Protein AF-0000000077432099 (afdb_homodimer)

pLDDT: mean 75.76, std 23.82, range [19.23, 98.62]

Radius of gyration: 27.76 Å; Cα contacts (8 Å, |Δi|>4): 1139; chains: 2; bounding box: 68×94×76 Å

Solvent-accessible surface area (backbone atoms only — not comparable to full-atom values): 40029 Å² total; per-residue (Å²): 136,89,71,82,66,72,66,82,65,56,95,60,69,79,73,72,82,74,75,75,62,63,83,74,45,50,40,43,74,43,79,43,66,53,66,41,63,24,28,54,34,36,71,57,73,68,77,66,73,73,78,86,78,89,85,68,80,69,76,66,68,64,66,59,25,60,59,46,69,34,63,48,35,34,54,67,68,62,42,54,75,82,46,50,89,44,43,73,34,25,38,35,30,35,10,51,63,52,40,46,40,46,30,48,43,44,12,62,54,54,25,52,95,49,69,38,38,57,45,69,71,72,76,58,76,88,68,72,61,66,75,63,81,47,71,90,52,39,39,39,36,16,37,33,62,86,41,48,25,37,34,30,28,45,62,49,66,20,66,74,41,46,54,76,44,75,92,49,44,89,76,45,66,81,49,38,12,53,71,55,28,38,61,58,62,47,50,52,42,47,69,71,61,75,39,81,73,49,51,34,36,38,35,44,84,45,68,44,38,33,43,48,54,28,48,25,60,74,66,67,46,69,80,65,72,63,72,84,68,68,55,87,67,56,68,41,60,60,56,90,74,32,82,52,82,57,81,53,60,58,88,7,72,50,52,56,73,28,63,64,57,50,51,50,44,46,52,35,48,52,47,48,54,50,48,50,54,50,54,52,49,53,44,50,58,61,68,48,66,75,78,69,65,78,80,77,72,60,42,58,35,36,41,40,62,58,68,54,76,16,36,65,29,35,49,47,12,54,67,37,50,49,42,51,46,32,50,49,47,52,54,38,52,74,69,68,38,50,69,38,71,61,34,27,68,57,45,60,94,46,81,78,69,120,136,90,74,81,67,74,67,84,70,58,84,48,71,30,71,78,58,44,55,75,61,64,84,75,46,50,40,43,75,44,77,42,64,53,66,42,64,25,28,53,34,34,71,55,74,67,77,66,71,74,77,81,79,86,86,70,78,68,74,67,62,63,65,57,24,60,61,47,68,34,63,48,35,35,54,68,67,64,40,53,77,83,44,49,90,46,43,72,35,27,39,36,29,35,11,53,65,53,40,46,39,46,30,47,42,45,12,62,55,54,24,52,94,50,70,37,37,54,46,69,70,72,76,56,78,88,67,73,62,66,75,65,82,49,71,90,53,38,39,40,37,16,39,33,63,86,40,47,24,37,34,31,31,44,64,49,67,20,65,77,40,45,54,76,44,76,92,50,44,89,76,46,66,80,48,37,12,53,71,58,28,38,61,57,62,48,49,52,42,48,69,72,61,75,38,81,74,50,52,33,37,38,35,42,83,46,70,45,36,34,44,48,55,28,47,24,59,74,67,67,45,70,80,66,74,62,74,84,65,63,73,80,57,65,64,41,61,60,56,90,74,33,77,51,80,57,80,55,61,48,90,6,71,49,52,58,74,28,63,64,57,51,51,50,43,48,52,36,48,53,46,49,55,50,48,51,54,51,54,53,51,53,44,49,59,62,69,51,65,75,77,71,65,78,80,78,73,60,42,59,35,36,40,39,63,57,66,53,74,17,36,67,31,36,49,48,11,52,67,39,50,49,42,49,47,31,50,48,48,53,53,39,51,73,70,67,38,50,69,40,70,61,34,29,70,58,45,63,93,45,81,78,69,126

Foldseek 3Di:
DDPPVPPPPPVCPDPPPSDPPQLPADWAFDCDPPNQQTDTFHDDDPPPPPPPDDDDPDPPPPPCSCVTDRPLVCVVVVVCVVVLVQALAEEEEEEALLLVLVQVCCAPPSCVPAQKHKDFDDDDPVLVADAWPDPRQTKIWIAHPSRRGIYIYHYALALLDQQDDPVCPVPGDGGRHPLVCCVRHNLSCLLVVVDDQHQAYEYEHADSHLLCQQVCVVVVPPSPVPPPVPPCLVAFPDPPPPCPVPPLPRSGVLTADRPVSLVVRLVSLLVVVVSVQVSSQVSVCVVVVPNPDDSSRRAYAYQQAAQAPADSNDSRHPNRSVSNRVSNVVNCVVVVHHYSPNSNVRRRVDNDDD/DDPPPPPPDPVCPDVPVSDPPQLPADWAFDCDPPNQQTDTFHDDDPPPPPPPDDDDPDPVVPPCSCVTDRPLVCVVVVVCVVVLVQALAEEEEEEALLLVLVQQCCAPPSCPPAQKHKDFDDDDPVLVADAWPDPRQTKMWIAHPSRRGIYIYHYALALLDQLDDPVCPVPGDGGRHPLVCCVRHPLSCLLVVVDDQHQAYEYEHFDSHLVCQQVCVVVVPPSPVPPPVPPPQVAWPDPPPPCPCPPLPRSRPLTADGPVSLVVRLVSLLVVVVSVQVSSQVSVCVVVPPNPDDSSRRAYAYQQAAQAPADSNDSRHPNRSVSNRVSNVVNCVVVVHHYSDNSNVRRRPDNDDD

Sequence (708 aa):
MSKYGYPFNRLRDDRNSQGCDPYQEHGHLFTSDDLFESRYIIYNDPSTNQDQTGIGSSPSSQNEDWTVPSLSASLHSKKFESLDFMRNRTILLIGDSIDRNLVIHFGRRVLQGLNGSHSFFVPPDWAKLPILKQEAHQIGVAHSNELNFTMYNWFLMGLDVQEEVPFFHPREDLPQDFESRLETFFLPALRKGLLPRPDLLVFNTGFWDLEFLARSRASNYSLMQDSRHRDDHLLGRRRPEAPTNLKTHDRGDGNPISLDDLAYHRNRLRRFIMFLKKSLEEIDLRLDGDGREKRRRVEMMYRSIQLGNTVPKNAFAAERICQLEESNRMVVEQFGIPIVEWGRMTIGLNYQLDMSKYGYPFNRLRDDRNSQGCDPYQEHGHLFTSDDLFESRYIIYNDPSTNQDQTGIGSSPSSQNEDWTVPSLSASLHSKKFESLDFMRNRTILLIGDSIDRNLVIHFGRRVLQGLNGSHSFFVPPDWAKLPILKQEAHQIGVAHSNELNFTMYNWFLMGLDVQEEVPFFHPREDLPQDFESRLETFFLPALRKGLLPRPDLLVFNTGFWDLEFLARSRASNYSLMQDSRHRDDHLLGRRRPEAPTNLKTHDRGDGNPISLDDLAYHRNRLRRFIMFLKKSLEEIDLRLDGDGREKRRRVEMMYRSIQLGNTVPKNAFAAERICQLEESNRMVVEQFGIPIVEWGRMTIGLNYQLD

Secondary structure (DSSP, 8-state):
----------TT--SSS----GGGSSEEEE--SSGGG-EEEE---------SS-S---TT--TTGGGS--HHHHHHTT-GGGGGGGTT-EEEEEESHHHHHHHHHIIIIITTTSSEEEEE----GGG-----SSGGGS-EEEEETTTTEEEEEEE---SS--S--TTTTTTSPSP-SHHHHIIIIIHHHHHTTSSPPPSEEEE---HHHHHHHHHHHHTT--S--SGGG-S---TT---TTS---S---TTS--PPPPHHHHHHHHHHHHHHHHHHHHHHHHHHHHHS-SS-S---PPEEEEEPPP-----TTSTT-HHHHHHHHHHHHHHHHHTT--EEGGGGG--TT-----/----------TT-BTTB----GGGSSEEEE--SSGGG-EEEE------------S---TTTTTTGGGS--HHHHHHTT-GGGGGGGTT-EEEEEESHHHHHHHHHIIIIITTTSSEEEEE----GGG-----SSGGGS-EEEEETTTTEEEEEEE---SS--S--TTTTTTSPSP-SHHHHIIIIIHHHHHTTSSPPPSEEEE--SHHHHHHHHHHHHTT--S--SGGGSTTTTTT---TTS---S---TTS--PPPPHHHHHHHHHHHHHHHHHHHHHHHHHHHHHS-SS-S---PPEEEEEPPP-----TTSTT-HHHHHHHHHHHHHHHHHTT--EEGGGGG--TT-----

Nearest PDB structures (foldseek):
  4qdz-assembly1_A  TM=3.783E-01  e=9.638E+00  Mycobacterium tuberculosis H37Rv
  7ls1-assembly1_m  TM=2.609E-01  e=2.561E-01  Mus musculus
  7tff-assembly1_A  TM=2.324E-01  e=8.296E+00  Homo sapiens

Structure (mmCIF, N/CA/C/O backbone):
data_AF-0000000077432099-model_v1
#
loop_
_entity.id
_entity.type
_entity.pdbx_description
1 polymer 'Expressed protein'
#
loop_
_atom_site.group_PDB
_atom_site.id
_atom_site.type_symbol
_atom_site.label_atom_id
_atom_site.label_alt_id
_atom_site.label_comp_id
_atom_site.label_asym_id
_atom_site.label_entity_id
_atom_site.label_seq_id
_atom_site.pdbx_PDB_ins_code
_atom_site.Cartn_x
_atom_site.Cartn_y
_atom_site.Cartn_z
_atom_site.occupancy
_atom_site.B_iso_or_equiv
_atom_site.auth_seq_id
_atom_site.auth_comp_id
_atom_site.auth_asym_id
_atom_site.auth_atom_id
_atom_site.pdbx_PDB_model_num
ATOM 1 N N . MET A 1 1 ? -4.234 51.938 -14 1 19.23 1 MET A N 1
ATOM 2 C CA . MET A 1 1 ? -3.955 51 -15.078 1 19.23 1 MET A CA 1
ATOM 3 C C . MET A 1 1 ? -3.104 49.844 -14.578 1 19.23 1 MET A C 1
ATOM 5 O O . MET A 1 1 ? -1.877 49.875 -14.695 1 19.23 1 MET A O 1
ATOM 9 N N . SER A 1 2 ? -3.26 49.344 -13.438 1 19.73 2 SER A N 1
ATOM 10 C CA . SER A 1 2 ? -2.547 48.844 -12.273 1 19.73 2 SER A CA 1
ATOM 11 C C . SER A 1 2 ? -2.1 47.406 -12.492 1 19.73 2 SER A C 1
ATOM 13 O O . SER A 1 2 ? -2.928 46.5 -12.727 1 19.73 2 SER A O 1
ATOM 15 N N . LYS A 1 3 ? -0.895 47.062 -12.938 1 19.61 3 LYS A N 1
ATOM 16 C CA . LYS A 1 3 ? 0.034 46.281 -13.742 1 19.61 3 LYS A CA 1
ATOM 17 C C . LYS A 1 3 ? 0.318 44.938 -13.078 1 19.61 3 LYS A C 1
ATOM 19 O O . LYS A 1 3 ? 0.863 44.031 -13.719 1 19.61 3 LYS A O 1
ATOM 24 N N . TYR A 1 4 ? 0.467 44.938 -11.812 1 20.47 4 TYR A N 1
ATOM 25 C CA . TYR A 1 4 ? 1.35 43.938 -11.219 1 20.47 4 TYR A CA 1
ATOM 26 C C . TYR A 1 4 ? 0.695 42.562 -11.227 1 20.47 4 TYR A C 1
ATOM 28 O O . TYR A 1 4 ? -0.137 42.25 -10.367 1 20.47 4 TYR A O 1
ATOM 36 N N . GLY A 1 5 ? 0.192 42.156 -12.281 1 21.7 5 GLY A N 1
ATOM 37 C CA . GLY A 1 5 ? -0.485 40.875 -12.531 1 21.7 5 GLY A CA 1
ATOM 38 C C . GLY A 1 5 ? 0.336 39.688 -12.125 1 21.7 5 GLY A C 1
ATOM 39 O O . GLY A 1 5 ? 1.304 39.312 -12.797 1 21.7 5 GLY A O 1
ATOM 40 N N . TYR A 1 6 ? 0.799 39.75 -10.938 1 21.06 6 TYR A N 1
ATOM 41 C CA . TYR A 1 6 ? 1.874 38.812 -10.609 1 21.06 6 TYR A CA 1
ATOM 42 C C . TYR A 1 6 ? 1.517 37.406 -11.031 1 21.06 6 TYR A C 1
ATOM 44 O O . TYR A 1 6 ? 0.43 36.906 -10.719 1 21.06 6 TYR A O 1
ATOM 52 N N . PRO A 1 7 ? 1.965 37.031 -12.242 1 23.09 7 PRO A N 1
ATOM 53 C CA . PRO A 1 7 ? 1.777 35.688 -12.812 1 23.09 7 PRO A CA 1
ATOM 54 C C . PRO A 1 7 ? 2.109 34.594 -11.82 1 23.09 7 PRO A C 1
ATOM 56 O O . PRO A 1 7 ? 3.145 34.656 -11.156 1 23.09 7 PRO A O 1
ATOM 59 N N . PHE A 1 8 ? 1.333 34.406 -10.891 1 24.3 8 PHE A N 1
ATOM 60 C CA . PHE A 1 8 ? 1.507 33.094 -10.273 1 24.3 8 PHE A CA 1
ATOM 61 C C . PHE A 1 8 ? 2.059 32.094 -11.289 1 24.3 8 PHE A C 1
ATOM 63 O O . PHE A 1 8 ? 1.354 31.688 -12.211 1 24.3 8 PHE A O 1
ATOM 70 N N . ASN A 1 9 ? 3.197 32.5 -11.914 1 23.25 9 ASN A N 1
ATOM 71 C CA . ASN A 1 9 ? 4.156 31.781 -12.742 1 23.25 9 ASN A CA 1
ATOM 72 C C . ASN A 1 9 ? 4.156 30.281 -12.43 1 23.25 9 ASN A C 1
ATOM 74 O O . ASN A 1 9 ? 4.387 29.891 -11.281 1 23.25 9 ASN A O 1
ATOM 78 N N . ARG A 1 10 ? 3.434 29.578 -13.18 1 25.45 10 ARG A N 1
ATOM 79 C CA . ARG A 1 10 ? 3.473 28.141 -13.469 1 25.45 10 ARG A CA 1
ATOM 80 C C . ARG A 1 10 ? 4.895 27.609 -13.375 1 25.45 10 ARG A C 1
ATOM 82 O O . ARG A 1 10 ? 5.785 28.062 -14.102 1 25.45 10 ARG A O 1
ATOM 89 N N . LEU A 1 11 ? 5.582 27.703 -12.32 1 28 11 LEU A N 1
ATOM 90 C CA . LEU A 1 11 ? 6.734 26.812 -12.422 1 28 11 LEU A CA 1
ATOM 91 C C . LEU A 1 11 ? 6.543 25.797 -13.555 1 28 11 LEU A C 1
ATOM 93 O O . LEU A 1 11 ? 6.309 24.609 -13.305 1 28 11 LEU A O 1
ATOM 97 N N . ARG A 1 12 ? 5.629 25.953 -14.539 1 27.22 12 ARG A N 1
ATOM 98 C CA . ARG A 1 12 ? 5.406 25.594 -15.938 1 27.22 12 ARG A CA 1
ATOM 99 C C . ARG A 1 12 ? 6.59 26.016 -16.812 1 27.22 12 ARG A C 1
ATOM 101 O O . ARG A 1 12 ? 6.48 26.047 -18.031 1 27.22 12 ARG A O 1
ATOM 108 N N . ASP A 1 13 ? 7.379 26.984 -16.672 1 28.92 13 ASP A N 1
ATOM 109 C CA . ASP A 1 13 ? 7.965 27.719 -17.797 1 28.92 13 ASP A CA 1
ATOM 110 C C . ASP A 1 13 ? 8.219 26.797 -18.984 1 28.92 13 ASP A C 1
ATOM 112 O O . ASP A 1 13 ? 7.785 27.078 -20.094 1 28.92 13 ASP A O 1
ATOM 116 N N . ASP A 1 14 ? 9.547 26.703 -19.469 1 28.03 14 ASP A N 1
ATOM 117 C CA . ASP A 1 14 ? 9.977 26.203 -20.766 1 28.03 14 ASP A CA 1
ATOM 118 C C . ASP A 1 14 ? 9.297 24.875 -21.078 1 28.03 14 ASP A C 1
ATOM 120 O O . ASP A 1 14 ? 9.289 23.953 -20.266 1 28.03 14 ASP A O 1
ATOM 124 N N . ARG A 1 15 ? 8.234 24.797 -22 1 29.11 15 ARG A N 1
ATOM 125 C CA . ARG A 1 15 ? 7.727 23.641 -22.734 1 29.11 15 ARG A CA 1
ATOM 126 C C . ARG A 1 15 ? 8.773 22.531 -22.812 1 29.11 15 ARG A C 1
ATOM 128 O O . ARG A 1 15 ? 8.516 21.453 -23.344 1 29.11 15 ARG A O 1
ATOM 135 N N . ASN A 1 16 ? 9.883 22.719 -23.234 1 31.48 16 ASN A N 1
ATOM 136 C CA . ASN A 1 16 ? 10.914 21.891 -23.859 1 31.48 16 ASN A CA 1
ATOM 137 C C . ASN A 1 16 ? 11.203 20.641 -23.047 1 31.48 16 ASN A C 1
ATOM 139 O O . ASN A 1 16 ? 11.258 19.531 -23.594 1 31.48 16 ASN A O 1
ATOM 143 N N . SER A 1 17 ? 12.188 20.328 -22.094 1 32.91 17 SER A N 1
ATOM 144 C CA . SER A 1 17 ? 12.141 18.984 -21.531 1 32.91 17 SER A CA 1
ATOM 145 C C . SER A 1 17 ? 10.914 18.812 -20.641 1 32.91 17 SER A C 1
ATOM 147 O O . SER A 1 17 ? 10.75 19.516 -19.641 1 32.91 17 SER A O 1
ATOM 149 N N . GLN A 1 18 ? 9.492 18.906 -20.766 1 38.66 18 GLN A N 1
ATOM 150 C CA . GLN A 1 18 ? 8.188 18.672 -20.141 1 38.66 18 GLN A CA 1
ATOM 151 C C . GLN A 1 18 ? 8.336 17.938 -18.812 1 38.66 18 GLN A C 1
ATOM 153 O O . GLN A 1 18 ? 8.477 16.719 -18.781 1 38.66 18 GLN A O 1
ATOM 158 N N . GLY A 1 19 ? 8.914 18.281 -17.719 1 45.34 19 GLY A N 1
ATOM 159 C CA . GLY A 1 19 ? 9.734 17.734 -16.641 1 45.34 19 GLY A CA 1
ATOM 160 C C . GLY A 1 19 ? 8.938 16.922 -15.633 1 45.34 19 GLY A C 1
ATOM 161 O O . GLY A 1 19 ? 7.973 17.422 -15.062 1 45.34 19 GLY A O 1
ATOM 162 N N . CYS A 1 20 ? 8.773 15.672 -15.594 1 62.38 20 CYS A N 1
ATOM 163 C CA . CYS A 1 20 ? 8.242 14.594 -14.766 1 62.38 20 CYS A CA 1
ATOM 164 C C . CYS A 1 20 ? 8.477 14.867 -13.289 1 62.38 20 CYS A C 1
ATOM 166 O O . CYS A 1 20 ? 9.57 15.289 -12.891 1 62.38 20 CYS A O 1
ATOM 168 N N . ASP A 1 21 ? 7.277 15.438 -12.438 1 77 21 ASP A N 1
ATOM 169 C CA . ASP A 1 21 ? 7.387 15.477 -10.984 1 77 21 ASP A CA 1
ATOM 170 C C . ASP A 1 21 ? 8.102 14.234 -10.453 1 77 21 ASP A C 1
ATOM 172 O O . ASP A 1 21 ? 7.543 13.133 -10.477 1 77 21 ASP A O 1
ATOM 176 N N . PRO A 1 22 ? 9.344 14.57 -10.102 1 81.69 22 PRO A N 1
ATOM 177 C CA . PRO A 1 22 ? 10.094 13.398 -9.648 1 81.69 22 PRO A CA 1
ATOM 178 C C . PRO A 1 22 ? 9.406 12.672 -8.5 1 81.69 22 PRO A C 1
ATOM 180 O O . PRO A 1 22 ? 9.625 11.469 -8.305 1 81.69 22 PRO A O 1
ATOM 183 N N . TYR A 1 23 ? 8.586 13.406 -7.793 1 84.94 23 TYR A N 1
ATOM 184 C CA . TYR A 1 23 ? 7.965 12.828 -6.602 1 84.94 23 TYR A CA 1
ATOM 185 C C . TYR A 1 23 ? 6.781 11.945 -6.977 1 84.94 23 TYR A C 1
ATOM 187 O O . TYR A 1 23 ? 6.195 11.281 -6.117 1 84.94 23 TYR A O 1
ATOM 195 N N . GLN A 1 24 ? 6.52 11.906 -8.312 1 83.75 24 GLN A N 1
ATOM 196 C CA . GLN A 1 24 ? 5.465 11.031 -8.812 1 83.75 24 GLN A CA 1
ATOM 197 C C . GLN A 1 24 ? 6.047 9.781 -9.469 1 83.75 24 GLN A C 1
ATOM 199 O O . GLN A 1 24 ? 5.312 8.867 -9.828 1 83.75 24 GLN A O 1
ATOM 204 N N . GLU A 1 25 ? 7.328 9.773 -9.547 1 84.88 25 GLU A N 1
ATOM 205 C CA . GLU A 1 25 ? 8 8.609 -10.109 1 84.88 25 GLU A CA 1
ATOM 206 C C . GLU A 1 25 ? 8.172 7.512 -9.055 1 84.88 25 GLU A C 1
ATOM 208 O O . GLU A 1 25 ? 8.148 7.785 -7.855 1 84.88 25 GLU A O 1
ATOM 213 N N . HIS A 1 26 ? 8.344 6.312 -9.594 1 89.25 26 HIS A N 1
ATOM 214 C CA . HIS A 1 26 ? 8.602 5.223 -8.656 1 89.25 26 HIS A CA 1
ATOM 215 C C . HIS A 1 26 ? 9.883 5.465 -7.871 1 89.25 26 HIS A C 1
ATOM 217 O O . HIS A 1 26 ? 10.891 5.898 -8.43 1 89.25 26 HIS A O 1
ATOM 223 N N . GLY A 1 27 ? 9.789 5.316 -6.641 1 88.06 27 GLY A N 1
ATOM 224 C CA . GLY A 1 27 ? 10.891 5.559 -5.727 1 88.06 27 GLY A CA 1
ATOM 225 C C . GLY A 1 27 ? 10.523 5.332 -4.273 1 88.06 27 GLY A C 1
ATOM 226 O O . GLY A 1 27 ? 9.609 4.566 -3.967 1 88.06 27 GLY A O 1
ATOM 227 N N . HIS A 1 28 ? 11.414 5.777 -3.387 1 84.06 28 HIS A N 1
ATOM 228 C CA . HIS A 1 28 ? 11.117 5.691 -1.96 1 84.06 28 HIS A CA 1
ATOM 229 C C . HIS A 1 28 ? 11.719 6.875 -1.203 1 84.06 28 HIS A C 1
ATOM 231 O O . HIS A 1 28 ? 12.602 7.562 -1.719 1 84.06 28 HIS A O 1
ATOM 237 N N . LEU A 1 29 ? 11.062 7.098 -0.071 1 81.69 29 LEU A N 1
ATOM 238 C CA . LEU A 1 29 ? 11.633 8.078 0.845 1 81.69 29 LEU A CA 1
ATOM 239 C C . LEU A 1 29 ? 12.805 7.48 1.617 1 81.69 29 LEU A C 1
ATOM 241 O O . LEU A 1 29 ? 12.625 6.547 2.404 1 81.69 29 LEU A O 1
ATOM 245 N N . PHE A 1 30 ? 13.945 8.016 1.316 1 76.62 30 PHE A N 1
ATOM 246 C CA . PHE A 1 30 ? 15.156 7.605 2.025 1 76.62 30 PHE A CA 1
ATOM 247 C C . PHE A 1 30 ? 15.344 8.438 3.291 1 76.62 30 PHE A C 1
ATOM 249 O O . PHE A 1 30 ? 15.406 9.664 3.232 1 76.62 30 PHE A O 1
ATOM 256 N N . THR A 1 31 ? 15.328 7.75 4.359 1 71.69 31 THR A N 1
ATOM 257 C CA . THR A 1 31 ? 15.602 8.414 5.625 1 71.69 31 THR A CA 1
ATOM 258 C C . THR A 1 31 ? 17.016 8.086 6.113 1 71.69 31 THR A C 1
ATOM 260 O O . THR A 1 31 ? 17.281 6.953 6.52 1 71.69 31 THR A O 1
ATOM 263 N N . SER A 1 32 ? 17.844 9.086 6.047 1 67.88 32 SER A N 1
ATOM 264 C CA . SER A 1 32 ? 19.25 8.914 6.426 1 67.88 32 SER A CA 1
ATOM 265 C C . SER A 1 32 ? 19.438 9.102 7.926 1 67.88 32 SER A C 1
ATOM 267 O O . SER A 1 32 ? 18.578 9.688 8.602 1 67.88 32 SER A O 1
ATOM 269 N N . ASP A 1 33 ? 20.562 8.508 8.367 1 65.94 33 ASP A N 1
ATOM 270 C CA . ASP A 1 33 ? 20.969 8.812 9.727 1 65.94 33 ASP A CA 1
ATOM 271 C C . ASP A 1 33 ? 21.281 10.305 9.891 1 65.94 33 ASP A C 1
ATOM 273 O O . ASP A 1 33 ? 21.016 10.883 10.945 1 65.94 33 ASP A O 1
ATOM 277 N N . ASP A 1 34 ? 21.891 10.773 8.852 1 69.94 34 ASP A N 1
ATOM 278 C CA . ASP A 1 34 ? 22 12.227 8.75 1 69.94 34 ASP A CA 1
ATOM 279 C C . ASP A 1 34 ? 20.719 12.828 8.156 1 69.94 34 ASP A C 1
ATOM 281 O O . ASP A 1 34 ? 20.469 12.719 6.957 1 69.94 34 ASP A O 1
ATOM 285 N N . LEU A 1 35 ? 20.031 13.406 9.047 1 72.12 35 LEU A N 1
ATOM 286 C CA . LEU A 1 35 ? 18.703 13.914 8.688 1 72.12 35 LEU A CA 1
ATOM 287 C C . LEU A 1 35 ? 18.766 14.742 7.406 1 72.12 35 LEU A C 1
ATOM 289 O O . LEU A 1 35 ? 17.828 14.727 6.609 1 72.12 35 LEU A O 1
ATOM 293 N N . PHE A 1 36 ? 19.812 15.375 7.18 1 80.19 36 PHE A N 1
ATOM 294 C CA . PHE A 1 36 ? 19.922 16.312 6.074 1 80.19 36 PHE A CA 1
ATOM 295 C C . PHE A 1 36 ? 20.156 15.594 4.758 1 80.19 36 PHE A C 1
ATOM 297 O O . PHE A 1 36 ? 20.016 16.188 3.684 1 80.19 36 PHE A O 1
ATOM 304 N N . GLU A 1 37 ? 20.375 14.328 4.875 1 75.12 37 GLU A N 1
ATOM 305 C CA . GLU A 1 37 ? 20.578 13.547 3.664 1 75.12 37 GLU A CA 1
ATOM 306 C C . GLU A 1 37 ? 19.312 12.797 3.266 1 75.12 37 GLU A C 1
ATOM 308 O O . GLU A 1 37 ? 19.266 12.156 2.215 1 75.12 37 GLU A O 1
ATOM 313 N N . SER A 1 38 ? 18.297 12.984 4.082 1 78.06 38 SER A N 1
ATOM 314 C CA . SER A 1 38 ? 17.016 12.336 3.75 1 78.06 38 SER A CA 1
ATOM 315 C C . SER A 1 38 ? 16.391 12.961 2.508 1 78.06 38 SER A C 1
ATOM 317 O O . SER A 1 38 ? 16.438 14.18 2.324 1 78.06 38 SER A O 1
ATOM 319 N N . ARG A 1 39 ? 15.906 12.148 1.61 1 81.25 39 ARG A N 1
ATOM 320 C CA . ARG A 1 39 ? 15.328 12.617 0.355 1 81.25 39 ARG A CA 1
ATOM 321 C C . ARG A 1 39 ? 14.531 11.508 -0.324 1 81.25 39 ARG A C 1
ATOM 323 O O . ARG A 1 39 ? 14.633 10.344 0.059 1 81.25 39 ARG A O 1
ATOM 330 N N . TYR A 1 40 ? 13.773 11.969 -1.244 1 84.06 40 TYR A N 1
ATOM 331 C CA . TYR A 1 40 ? 13.133 10.992 -2.125 1 84.06 40 TYR A CA 1
ATOM 332 C C . TYR A 1 40 ? 14.102 10.5 -3.186 1 84.06 40 TYR A C 1
ATOM 334 O O . TYR A 1 40 ? 14.852 11.281 -3.771 1 84.06 40 TYR A O 1
ATOM 342 N N . ILE A 1 41 ? 14.117 9.219 -3.297 1 83.94 41 ILE A N 1
ATOM 343 C CA . ILE A 1 41 ? 14.977 8.594 -4.297 1 83.94 41 ILE A CA 1
ATOM 344 C C . ILE A 1 41 ? 14.117 7.965 -5.391 1 83.94 41 ILE A C 1
ATOM 346 O O . ILE A 1 41 ? 13.25 7.133 -5.109 1 83.94 41 ILE A O 1
ATOM 350 N N . ILE A 1 42 ? 14.383 8.453 -6.602 1 84.56 42 ILE A N 1
ATOM 351 C CA . ILE A 1 42 ? 13.68 7.875 -7.742 1 84.56 42 ILE A CA 1
ATOM 352 C C . ILE A 1 42 ? 14.469 6.68 -8.273 1 84.56 42 ILE A C 1
ATOM 354 O O . ILE A 1 42 ? 15.695 6.707 -8.32 1 84.56 42 ILE A O 1
ATOM 358 N N . TYR A 1 43 ? 13.641 5.688 -8.68 1 83.56 43 TYR A N 1
ATOM 359 C CA . TYR A 1 43 ? 14.273 4.527 -9.289 1 83.56 43 TYR A CA 1
ATOM 360 C C . TYR A 1 43 ? 14.5 4.754 -10.781 1 83.56 43 TYR A C 1
ATOM 362 O O . TYR A 1 43 ? 13.578 5.141 -11.508 1 83.56 43 TYR A O 1
ATOM 370 N N . ASN A 1 44 ? 15.695 4.895 -11.227 1 71.94 44 ASN A N 1
ATOM 371 C CA . ASN A 1 44 ? 16.047 5.078 -12.633 1 71.94 44 ASN A CA 1
ATOM 372 C C . ASN A 1 44 ? 17.141 4.102 -13.07 1 71.94 44 ASN A C 1
ATOM 374 O O . ASN A 1 44 ? 18.219 4.078 -12.5 1 71.94 44 ASN A O 1
ATOM 378 N N . ASP A 1 45 ? 16.625 3.119 -13.742 1 66.88 45 ASP A N 1
ATOM 379 C CA . ASP A 1 45 ? 17.641 2.199 -14.266 1 66.88 45 ASP A CA 1
ATOM 380 C C . ASP A 1 45 ? 18.203 2.703 -15.586 1 66.88 45 ASP A C 1
ATOM 382 O O . ASP A 1 45 ? 17.484 3.219 -16.438 1 66.88 45 ASP A O 1
ATOM 386 N N . PRO A 1 46 ? 19.406 3.184 -15.625 1 51.69 46 PRO A N 1
ATOM 387 C CA . PRO A 1 46 ? 19.938 3.605 -16.922 1 51.69 46 PRO A CA 1
ATOM 388 C C . PRO A 1 46 ? 19.422 2.746 -18.078 1 51.69 46 PRO A C 1
ATOM 390 O O . PRO A 1 46 ? 19.109 1.566 -17.875 1 51.69 46 PRO A O 1
ATOM 393 N N . SER A 1 47 ? 18.641 3.373 -19.016 1 44 47 SER A N 1
ATOM 394 C CA . SER A 1 47 ? 18.297 2.666 -20.234 1 44 47 SER A CA 1
ATOM 395 C C . SER A 1 47 ? 19.328 1.6 -20.578 1 44 47 SER A C 1
ATOM 397 O O . SER A 1 47 ? 20.5 1.915 -20.812 1 44 47 SER A O 1
ATOM 399 N N . THR A 1 48 ? 19.328 0.513 -20 1 39.22 48 THR A N 1
ATOM 400 C CA . THR A 1 48 ? 20.062 -0.47 -20.797 1 39.22 48 THR A CA 1
ATOM 401 C C . THR A 1 48 ? 19.719 -0.349 -22.266 1 39.22 48 THR A C 1
ATOM 403 O O . THR A 1 48 ? 18.547 -0.446 -22.641 1 39.22 48 THR A O 1
ATOM 406 N N . ASN A 1 49 ? 20.172 0.484 -23.172 1 33.66 49 ASN A N 1
ATOM 407 C CA . ASN A 1 49 ? 20.188 -0.022 -24.547 1 33.66 49 ASN A CA 1
ATOM 408 C C . ASN A 1 49 ? 20.031 -1.539 -24.578 1 33.66 49 ASN A C 1
ATOM 410 O O . ASN A 1 49 ? 20.812 -2.268 -23.969 1 33.66 49 ASN A O 1
ATOM 414 N N . GLN A 1 50 ? 18.812 -2.029 -24.812 1 34.56 50 GLN A N 1
ATOM 415 C CA . GLN A 1 50 ? 18.406 -3.367 -25.25 1 34.56 50 GLN A CA 1
ATOM 416 C C . GLN A 1 50 ? 19.531 -4.051 -26.031 1 34.56 50 GLN A C 1
ATOM 418 O O . GLN A 1 50 ? 19.266 -4.926 -26.859 1 34.56 50 GLN A O 1
ATOM 423 N N . ASP A 1 51 ? 20.672 -3.568 -26.516 1 31.69 51 ASP A N 1
ATOM 424 C CA . ASP A 1 51 ? 21.359 -4.66 -27.188 1 31.69 51 ASP A CA 1
ATOM 425 C C . ASP A 1 51 ? 21.359 -5.926 -26.328 1 31.69 51 ASP A C 1
ATOM 427 O O . ASP A 1 51 ? 21.484 -5.852 -25.109 1 31.69 51 ASP A O 1
ATOM 431 N N . GLN A 1 52 ? 20.906 -7.18 -26.875 1 32.06 52 GLN A N 1
ATOM 432 C CA . GLN A 1 52 ? 20.766 -8.602 -26.578 1 32.06 52 GLN A CA 1
ATOM 433 C C . GLN A 1 52 ? 21.734 -9.023 -25.469 1 32.06 52 GLN A C 1
ATOM 435 O O . GLN A 1 52 ? 21.562 -10.078 -24.859 1 32.06 52 GLN A O 1
ATOM 440 N N . THR A 1 53 ? 23.203 -9.109 -25.797 1 30.17 53 THR A N 1
ATOM 441 C CA . THR A 1 53 ? 24.156 -10.055 -25.219 1 30.17 53 THR A CA 1
ATOM 442 C C . THR A 1 53 ? 24.297 -9.836 -23.719 1 30.17 53 THR A C 1
ATOM 444 O O . THR A 1 53 ? 24.109 -10.773 -22.938 1 30.17 53 THR A O 1
ATOM 447 N N . GLY A 1 54 ? 25.734 -9.805 -23.344 1 28.5 54 GLY A N 1
ATOM 448 C CA . GLY A 1 54 ? 26.422 -10.016 -22.078 1 28.5 54 GLY A CA 1
ATOM 449 C C . GLY A 1 54 ? 25.906 -9.141 -20.953 1 28.5 54 GLY A C 1
ATOM 450 O O . GLY A 1 54 ? 25.125 -8.219 -21.188 1 28.5 54 GLY A O 1
ATOM 451 N N . ILE A 1 55 ? 26.688 -9.281 -19.688 1 29.23 55 ILE A N 1
ATOM 452 C CA . ILE A 1 55 ? 26.75 -9.109 -18.234 1 29.23 55 ILE A CA 1
ATOM 453 C C . ILE A 1 55 ? 26.578 -7.637 -17.891 1 29.23 55 ILE A C 1
ATOM 455 O O . ILE A 1 55 ? 25.781 -7.285 -17.016 1 29.23 55 ILE A O 1
ATOM 459 N N . GLY A 1 56 ? 27.656 -6.859 -17.969 1 30.2 56 GLY A N 1
ATOM 460 C CA . GLY A 1 56 ? 28.328 -5.945 -17.078 1 30.2 56 GLY A CA 1
ATOM 461 C C . GLY A 1 56 ? 27.781 -4.531 -17.125 1 30.2 56 GLY A C 1
ATOM 462 O O . GLY A 1 56 ? 28.531 -3.572 -17.312 1 30.2 56 GLY A O 1
ATOM 463 N N . SER A 1 57 ? 26.719 -4.281 -17.781 1 31.36 57 SER A N 1
ATOM 464 C CA . SER A 1 57 ? 26.781 -2.826 -17.672 1 31.36 57 SER A CA 1
ATOM 465 C C . SER A 1 57 ? 26.891 -2.387 -16.219 1 31.36 57 SER A C 1
ATOM 467 O O . SER A 1 57 ? 26.219 -2.945 -15.344 1 31.36 57 SER A O 1
ATOM 469 N N . SER A 1 58 ? 28.047 -1.876 -15.852 1 31.53 58 SER A N 1
ATOM 470 C CA . SER A 1 58 ? 28.438 -1.223 -14.609 1 31.53 58 SER A CA 1
ATOM 471 C C . SER A 1 58 ? 27.328 -0.314 -14.094 1 31.53 58 SER A C 1
ATOM 473 O O . SER A 1 58 ? 26.672 0.382 -14.875 1 31.53 58 SER A O 1
ATOM 475 N N . PRO A 1 59 ? 26.812 -0.611 -12.961 1 36.25 59 PRO A N 1
ATOM 476 C CA . PRO A 1 59 ? 26.031 0.351 -12.172 1 36.25 59 PRO A CA 1
ATOM 477 C C . PRO A 1 59 ? 26.516 1.788 -12.359 1 36.25 59 PRO A C 1
ATOM 479 O O . PRO A 1 59 ? 26.344 2.621 -11.461 1 36.25 59 PRO A O 1
ATOM 482 N N . SER A 1 60 ? 27.219 2.043 -13.398 1 33.53 60 SER A N 1
ATOM 483 C CA . SER A 1 60 ? 27.781 3.387 -13.367 1 33.53 60 SER A CA 1
ATOM 484 C C . SER A 1 60 ? 26.719 4.434 -13.062 1 33.53 60 SER A C 1
ATOM 486 O O . SER A 1 60 ? 27.031 5.512 -12.547 1 33.53 60 SER A O 1
ATOM 488 N N . SER A 1 61 ? 25.578 4.465 -13.82 1 33.69 61 SER A N 1
ATOM 489 C CA . SER A 1 61 ? 24.891 5.742 -13.68 1 33.69 61 SER A CA 1
ATOM 490 C C . SER A 1 61 ? 24.172 5.84 -12.336 1 33.69 61 SER A C 1
ATOM 492 O O . SER A 1 61 ? 22.984 5.535 -12.234 1 33.69 61 SER A O 1
ATOM 494 N N . GLN A 1 62 ? 24.5 5.367 -11.25 1 39.25 62 GLN A N 1
ATOM 495 C CA . GLN A 1 62 ? 24.312 5.773 -9.859 1 39.25 62 GLN A CA 1
ATOM 496 C C . GLN A 1 62 ? 23.844 7.223 -9.766 1 39.25 62 GLN A C 1
ATOM 498 O O . GLN A 1 62 ? 23.359 7.66 -8.719 1 39.25 62 GLN A O 1
ATOM 503 N N . ASN A 1 63 ? 24.25 8.055 -10.633 1 39.38 63 ASN A N 1
ATOM 504 C CA . ASN A 1 63 ? 24.172 9.508 -10.547 1 39.38 63 ASN A CA 1
ATOM 505 C C . ASN A 1 63 ? 22.734 9.992 -10.547 1 39.38 63 ASN A C 1
ATOM 507 O O . ASN A 1 63 ? 22.406 11.023 -9.945 1 39.38 63 ASN A O 1
ATOM 511 N N . GLU A 1 64 ? 21.859 9.328 -11.344 1 44.34 64 GLU A N 1
ATOM 512 C CA . GLU A 1 64 ? 20.609 10.047 -11.594 1 44.34 64 GLU A CA 1
ATOM 513 C C . GLU A 1 64 ? 19.578 9.75 -10.516 1 44.34 64 GLU A C 1
ATOM 515 O O . GLU A 1 64 ? 18.562 10.438 -10.414 1 44.34 64 GLU A O 1
ATOM 520 N N . ASP A 1 65 ? 19.609 8.539 -9.953 1 46.94 65 ASP A N 1
ATOM 521 C CA . ASP A 1 65 ? 18.625 8.203 -8.938 1 46.94 65 ASP A CA 1
ATOM 522 C C . ASP A 1 65 ? 18.531 9.297 -7.871 1 46.94 65 ASP A C 1
ATOM 524 O O . ASP A 1 65 ? 17.469 9.531 -7.305 1 46.94 65 ASP A O 1
ATOM 528 N N . TRP A 1 66 ? 19.766 9.875 -7.66 1 53.97 66 TRP A N 1
ATOM 529 C CA . TRP A 1 66 ? 19.906 10.906 -6.645 1 53.97 66 TRP A CA 1
ATOM 530 C C . TRP A 1 66 ? 19.484 12.266 -7.195 1 53.97 66 TRP A C 1
ATOM 532 O O . TRP A 1 66 ? 19.875 13.305 -6.66 1 53.97 66 TRP A O 1
ATOM 542 N N . THR A 1 67 ? 18.609 12.031 -8.188 1 58.59 67 THR A N 1
ATOM 543 C CA . THR A 1 67 ? 18.391 13.273 -8.922 1 58.59 67 THR A CA 1
ATOM 544 C C . THR A 1 67 ? 17.516 14.227 -8.109 1 58.59 67 THR A C 1
ATOM 546 O O . THR A 1 67 ? 17.641 15.445 -8.234 1 58.59 67 THR A O 1
ATOM 549 N N . VAL A 1 68 ? 16.844 13.594 -7.047 1 72.81 68 VAL A N 1
ATOM 550 C CA . VAL A 1 68 ? 16.047 14.555 -6.285 1 72.81 68 VAL A CA 1
ATOM 551 C C . VAL A 1 68 ? 16.906 15.172 -5.188 1 72.81 68 VAL A C 1
ATOM 553 O O . VAL A 1 68 ? 17.484 14.461 -4.363 1 72.81 68 VAL A O 1
ATOM 556 N N . PRO A 1 69 ? 17.141 16.391 -5.297 1 76.94 69 PRO A N 1
ATOM 557 C CA . PRO A 1 69 ? 17.984 17.031 -4.281 1 76.94 69 PRO A CA 1
ATOM 558 C C . PRO A 1 69 ? 17.406 16.906 -2.873 1 76.94 69 PRO A C 1
ATOM 560 O O . PRO A 1 69 ? 16.188 16.766 -2.707 1 76.94 69 PRO A O 1
ATOM 563 N N . SER A 1 70 ? 18.391 16.828 -1.889 1 82.56 70 SER A N 1
ATOM 564 C CA . SER A 1 70 ? 17.953 16.969 -0.502 1 82.56 70 SER A CA 1
ATOM 565 C C . SER A 1 70 ? 17.641 18.438 -0.176 1 82.56 70 SER A C 1
ATOM 567 O O . SER A 1 70 ? 18.547 19.25 -0.049 1 82.56 70 SER A O 1
ATOM 569 N N . LEU A 1 71 ? 16.453 18.641 0.019 1 86.31 71 LEU A N 1
ATOM 570 C CA . LEU A 1 71 ? 16.031 20.016 0.281 1 86.31 71 LEU A CA 1
ATOM 571 C C . LEU A 1 71 ? 16.469 20.469 1.673 1 86.31 71 LEU A C 1
ATOM 573 O O . LEU A 1 71 ? 16.812 21.625 1.88 1 86.31 71 LEU A O 1
ATOM 577 N N . SER A 1 72 ? 16.547 19.5 2.588 1 86.44 72 SER A N 1
ATOM 578 C CA . SER A 1 72 ? 17.031 19.812 3.93 1 86.44 72 SER A CA 1
ATOM 579 C C . SER A 1 72 ? 18.516 20.156 3.928 1 86.44 72 SER A C 1
ATOM 581 O O . SER A 1 72 ? 18.953 21.031 4.66 1 86.44 72 SER A O 1
ATOM 583 N N . ALA A 1 73 ? 19.203 19.438 3.082 1 85.81 73 ALA A N 1
ATOM 584 C CA . ALA A 1 73 ? 20.625 19.75 2.957 1 85.81 73 ALA A CA 1
ATOM 585 C C . ALA A 1 73 ? 20.844 21.141 2.373 1 85.81 73 ALA A C 1
ATOM 587 O O . ALA A 1 73 ? 21.734 21.875 2.811 1 85.81 73 ALA A O 1
ATOM 588 N N . SER A 1 74 ? 20.062 21.453 1.41 1 89.19 74 SER A N 1
ATOM 589 C CA . SER A 1 74 ? 20.125 22.781 0.806 1 89.19 74 SER A CA 1
ATOM 590 C C . SER A 1 74 ? 19.844 23.875 1.831 1 89.19 74 SER A C 1
ATOM 592 O O . SER A 1 74 ? 20.5 24.922 1.837 1 89.19 74 SER A O 1
ATOM 594 N N . LEU A 1 75 ? 18.938 23.609 2.672 1 90.94 75 LEU A N 1
ATOM 595 C CA . LEU A 1 75 ? 18.609 24.562 3.73 1 90.94 75 LEU A CA 1
ATOM 596 C C . LEU A 1 75 ? 19.781 24.719 4.703 1 90.94 75 LEU A C 1
ATOM 598 O O . LEU A 1 75 ? 20.172 25.844 5.031 1 90.94 75 LEU A O 1
ATOM 602 N N . HIS A 1 76 ? 20.312 23.656 5.066 1 88.5 76 HIS A N 1
ATOM 603 C CA . HIS A 1 76 ? 21.375 23.672 6.066 1 88.5 76 HIS A CA 1
ATOM 604 C C . HIS A 1 76 ? 22.641 24.312 5.516 1 88.5 76 HIS A C 1
ATOM 606 O O . HIS A 1 76 ? 23.406 24.922 6.262 1 88.5 76 HIS A O 1
ATOM 612 N N . SER A 1 77 ? 22.781 24.172 4.246 1 90.62 77 SER A N 1
ATOM 613 C CA . SER A 1 77 ? 23.938 24.781 3.594 1 90.62 77 SER A CA 1
ATOM 614 C C . SER A 1 77 ? 23.641 26.219 3.182 1 90.62 77 SER A C 1
ATOM 616 O O . SER A 1 77 ? 24.438 26.844 2.484 1 90.62 77 SER A O 1
ATOM 618 N N . LYS A 1 78 ? 22.531 26.688 3.488 1 92.62 78 LYS A N 1
ATOM 619 C CA . LYS A 1 78 ? 22.094 28.047 3.26 1 92.62 78 LYS A CA 1
ATOM 620 C C . LYS A 1 78 ? 22.031 28.375 1.769 1 92.62 78 LYS A C 1
ATOM 622 O O . LYS A 1 78 ? 22.344 29.484 1.355 1 92.62 78 LYS A O 1
ATOM 627 N N . LYS A 1 79 ? 21.812 27.344 1.029 1 92.38 79 LYS A N 1
ATOM 628 C CA . LYS A 1 79 ? 21.578 27.531 -0.399 1 92.38 79 LYS A CA 1
ATOM 629 C C . LYS A 1 79 ? 20.141 27.938 -0.672 1 92.38 79 LYS A C 1
ATOM 631 O O . LYS A 1 79 ? 19.438 27.25 -1.425 1 92.38 79 LYS A O 1
ATOM 636 N N . PHE A 1 80 ? 19.781 29.047 -0.231 1 92.94 80 PHE A N 1
ATOM 637 C CA . PHE A 1 80 ? 18.391 29.469 -0.212 1 92.94 80 PHE A CA 1
ATOM 638 C C . PHE A 1 80 ? 17.891 29.75 -1.625 1 92.94 80 PHE A C 1
ATOM 640 O O . PHE A 1 80 ? 16.688 29.641 -1.894 1 92.94 80 PHE A O 1
ATOM 647 N N . GLU A 1 81 ? 18.734 30.016 -2.547 1 91.5 81 GLU A N 1
ATOM 648 C CA . GLU A 1 81 ? 18.328 30.266 -3.93 1 91.5 81 GLU A CA 1
ATOM 649 C C . GLU A 1 81 ? 17.672 29.031 -4.539 1 91.5 81 GLU A C 1
ATOM 651 O O . GLU A 1 81 ? 16.719 29.141 -5.312 1 91.5 81 GLU A O 1
ATOM 656 N N . SER A 1 82 ? 18.188 27.938 -4.137 1 89.06 82 SER A N 1
ATOM 657 C CA . SER A 1 82 ? 17.641 26.688 -4.664 1 89.06 82 SER A CA 1
ATOM 658 C C . SER A 1 82 ? 16.281 26.359 -4.047 1 89.06 82 SER A C 1
ATOM 660 O O . SER A 1 82 ? 15.57 25.484 -4.531 1 89.06 82 SER A O 1
ATOM 662 N N . LEU A 1 83 ? 15.969 27.125 -3.012 1 93 83 LEU A N 1
ATOM 663 C CA . LEU A 1 83 ? 14.734 26.859 -2.279 1 93 83 LEU A CA 1
ATOM 664 C C . LEU A 1 83 ? 13.75 28.016 -2.467 1 93 83 LEU A C 1
ATOM 666 O O . LEU A 1 83 ? 12.805 28.156 -1.683 1 93 83 LEU A O 1
ATOM 670 N N . ASP A 1 84 ? 13.883 28.734 -3.5 1 93.19 84 ASP A N 1
ATOM 671 C CA . ASP A 1 84 ? 13.078 29.922 -3.734 1 93.19 84 ASP A CA 1
ATOM 672 C C . ASP A 1 84 ? 11.602 29.562 -3.898 1 93.19 84 ASP A C 1
ATOM 674 O O . ASP A 1 84 ? 10.719 30.375 -3.621 1 93.19 84 ASP A O 1
ATOM 678 N N . PHE A 1 85 ? 11.406 28.359 -4.328 1 89.5 85 PHE A N 1
ATOM 679 C CA . PHE A 1 85 ? 10.023 27.922 -4.484 1 89.5 85 PHE A CA 1
ATOM 680 C C . PHE A 1 85 ? 9.297 27.922 -3.148 1 89.5 85 PHE A C 1
ATOM 682 O O . PHE A 1 85 ? 8.062 27.969 -3.105 1 89.5 85 PHE A O 1
ATOM 689 N N . MET A 1 86 ? 10.016 27.953 -2.049 1 94.38 86 MET A N 1
ATOM 690 C CA . MET A 1 86 ? 9.438 27.953 -0.706 1 94.38 86 MET A CA 1
ATOM 691 C C . MET A 1 86 ? 9.273 29.375 -0.178 1 94.38 86 MET A C 1
ATOM 693 O O . MET A 1 86 ? 8.609 29.578 0.839 1 94.38 86 MET A O 1
ATOM 697 N N . ARG A 1 87 ? 9.867 30.312 -0.774 1 96.25 87 ARG A N 1
ATOM 698 C CA . ARG A 1 87 ? 9.898 31.688 -0.26 1 96.25 87 ARG A CA 1
ATOM 699 C C . ARG A 1 87 ? 8.492 32.25 -0.144 1 96.25 87 ARG A C 1
ATOM 701 O O . ARG A 1 87 ? 7.699 32.156 -1.084 1 96.25 87 ARG A O 1
ATOM 708 N N . ASN A 1 88 ? 8.156 32.812 0.942 1 96.69 88 ASN A N 1
ATOM 709 C CA . ASN A 1 88 ? 6.891 33.469 1.253 1 96.69 88 ASN A CA 1
ATOM 710 C C . ASN A 1 88 ? 5.715 32.5 1.121 1 96.69 88 ASN A C 1
ATOM 712 O O . ASN A 1 88 ? 4.633 32.875 0.673 1 96.69 88 ASN A O 1
ATOM 716 N N . ARG A 1 89 ? 5.992 31.234 1.399 1 96.62 89 ARG A N 1
ATOM 717 C CA . ARG A 1 89 ? 4.926 30.234 1.29 1 96.62 89 ARG A CA 1
ATOM 718 C C . ARG A 1 89 ? 4.559 29.672 2.66 1 96.62 89 ARG A C 1
ATOM 720 O O . ARG A 1 89 ? 5.344 29.766 3.605 1 96.62 89 ARG A O 1
ATOM 727 N N . THR A 1 90 ? 3.32 29.219 2.748 1 97 90 THR A N 1
ATOM 728 C CA . THR A 1 90 ? 2.809 28.594 3.969 1 97 90 THR A CA 1
ATOM 729 C C . THR A 1 90 ? 2.15 27.266 3.666 1 97 90 THR A C 1
ATOM 731 O O . THR A 1 90 ? 1.369 27.141 2.719 1 97 90 THR A O 1
ATOM 734 N N . ILE A 1 91 ? 2.539 26.266 4.438 1 97.88 91 ILE A N 1
ATOM 735 C CA . ILE A 1 91 ? 1.917 24.953 4.293 1 97.88 91 ILE A CA 1
ATOM 736 C C . ILE A 1 91 ? 1.182 24.578 5.578 1 97.88 91 ILE A C 1
ATOM 738 O O . ILE A 1 91 ? 1.708 24.766 6.676 1 97.88 91 ILE A O 1
ATOM 742 N N . LEU A 1 92 ? -0.055 24.078 5.398 1 98.56 92 LEU A N 1
ATOM 743 C CA . LEU A 1 92 ? -0.85 23.531 6.496 1 98.56 92 LEU A CA 1
ATOM 744 C C . LEU A 1 92 ? -0.972 22.016 6.379 1 98.56 92 LEU A C 1
ATOM 746 O O . LEU A 1 92 ? -1.389 21.5 5.336 1 98.56 92 LEU A O 1
ATOM 750 N N . LEU A 1 93 ? -0.522 21.297 7.438 1 97.88 93 LEU A N 1
ATOM 751 C CA . LEU A 1 93 ? -0.717 19.859 7.531 1 97.88 93 LEU A CA 1
ATOM 752 C C . LEU A 1 93 ? -1.875 19.531 8.469 1 97.88 93 LEU A C 1
ATOM 754 O O . LEU A 1 93 ? -1.874 19.938 9.633 1 97.88 93 LEU A O 1
ATOM 758 N N . ILE A 1 94 ? -2.877 18.812 7.957 1 98.38 94 ILE A N 1
ATOM 759 C CA . ILE A 1 94 ? -4.008 18.406 8.781 1 98.38 94 ILE A CA 1
ATOM 760 C C . ILE A 1 94 ? -4.008 16.875 8.914 1 98.38 94 ILE A C 1
ATOM 762 O O . ILE A 1 94 ? -4.082 16.156 7.918 1 98.38 94 ILE A O 1
ATOM 766 N N . GLY A 1 95 ? -3.91 16.391 10.078 1 95.88 95 GLY A N 1
ATOM 767 C CA . GLY A 1 95 ? -3.92 14.945 10.266 1 95.88 95 GLY A CA 1
ATOM 768 C C . GLY A 1 95 ? -3.59 14.531 11.688 1 95.88 95 GLY A C 1
ATOM 769 O O . GLY A 1 95 ? -4.168 15.055 12.648 1 95.88 95 GLY A O 1
ATOM 770 N N . ASP A 1 96 ? -2.688 13.578 11.812 1 92.19 96 ASP A N 1
ATOM 771 C CA . ASP A 1 96 ? -2.428 12.961 13.109 1 92.19 96 ASP A CA 1
ATOM 772 C C . ASP A 1 96 ? -1 13.242 13.578 1 92.19 96 ASP A C 1
ATOM 774 O O . ASP A 1 96 ? -0.431 14.289 13.258 1 92.19 96 ASP A O 1
ATOM 778 N N . SER A 1 97 ? -0.446 12.344 14.438 1 90.06 97 SER A N 1
ATOM 779 C CA . SER A 1 97 ? 0.863 12.555 15.047 1 90.06 97 SER A CA 1
ATOM 780 C C . SER A 1 97 ? 1.957 12.648 13.992 1 90.06 97 SER A C 1
ATOM 782 O O . SER A 1 97 ? 2.967 13.328 14.195 1 90.06 97 SER A O 1
ATOM 784 N N . ILE A 1 98 ? 1.731 12.078 12.898 1 89 98 ILE A N 1
ATOM 785 C CA . ILE A 1 98 ? 2.725 12.133 11.836 1 89 98 ILE A CA 1
ATOM 786 C C . ILE A 1 98 ? 2.846 13.57 11.32 1 89 98 ILE A C 1
ATOM 788 O O . ILE A 1 98 ? 3.951 14.094 11.188 1 89 98 ILE A O 1
ATOM 792 N N . ASP A 1 99 ? 1.787 14.219 11.117 1 92.94 99 ASP A N 1
ATOM 793 C CA . ASP A 1 99 ? 1.778 15.586 10.609 1 92.94 99 ASP A CA 1
ATOM 794 C C . ASP A 1 99 ? 2.342 16.562 11.641 1 92.94 99 ASP A C 1
ATOM 796 O O . ASP A 1 99 ? 3.115 17.453 11.297 1 92.94 99 ASP A O 1
ATOM 800 N N . ARG A 1 100 ? 1.965 16.312 12.852 1 93.25 100 ARG A N 1
ATOM 801 C CA . ARG A 1 100 ? 2.537 17.109 13.922 1 93.25 100 ARG A CA 1
ATOM 802 C C . ARG A 1 100 ? 4.055 16.953 13.977 1 93.25 100 ARG A C 1
ATOM 804 O O . ARG A 1 100 ? 4.781 17.953 14.07 1 93.25 100 ARG A O 1
ATOM 811 N N . ASN A 1 101 ? 4.488 15.711 13.922 1 89.88 101 ASN A N 1
ATOM 812 C CA . ASN A 1 101 ? 5.914 15.422 14.016 1 89.88 101 ASN A CA 1
ATOM 813 C C . ASN A 1 101 ? 6.68 16.016 12.836 1 89.88 101 ASN A C 1
ATOM 815 O O . ASN A 1 101 ? 7.824 16.453 12.984 1 89.88 101 ASN A O 1
ATOM 819 N N . LEU A 1 102 ? 6.047 16.031 11.695 1 91.12 102 LEU A N 1
ATOM 820 C CA . LEU A 1 102 ? 6.688 16.641 10.531 1 91.12 102 LEU A CA 1
ATOM 821 C C . LEU A 1 102 ? 6.941 18.125 10.766 1 91.12 102 LEU A C 1
ATOM 823 O O . LEU A 1 102 ? 8.023 18.625 10.445 1 91.12 102 LEU A O 1
ATOM 827 N N . VAL A 1 103 ? 6 18.781 11.383 1 94.88 103 VAL A N 1
ATOM 828 C CA . VAL A 1 103 ? 6.152 20.219 11.672 1 94.8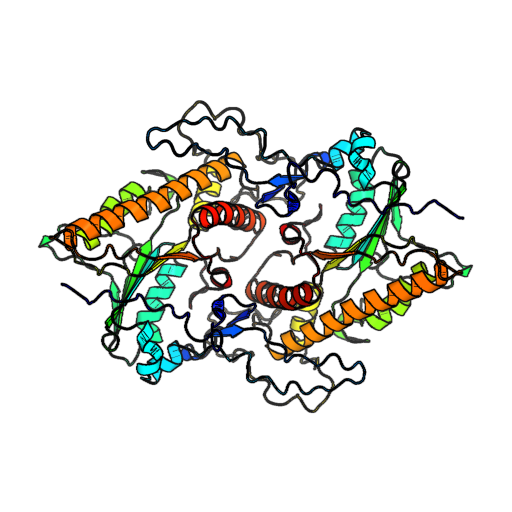8 103 VAL A CA 1
ATOM 829 C C . VAL A 1 103 ? 7.215 20.406 12.75 1 94.88 103 VAL A C 1
ATOM 831 O O . VAL A 1 103 ? 8.109 21.25 12.602 1 94.88 103 VAL A O 1
ATOM 834 N N . ILE A 1 104 ? 7.145 19.594 13.781 1 92.62 104 ILE A N 1
ATOM 835 C CA . ILE A 1 104 ? 8.086 19.703 14.891 1 92.62 104 ILE A CA 1
ATOM 836 C C . ILE A 1 104 ? 9.508 19.438 14.391 1 92.62 104 ILE A C 1
ATOM 838 O O . ILE A 1 104 ? 10.43 20.188 14.695 1 92.62 104 ILE A O 1
ATOM 842 N N . HIS A 1 105 ? 9.633 18.438 13.594 1 88.88 105 HIS A N 1
ATOM 843 C CA . HIS A 1 105 ? 10.961 18.047 13.133 1 88.88 105 HIS A CA 1
ATOM 844 C C . HIS A 1 105 ? 11.5 19.062 12.125 1 88.88 105 HIS A C 1
ATOM 846 O O . HIS A 1 105 ? 12.711 19.312 12.078 1 88.88 105 HIS A O 1
ATOM 852 N N . PHE A 1 106 ? 10.656 19.594 11.328 1 91.62 106 PHE A N 1
ATOM 853 C CA . PHE A 1 106 ? 11.109 20.641 10.43 1 91.62 106 PHE A CA 1
ATOM 854 C C . PHE A 1 106 ? 11.633 21.844 11.219 1 91.62 106 PHE A C 1
ATOM 856 O O . PHE A 1 106 ? 12.727 22.344 10.938 1 91.62 106 PHE A O 1
ATOM 863 N N . GLY A 1 107 ? 10.953 22.25 12.219 1 93.88 107 GLY A N 1
ATOM 864 C CA . GLY A 1 107 ? 11.305 23.406 13.008 1 93.88 107 GLY A CA 1
ATOM 865 C C . GLY A 1 107 ? 12.492 23.172 13.922 1 93.88 107 GLY A C 1
ATOM 866 O O . GLY A 1 107 ? 13.383 24.016 14.023 1 93.88 107 GLY A O 1
ATOM 867 N N . ARG A 1 108 ? 12.523 21.984 14.539 1 90.94 108 ARG A N 1
ATOM 868 C CA . ARG A 1 108 ? 13.492 21.75 15.602 1 90.94 108 ARG A CA 1
ATOM 869 C C . ARG A 1 108 ? 14.758 21.094 15.062 1 90.94 108 ARG A C 1
ATOM 871 O O . ARG A 1 108 ? 15.828 21.203 15.656 1 90.94 108 ARG A O 1
ATOM 878 N N . ARG A 1 109 ? 14.586 20.422 13.992 1 87.5 109 ARG A N 1
ATOM 879 C CA . ARG A 1 109 ? 15.734 19.672 13.5 1 87.5 109 ARG A CA 1
ATOM 880 C C . ARG A 1 109 ? 16.234 20.25 12.18 1 87.5 109 ARG A C 1
ATOM 882 O O . ARG A 1 109 ? 17.422 20.578 12.047 1 87.5 109 ARG A O 1
ATOM 889 N N . VAL A 1 110 ? 15.375 20.438 11.281 1 88.69 110 VAL A N 1
ATOM 890 C CA . VAL A 1 110 ? 15.797 20.906 9.961 1 88.69 110 VAL A CA 1
ATOM 891 C C . VAL A 1 110 ? 16.25 22.359 10.047 1 88.69 110 VAL A C 1
ATOM 893 O O . VAL A 1 110 ? 17.266 22.734 9.445 1 88.69 110 VAL A O 1
ATOM 896 N N . LEU A 1 111 ? 15.586 23.141 10.828 1 93.06 111 LEU A N 1
ATOM 897 C CA . LEU A 1 111 ? 15.914 24.562 10.898 1 93.06 111 LEU A CA 1
ATOM 898 C C . LEU A 1 111 ? 16.953 24.828 11.984 1 93.06 111 LEU A C 1
ATOM 900 O O . LEU A 1 111 ? 17.328 25.969 12.219 1 93.06 111 LEU A O 1
ATOM 904 N N . GLN A 1 112 ? 17.375 23.766 12.562 1 89.06 112 GLN A N 1
ATOM 905 C CA . GLN A 1 112 ? 18.391 23.953 13.586 1 89.06 112 GLN A CA 1
ATOM 906 C C . GLN A 1 112 ? 19.641 24.625 13.008 1 89.06 112 GLN A C 1
ATOM 908 O O . GLN A 1 112 ? 20.156 24.188 11.977 1 89.06 112 GLN A O 1
ATOM 913 N N . GLY A 1 113 ? 20.094 25.656 13.656 1 88.19 113 GLY A N 1
ATOM 914 C CA . GLY A 1 113 ? 21.266 26.359 13.195 1 88.19 113 GLY A CA 1
ATOM 915 C C . GLY A 1 113 ? 20.953 27.453 12.188 1 88.19 113 GLY A C 1
ATOM 916 O O . GLY A 1 113 ? 21.859 28.156 11.719 1 88.19 113 GLY A O 1
ATOM 917 N N . LEU A 1 114 ? 19.734 27.531 11.859 1 93.19 114 LEU A N 1
ATOM 918 C CA . LEU A 1 114 ? 19.266 28.578 10.977 1 93.19 114 LEU A CA 1
ATOM 919 C C . LEU A 1 114 ? 18.406 29.578 11.734 1 93.19 114 LEU A C 1
ATOM 921 O O . LEU A 1 114 ? 18.203 29.453 12.945 1 93.19 114 LEU A O 1
ATOM 925 N N . ASN A 1 115 ? 18.078 30.609 10.984 1 93.06 115 ASN A N 1
ATOM 926 C CA . ASN A 1 115 ? 17.156 31.594 11.57 1 93.06 115 ASN A CA 1
ATOM 927 C C . ASN A 1 115 ? 15.711 31.141 11.453 1 93.06 115 ASN A C 1
ATOM 929 O O . ASN A 1 115 ? 14.93 31.719 10.688 1 93.06 115 ASN A O 1
ATOM 933 N N . GLY A 1 116 ? 15.43 30.047 12.172 1 93.25 116 GLY A N 1
ATOM 934 C CA . GLY A 1 116 ? 14.094 29.469 12.219 1 93.25 116 GLY A CA 1
ATOM 935 C C . GLY A 1 116 ? 13.742 28.891 13.578 1 93.25 116 GLY A C 1
ATOM 936 O O . GLY A 1 116 ? 14.555 28.938 14.508 1 93.25 116 GLY A O 1
ATOM 937 N N . SER A 1 117 ? 12.414 28.531 13.734 1 92.81 117 SER A N 1
ATOM 938 C CA . SER A 1 117 ? 11.977 28.062 15.039 1 92.81 117 SER A CA 1
ATOM 939 C C . SER A 1 117 ? 10.711 27.219 14.93 1 92.81 117 SER A C 1
ATOM 941 O O . SER A 1 117 ? 10.062 27.203 13.883 1 92.81 117 SER A O 1
ATOM 943 N N . HIS A 1 118 ? 10.586 26.5 15.969 1 95.19 118 HIS A N 1
ATOM 944 C CA . HIS A 1 118 ? 9.312 25.844 16.219 1 95.19 118 HIS A CA 1
ATOM 945 C C . HIS A 1 118 ? 8.719 26.281 17.562 1 95.19 118 HIS A C 1
ATOM 947 O O . HIS A 1 118 ? 9.445 26.422 18.547 1 95.19 118 HIS A O 1
ATOM 953 N N . SER A 1 119 ? 7.438 26.547 17.562 1 96.44 119 SER A N 1
ATOM 954 C CA . SER A 1 119 ? 6.699 26.797 18.797 1 96.44 119 SER A CA 1
ATOM 955 C C . SER A 1 119 ? 5.227 26.453 18.656 1 96.44 119 SER A C 1
ATOM 957 O O . SER A 1 119 ? 4.723 26.328 17.531 1 96.44 119 SER A O 1
ATOM 959 N N . PHE A 1 120 ? 4.684 26.219 19.75 1 97 120 PHE A N 1
ATOM 960 C CA . PHE A 1 120 ? 3.232 26.062 19.734 1 97 120 PHE A CA 1
ATOM 961 C C . PHE A 1 120 ? 2.547 27.422 19.656 1 97 120 PHE A C 1
ATOM 963 O O . PHE A 1 120 ? 2.998 28.391 20.266 1 97 120 PHE A O 1
ATOM 970 N N . PHE A 1 121 ? 1.484 27.438 18.859 1 96.81 121 PHE A N 1
ATOM 971 C CA . PHE A 1 121 ? 0.723 28.672 18.688 1 96.81 121 PHE A CA 1
ATOM 972 C C . PHE A 1 121 ? 0.021 29.062 19.984 1 96.81 121 PHE A C 1
ATOM 974 O O . PHE A 1 121 ? -0.679 28.234 20.578 1 96.81 121 PHE A O 1
ATOM 981 N N . VAL A 1 122 ? 0.213 30.281 20.422 1 94.5 122 VAL A N 1
ATOM 982 C CA . VAL A 1 122 ? -0.469 30.875 21.562 1 94.5 122 VAL A CA 1
ATOM 983 C C . VAL A 1 122 ? -1.211 32.125 21.125 1 94.5 122 VAL A C 1
ATOM 985 O O . VAL A 1 122 ? -0.588 33.125 20.781 1 94.5 122 VAL A O 1
ATOM 988 N N . PRO A 1 123 ? -2.465 32 21.141 1 95 123 PRO A N 1
ATOM 989 C CA . PRO A 1 123 ? -3.203 33.188 20.75 1 95 123 PRO A CA 1
ATOM 990 C C . PRO A 1 123 ? -3.055 34.344 21.766 1 95 123 PRO A C 1
ATOM 992 O O . PRO A 1 123 ? -2.99 34.094 22.984 1 95 123 PRO A O 1
ATOM 995 N N . PRO A 1 124 ? -3.006 35.562 21.266 1 95.69 124 PRO A N 1
ATOM 996 C CA . PRO A 1 124 ? -3.033 36.688 22.203 1 95.69 124 PRO A CA 1
ATOM 997 C C . PRO A 1 124 ? -4.336 36.781 23 1 95.69 124 PRO A C 1
ATOM 999 O O . PRO A 1 124 ? -5.379 36.312 22.531 1 95.69 124 PRO A O 1
ATOM 1002 N N . ASP A 1 125 ? -4.23 37.406 24.141 1 94.38 125 ASP A N 1
ATOM 1003 C CA . ASP A 1 125 ? -5.363 37.469 25.047 1 94.38 125 ASP A CA 1
ATOM 1004 C C . ASP A 1 125 ? -6.574 38.125 24.391 1 94.38 125 ASP A C 1
ATOM 1006 O O . ASP A 1 125 ? -7.707 37.656 24.578 1 94.38 125 ASP A O 1
ATOM 1010 N N . TRP A 1 126 ? -6.238 39.031 23.656 1 95.19 126 TRP A N 1
ATOM 1011 C CA . TRP A 1 126 ? -7.332 39.812 23.062 1 95.19 126 TRP A CA 1
ATOM 1012 C C . TRP A 1 126 ? -8.125 38.938 22.078 1 95.19 126 TRP A C 1
ATOM 1014 O O . TRP A 1 126 ? -9.281 39.25 21.781 1 95.19 126 TRP A O 1
ATOM 1024 N N . ALA A 1 127 ? -7.555 37.906 21.516 1 94.38 127 ALA A N 1
ATOM 1025 C CA . ALA A 1 127 ? -8.203 37.094 20.484 1 94.38 127 ALA A CA 1
ATOM 1026 C C . ALA A 1 127 ? -9.242 36.156 21.109 1 94.38 127 ALA A C 1
ATOM 1028 O O . ALA A 1 127 ? -10.141 35.688 20.406 1 94.38 127 ALA A O 1
ATOM 1029 N N . LYS A 1 128 ? -9.141 35.844 22.391 1 94 128 LYS A N 1
ATOM 1030 C CA . LYS A 1 128 ? -10.086 35.031 23.125 1 94 128 LYS A CA 1
ATOM 1031 C C . LYS A 1 128 ? -10.328 33.688 22.406 1 94 128 LYS A C 1
ATOM 1033 O O . LYS A 1 128 ? -11.477 33.281 22.219 1 94 128 LYS A O 1
ATOM 1038 N N . LEU A 1 129 ? -9.242 33.062 21.953 1 94.69 129 LEU A N 1
ATOM 1039 C CA . LEU A 1 129 ? -9.328 31.766 21.312 1 94.69 129 LEU A CA 1
ATOM 1040 C C . LEU A 1 129 ? -9.039 30.656 22.312 1 94.69 129 LEU A C 1
ATOM 1042 O O . LEU A 1 129 ? -8.102 30.75 23.109 1 94.69 129 LEU A O 1
ATOM 1046 N N . PRO A 1 130 ? -9.852 29.656 22.297 1 94.25 130 PRO A N 1
ATOM 1047 C CA . PRO A 1 130 ? -9.539 28.516 23.172 1 94.25 130 PRO A CA 1
ATOM 1048 C C . PRO A 1 130 ? -8.297 27.766 22.734 1 94.25 130 PRO A C 1
ATOM 1050 O O . PRO A 1 130 ? -7.992 27.703 21.531 1 94.25 130 PRO A O 1
ATOM 1053 N N . ILE A 1 131 ? -7.641 27.188 23.75 1 90.5 131 ILE A N 1
ATOM 1054 C CA . ILE A 1 131 ? -6.465 26.375 23.484 1 90.5 131 ILE A CA 1
ATOM 1055 C C . ILE A 1 131 ? -6.746 24.922 23.875 1 90.5 131 ILE A C 1
ATOM 1057 O O . ILE A 1 131 ? -7.34 24.656 24.922 1 90.5 131 ILE A O 1
ATOM 1061 N N . LEU A 1 132 ? -6.312 24.047 23 1 94 132 LEU A N 1
ATOM 1062 C CA . LEU A 1 132 ? -6.48 22.625 23.281 1 94 132 LEU A CA 1
ATOM 1063 C C . LEU A 1 132 ? -5.637 22.203 24.484 1 94 132 LEU A C 1
ATOM 1065 O O . LEU A 1 132 ? -4.492 22.641 24.625 1 94 132 LEU A O 1
ATOM 1069 N N . LYS A 1 133 ? -6.199 21.328 25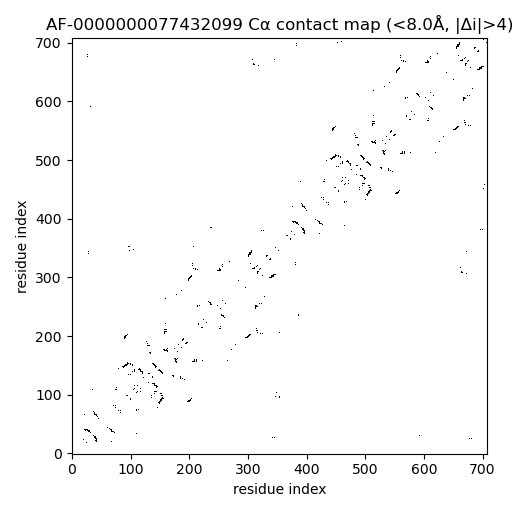.312 1 91.06 133 LYS A N 1
ATOM 1070 C CA . LYS A 1 133 ? -5.547 20.891 26.547 1 91.06 133 LYS A CA 1
ATOM 1071 C C . LYS A 1 133 ? -4.32 20.031 26.25 1 91.06 133 LYS A C 1
ATOM 1073 O O . LYS A 1 133 ? -3.266 20.219 26.859 1 91.06 133 LYS A O 1
ATOM 1078 N N . GLN A 1 134 ? -4.504 19.094 25.375 1 91.25 134 GLN A N 1
ATOM 1079 C CA . GLN A 1 134 ? -3.395 18.219 25.031 1 91.25 134 GLN A CA 1
ATOM 1080 C C . GLN A 1 134 ? -2.398 18.906 24.109 1 91.25 134 GLN A C 1
ATOM 1082 O O . GLN A 1 134 ? -2.754 19.328 23 1 91.25 134 GLN A O 1
ATOM 1087 N N . GLU A 1 135 ? -1.229 18.953 24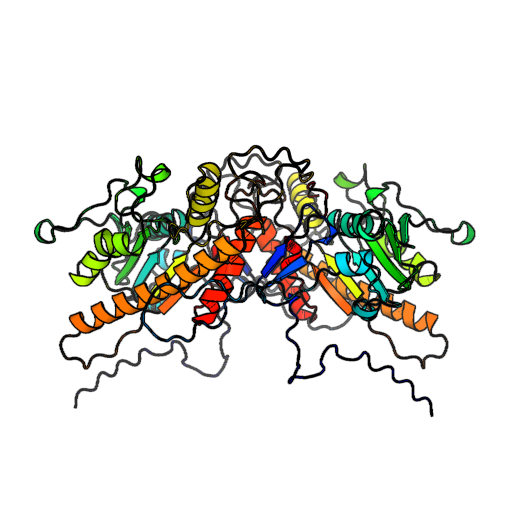.594 1 90.25 135 GLU A N 1
ATOM 1088 C CA . GLU A 1 135 ? -0.175 19.594 23.812 1 90.25 135 GLU A CA 1
ATOM 1089 C C . GLU A 1 135 ? -0.05 18.969 22.438 1 90.25 135 GLU A C 1
ATOM 1091 O O . GLU A 1 135 ? 0.164 19.672 21.438 1 90.25 135 GLU A O 1
ATOM 1096 N N . ALA A 1 136 ? -0.285 17.719 22.375 1 90.81 136 ALA A N 1
ATOM 1097 C CA . ALA A 1 136 ? -0.14 16.969 21.125 1 90.81 136 ALA A CA 1
ATOM 1098 C C . ALA A 1 136 ? -1.202 17.391 20.109 1 90.81 136 ALA A C 1
ATOM 1100 O O . ALA A 1 136 ? -1.078 17.094 18.922 1 90.81 136 ALA A O 1
ATOM 1101 N N . HIS A 1 137 ? -2.215 18.062 20.547 1 94.69 137 HIS A N 1
ATOM 1102 C CA . HIS A 1 137 ? -3.297 18.438 19.641 1 94.69 137 HIS A CA 1
ATOM 1103 C C . HIS A 1 137 ? -3.23 19.938 19.297 1 94.69 137 HIS A C 1
ATOM 1105 O O . HIS A 1 137 ? -4.004 20.422 18.484 1 94.69 137 HIS A O 1
ATOM 1111 N N . GLN A 1 138 ? -2.293 20.609 19.922 1 96.19 138 GLN A N 1
ATOM 1112 C CA . GLN A 1 138 ? -2.15 22.047 19.703 1 96.19 138 GLN A CA 1
ATOM 1113 C C . GLN A 1 138 ? -1.485 22.328 18.359 1 96.19 138 GLN A C 1
ATOM 1115 O O . GLN A 1 138 ? -0.866 21.438 17.766 1 96.19 138 GLN A O 1
ATOM 1120 N N . ILE A 1 139 ? -1.659 23.547 17.922 1 98 139 ILE A N 1
ATOM 1121 C CA . ILE A 1 139 ? -1.07 23.969 16.656 1 98 139 ILE A CA 1
ATOM 1122 C C . ILE A 1 139 ? 0.435 24.156 16.828 1 98 139 ILE A C 1
ATOM 1124 O O . ILE A 1 139 ? 0.872 25.031 17.578 1 98 139 ILE A O 1
ATOM 1128 N N . GLY A 1 140 ? 1.193 23.281 16.172 1 97.81 140 GLY A N 1
ATOM 1129 C CA . GLY A 1 140 ? 2.619 23.531 16.031 1 97.81 140 GLY A CA 1
ATOM 1130 C C . GLY A 1 140 ? 2.965 24.391 14.828 1 97.81 140 GLY A C 1
ATOM 1131 O O . GLY A 1 140 ? 2.383 24.219 13.75 1 97.81 140 GLY A O 1
ATOM 1132 N N . VAL A 1 141 ? 3.875 25.391 15.086 1 98.38 141 VAL A N 1
ATOM 1133 C CA . VAL A 1 141 ? 4.27 26.281 14.008 1 98.38 141 VAL A CA 1
ATOM 1134 C C . VAL A 1 141 ? 5.789 26.25 13.836 1 98.38 141 VAL A C 1
ATOM 1136 O O . VAL A 1 141 ? 6.531 26.453 14.805 1 98.38 141 VAL A O 1
ATOM 1139 N N . ALA A 1 142 ? 6.227 25.938 12.641 1 98.31 142 ALA A N 1
ATOM 1140 C CA . ALA A 1 142 ? 7.629 26.078 12.242 1 98.31 142 ALA A CA 1
ATOM 1141 C C . ALA A 1 142 ? 7.805 27.188 11.211 1 98.31 142 ALA A C 1
ATOM 1143 O O . ALA A 1 142 ? 7.047 27.266 10.242 1 98.31 142 ALA A O 1
ATOM 1144 N N . HIS A 1 143 ? 8.805 28.094 11.523 1 98 143 HIS A N 1
ATOM 1145 C CA . HIS A 1 143 ? 8.992 29.25 10.648 1 98 143 HIS A CA 1
ATOM 1146 C C . HIS A 1 143 ? 10.469 29.453 10.312 1 98 143 HIS A C 1
ATOM 1148 O O . HIS A 1 143 ? 11.328 29.375 11.195 1 98 143 HIS A O 1
ATOM 1154 N N . SER A 1 144 ? 10.719 29.578 9.031 1 97 144 SER A N 1
ATOM 1155 C CA . SER A 1 144 ? 12.031 29.969 8.531 1 97 144 SER A CA 1
ATOM 1156 C C . SER A 1 144 ? 12.055 31.438 8.156 1 97 144 SER A C 1
ATOM 1158 O O . SER A 1 144 ? 11.406 31.859 7.191 1 97 144 SER A O 1
ATOM 1160 N N . ASN A 1 145 ? 12.875 32.25 8.797 1 96.5 145 ASN A N 1
ATOM 1161 C CA . ASN A 1 145 ? 12.961 33.688 8.516 1 96.5 145 ASN A CA 1
ATOM 1162 C C . ASN A 1 145 ? 13.633 33.938 7.176 1 96.5 145 ASN A C 1
ATOM 1164 O O . ASN A 1 145 ? 13.266 34.875 6.469 1 96.5 145 ASN A O 1
ATOM 1168 N N . GLU A 1 146 ? 14.594 33.125 6.848 1 94.94 146 GLU A N 1
ATOM 1169 C CA . GLU A 1 146 ? 15.344 33.312 5.613 1 94.94 146 GLU A CA 1
ATOM 1170 C C . GLU A 1 146 ? 14.438 33.219 4.391 1 94.94 146 GLU A C 1
ATOM 1172 O O . GLU A 1 146 ? 14.617 33.969 3.42 1 94.94 146 GLU A O 1
ATOM 1177 N N . LEU A 1 147 ? 13.547 32.344 4.469 1 96.44 147 LEU A N 1
ATOM 1178 C CA . LEU A 1 147 ? 12.672 32.125 3.322 1 96.44 147 LEU A CA 1
ATOM 1179 C C . LEU A 1 147 ? 11.289 32.688 3.564 1 96.44 147 LEU A C 1
ATOM 1181 O O . LEU A 1 147 ? 10.445 32.719 2.662 1 96.44 147 LEU A O 1
ATOM 1185 N N . ASN A 1 148 ? 11.062 33.188 4.742 1 97.31 148 ASN A N 1
ATOM 1186 C CA . ASN A 1 148 ? 9.711 33.562 5.152 1 97.31 148 ASN A CA 1
ATOM 1187 C C . ASN A 1 148 ? 8.727 32.438 4.852 1 97.31 148 ASN A C 1
ATOM 1189 O O . ASN A 1 148 ? 7.684 32.656 4.23 1 97.31 148 ASN A O 1
ATOM 1193 N N . PHE A 1 149 ? 9.164 31.266 5.258 1 97.5 149 PHE A N 1
ATOM 1194 C CA . PHE A 1 149 ? 8.383 30.062 5.043 1 97.5 149 PHE A CA 1
ATOM 1195 C C . PHE A 1 149 ? 7.785 29.562 6.355 1 97.5 149 PHE A C 1
ATOM 1197 O O . PHE A 1 149 ? 8.477 29.484 7.371 1 97.5 149 PHE A O 1
ATOM 1204 N N . THR A 1 150 ? 6.477 29.219 6.344 1 98.31 150 THR A N 1
ATOM 1205 C CA . THR A 1 150 ? 5.812 28.75 7.551 1 98.31 150 THR A CA 1
ATOM 1206 C C . THR A 1 150 ? 5.129 27.406 7.301 1 98.31 150 THR A C 1
ATOM 1208 O O . THR A 1 150 ? 4.508 27.203 6.254 1 98.31 150 THR A O 1
ATOM 1211 N N . MET A 1 151 ? 5.309 26.5 8.219 1 98.25 151 MET A N 1
ATOM 1212 C CA . MET A 1 151 ? 4.574 25.25 8.273 1 98.25 151 MET A CA 1
ATOM 1213 C C . MET A 1 151 ? 3.846 25.094 9.609 1 98.25 151 MET A C 1
ATOM 1215 O O . MET A 1 151 ? 4.418 25.375 10.664 1 98.25 151 MET A O 1
ATOM 1219 N N . TYR A 1 152 ? 2.619 24.703 9.586 1 98.62 152 TYR A N 1
ATOM 1220 C CA . TYR A 1 152 ? 1.924 24.453 10.836 1 98.62 152 TYR A CA 1
ATOM 1221 C C . TYR A 1 152 ? 0.899 23.328 10.68 1 98.62 152 TYR A C 1
ATOM 1223 O O . TYR A 1 152 ? 0.668 22.859 9.562 1 98.62 152 TYR A O 1
ATOM 1231 N N . ASN A 1 153 ? 0.359 22.797 11.82 1 98.12 153 ASN A N 1
ATOM 1232 C CA . ASN A 1 153 ? -0.489 21.609 11.742 1 98.12 153 ASN A CA 1
ATOM 1233 C C . ASN A 1 153 ? -1.816 21.828 12.461 1 98.12 153 ASN A C 1
ATOM 1235 O O . ASN A 1 153 ? -1.911 22.656 13.367 1 98.12 153 ASN A O 1
ATOM 1239 N N . TRP A 1 154 ? -2.854 21.172 11.977 1 98.25 154 TRP A N 1
ATOM 1240 C CA . TRP A 1 154 ? -4.117 20.953 12.68 1 98.25 154 TRP A CA 1
ATOM 1241 C C . TRP A 1 154 ? -4.336 19.484 12.977 1 98.25 154 TRP A C 1
ATOM 1243 O O . TRP A 1 154 ? -4.078 18.625 12.125 1 98.25 154 TRP A O 1
ATOM 1253 N N . PHE A 1 155 ? -4.773 19.234 14.164 1 96.75 155 PHE A N 1
ATOM 1254 C CA . PHE A 1 155 ? -5.062 17.844 14.547 1 96.75 155 PHE A CA 1
ATOM 1255 C C . PHE A 1 155 ? -6.473 17.453 14.133 1 96.75 155 PHE A C 1
ATOM 1257 O O . PHE A 1 155 ? -7.434 18.188 14.406 1 96.75 155 PHE A O 1
ATOM 1264 N N . LEU A 1 156 ? -6.574 16.312 13.492 1 96.06 156 LEU A N 1
ATOM 1265 C CA . LEU A 1 156 ? -7.848 15.75 13.055 1 96.06 156 LEU A CA 1
ATOM 1266 C C . LEU A 1 156 ? -8.172 14.469 13.82 1 96.06 156 LEU A C 1
ATOM 1268 O O . LEU A 1 156 ? -7.438 13.484 13.727 1 96.06 156 LEU A O 1
ATOM 1272 N N . MET A 1 157 ? -9.211 14.359 14.586 1 92.94 157 MET A N 1
ATOM 1273 C CA . MET A 1 157 ? -9.586 13.219 15.414 1 92.94 157 MET A CA 1
ATOM 1274 C C . MET A 1 157 ? -10.359 12.188 14.602 1 92.94 157 MET A C 1
ATOM 1276 O O . MET A 1 157 ? -10.875 11.211 15.156 1 92.94 157 MET A O 1
ATOM 1280 N N . GLY A 1 158 ? -10.359 12.312 13.281 1 93.62 158 GLY A N 1
ATOM 1281 C CA . GLY A 1 158 ? -11.172 11.438 12.445 1 93.62 158 GLY A CA 1
ATOM 1282 C C . GLY A 1 158 ? -12.375 12.141 11.844 1 93.62 158 GLY A C 1
ATOM 1283 O O . GLY A 1 158 ? -12.891 13.102 12.414 1 93.62 158 GLY A O 1
ATOM 1284 N N . LEU A 1 159 ? -12.836 11.562 10.852 1 95.25 159 LEU A N 1
ATOM 1285 C CA . LEU A 1 159 ? -13.898 12.227 10.102 1 95.25 159 LEU A CA 1
ATOM 1286 C C . LEU A 1 159 ? -15.266 11.773 10.594 1 95.25 159 LEU A C 1
ATOM 1288 O O . LEU A 1 159 ? -16.25 12.508 10.469 1 95.25 159 LEU A O 1
ATOM 1292 N N . ASP A 1 160 ? -15.305 10.609 11.148 1 89.44 160 ASP A N 1
ATOM 1293 C CA . ASP A 1 160 ? -16.578 10.031 11.531 1 89.44 160 ASP A CA 1
ATOM 1294 C C . ASP A 1 160 ? -16.953 10.406 12.961 1 89.44 160 ASP A C 1
ATOM 1296 O O . ASP A 1 160 ? -18.078 10.164 13.406 1 89.44 160 ASP A O 1
ATOM 1300 N N . VAL A 1 161 ? -16.047 10.992 13.609 1 89.06 161 VAL A N 1
ATOM 1301 C CA . VAL A 1 161 ? -16.219 11.297 15.031 1 89.06 161 VAL A CA 1
ATOM 1302 C C . VAL A 1 161 ? -17.328 12.312 15.203 1 89.06 161 VAL A C 1
ATOM 1304 O O . VAL A 1 161 ? -17.422 13.289 14.461 1 89.06 161 VAL A O 1
ATOM 1307 N N . GLN A 1 162 ? -18.125 12.062 16.188 1 86.19 162 GLN A N 1
ATOM 1308 C CA . GLN A 1 162 ? -19.219 12.969 16.531 1 86.19 162 GLN A CA 1
ATOM 1309 C C . GLN A 1 162 ? -18.75 14.047 17.5 1 86.19 162 GLN A C 1
ATOM 1311 O O . GLN A 1 162 ? -17.562 14.094 17.875 1 86.19 162 GLN A O 1
ATOM 1316 N N . GLU A 1 163 ? -19.656 14.859 17.797 1 86.62 163 GLU A N 1
ATOM 1317 C CA . GLU A 1 163 ? -19.312 16.016 18.625 1 86.62 163 GLU A CA 1
ATOM 1318 C C . GLU A 1 163 ? -18.75 15.578 19.969 1 86.62 163 GLU A C 1
ATOM 1320 O O . GLU A 1 163 ? -17.844 16.219 20.516 1 86.62 163 GLU A O 1
ATOM 1325 N N . GLU A 1 164 ? -19.406 14.555 20.453 1 86.94 164 GLU A N 1
ATOM 1326 C CA . GLU A 1 164 ? -18.938 13.969 21.703 1 86.94 164 GLU A CA 1
ATOM 1327 C C . GLU A 1 164 ? -18.953 12.445 21.641 1 86.94 164 GLU A C 1
ATOM 1329 O O . GLU A 1 164 ? -20.016 11.828 21.516 1 86.94 164 GLU A O 1
ATOM 1334 N N . VAL A 1 165 ? -17.734 11.906 21.734 1 85.25 165 VAL A N 1
ATOM 1335 C CA . VAL A 1 165 ? -17.578 10.461 21.75 1 85.25 165 VAL A CA 1
ATOM 1336 C C . VAL A 1 165 ? -17.094 10.016 23.141 1 85.25 165 VAL A C 1
ATOM 1338 O O . VAL A 1 165 ? -16.016 10.406 23.578 1 85.25 165 VAL A O 1
ATOM 1341 N N . PRO A 1 166 ? -17.797 9.203 23.734 1 81.38 166 PRO A N 1
ATOM 1342 C CA . PRO A 1 166 ? -17.531 8.883 25.141 1 81.38 166 PRO A CA 1
ATOM 1343 C C . PRO A 1 166 ? -16.156 8.258 25.344 1 81.38 166 PRO A C 1
ATOM 1345 O O . PRO A 1 166 ? -15.477 8.555 26.328 1 81.38 166 PRO A O 1
ATOM 1348 N N . PHE A 1 167 ? -15.742 7.434 24.453 1 81.94 167 PHE A N 1
ATOM 1349 C CA . PHE A 1 167 ? -14.492 6.723 24.703 1 81.94 167 PHE A CA 1
ATOM 1350 C C . PHE A 1 167 ? -13.289 7.598 24.375 1 81.94 167 PHE A C 1
ATOM 1352 O O . PHE A 1 167 ? -12.156 7.25 24.703 1 81.94 167 PHE A O 1
ATOM 1359 N N . PHE A 1 168 ? -13.539 8.719 23.734 1 82 168 PHE A N 1
ATOM 1360 C CA . PHE A 1 168 ? -12.477 9.703 23.531 1 82 168 PHE A CA 1
ATOM 1361 C C . PHE A 1 168 ? -12.562 10.805 24.594 1 82 168 PHE A C 1
ATOM 1363 O O . PHE A 1 168 ? -11.578 11.484 24.859 1 82 168 PHE A O 1
ATOM 1370 N N . HIS A 1 169 ? -13.633 11.055 25.234 1 73.19 169 HIS A N 1
ATOM 1371 C CA . HIS A 1 169 ? -14.016 12.219 26.031 1 73.19 169 HIS A CA 1
ATOM 1372 C C . HIS A 1 169 ? -13.094 12.391 27.234 1 73.19 169 HIS A C 1
ATOM 1374 O O . HIS A 1 169 ? -12.648 13.5 27.531 1 73.19 169 HIS A O 1
ATOM 1380 N N . PRO A 1 170 ? -12.727 11.445 27.812 1 75.12 170 PRO A N 1
ATOM 1381 C CA . PRO A 1 170 ? -11.914 11.672 29.016 1 75.12 170 PRO A CA 1
ATOM 1382 C C . PRO A 1 170 ? -10.555 12.289 28.688 1 75.12 170 PRO A C 1
ATOM 1384 O O . PRO A 1 170 ? -9.953 12.961 29.531 1 75.12 170 PRO A O 1
ATOM 1387 N N . ARG A 1 171 ? -10.211 12.242 27.5 1 80.06 171 ARG A N 1
ATOM 1388 C CA . ARG A 1 171 ? -8.836 12.625 27.172 1 80.06 171 ARG A CA 1
ATOM 1389 C C . ARG A 1 171 ? -8.812 13.758 26.156 1 80.06 171 ARG A C 1
ATOM 1391 O O . ARG A 1 171 ? -7.863 14.547 26.125 1 80.06 171 ARG A O 1
ATOM 1398 N N . GLU A 1 172 ? -9.938 13.781 25.469 1 89.12 172 GLU A N 1
ATOM 1399 C CA . GLU A 1 172 ? -9.906 14.688 24.312 1 89.12 172 GLU A CA 1
ATOM 1400 C C . GLU A 1 172 ? -10.836 15.883 24.531 1 89.12 172 GLU A C 1
ATOM 1402 O O . GLU A 1 172 ? -11.922 15.734 25.094 1 89.12 172 GLU A O 1
ATOM 1407 N N . ASP A 1 173 ? -10.43 17.031 24.094 1 91.81 173 ASP A N 1
ATOM 1408 C CA . ASP A 1 173 ? -11.227 18.25 24.188 1 91.81 173 ASP A CA 1
ATOM 1409 C C . ASP A 1 173 ? -12.5 18.141 23.344 1 91.81 173 ASP A C 1
ATOM 1411 O O . ASP A 1 173 ? -12.516 17.469 22.312 1 91.81 173 ASP A O 1
ATOM 1415 N N . LEU A 1 174 ? -13.484 18.812 23.922 1 92.25 174 LEU A N 1
ATOM 1416 C CA . LEU A 1 174 ? -14.703 19 23.141 1 92.25 174 LEU A CA 1
ATOM 1417 C C . LEU A 1 174 ? -14.656 20.297 22.344 1 92.25 174 LEU A C 1
ATOM 1419 O O . LEU A 1 174 ? -14.047 21.281 22.797 1 92.25 174 LEU A O 1
ATOM 1423 N N . PRO A 1 175 ? -15.289 20.438 21.172 1 94.12 175 PRO A N 1
ATOM 1424 C CA . PRO A 1 175 ? -15.977 19.391 20.422 1 94.12 175 PRO A CA 1
ATOM 1425 C C . PRO A 1 175 ? -15.016 18.438 19.703 1 94.12 175 PRO A C 1
ATOM 1427 O O . PRO A 1 175 ? -13.844 18.781 19.516 1 94.12 175 PRO A O 1
ATOM 1430 N N . GLN A 1 176 ? -15.539 17.297 19.312 1 93.12 176 GLN A N 1
ATOM 1431 C CA . GLN A 1 176 ? -14.625 16.281 18.781 1 93.12 176 GLN A CA 1
ATOM 1432 C C . GLN A 1 176 ? -14.844 16.078 17.297 1 93.12 176 GLN A C 1
ATOM 1434 O O . GLN A 1 176 ? -13.992 15.516 16.609 1 93.12 176 GLN A O 1
ATOM 1439 N N . ASP A 1 177 ? -16.047 16.484 16.797 1 93.12 177 ASP A N 1
ATOM 1440 C CA . ASP A 1 177 ? -16.266 16.375 15.359 1 93.12 177 ASP A CA 1
ATOM 1441 C C . ASP A 1 177 ? -15.461 17.406 14.594 1 93.12 177 ASP A C 1
ATOM 1443 O O . ASP A 1 177 ? -15.164 18.484 15.125 1 93.12 177 ASP A O 1
ATOM 1447 N N . PHE A 1 178 ? -15.086 17.141 13.344 1 96.19 178 PHE A N 1
ATOM 1448 C CA . PHE A 1 178 ? -14.141 18 12.656 1 96.19 178 PHE A CA 1
ATOM 1449 C C . PHE A 1 178 ? -14.758 19.375 12.398 1 96.19 178 PHE A C 1
ATOM 1451 O O . PHE A 1 178 ? -14.062 20.391 12.461 1 96.19 178 PHE A O 1
ATOM 1458 N N . GLU A 1 179 ? -16.062 19.469 12.102 1 95.38 179 GLU A N 1
ATOM 1459 C CA . GLU A 1 179 ? -16.703 20.75 11.82 1 95.38 179 GLU A CA 1
ATOM 1460 C C . GLU A 1 179 ? -16.562 21.719 12.992 1 95.38 179 GLU A C 1
ATOM 1462 O O . GLU A 1 179 ? -16.047 22.812 12.836 1 95.38 179 GLU A O 1
ATOM 1467 N N . SER A 1 180 ? -17.016 21.219 14.141 1 95.62 180 SER A N 1
ATOM 1468 C CA . SER A 1 180 ? -17.016 22.047 15.336 1 95.62 180 SER A CA 1
ATOM 1469 C C . SER A 1 180 ? -15.602 22.297 15.836 1 95.62 180 SER A C 1
ATOM 1471 O O . SER A 1 180 ? -15.281 23.391 16.312 1 95.62 180 SER A O 1
ATOM 1473 N N . ARG A 1 181 ? -14.797 21.312 15.734 1 95.81 181 ARG A N 1
ATOM 1474 C CA . ARG A 1 181 ? -13.422 21.453 16.203 1 95.81 181 ARG A CA 1
ATOM 1475 C C . ARG A 1 181 ? -12.664 22.484 15.375 1 95.81 181 ARG A C 1
ATOM 1477 O O . ARG A 1 181 ? -11.961 23.328 15.93 1 95.81 181 ARG A O 1
ATOM 1484 N N . LEU A 1 182 ? -12.812 22.438 14.039 1 97.12 182 LEU A N 1
ATOM 1485 C CA . LEU A 1 182 ? -12.148 23.406 13.172 1 97.12 182 LEU A CA 1
ATOM 1486 C C . LEU A 1 182 ? -12.672 24.812 13.43 1 97.12 182 LEU A C 1
ATOM 1488 O O . LEU A 1 182 ? -11.891 25.766 13.469 1 97.12 182 LEU A O 1
ATOM 1492 N N . GLU A 1 183 ? -13.938 24.938 13.688 1 96.31 183 GLU A N 1
ATOM 1493 C CA . GLU A 1 183 ? -14.562 26.234 13.922 1 96.31 183 GLU A CA 1
ATOM 1494 C C . GLU A 1 183 ? -14.164 26.812 15.281 1 96.31 183 GLU A C 1
ATOM 1496 O O . GLU A 1 183 ? -14.109 28.031 15.453 1 96.31 183 GLU A O 1
ATOM 1501 N N . THR A 1 184 ? -13.875 25.906 16.188 1 95.94 184 THR A N 1
ATOM 1502 C CA . THR A 1 184 ? -13.609 26.344 17.547 1 95.94 184 THR A CA 1
ATOM 1503 C C . THR A 1 184 ? -12.125 26.625 17.734 1 95.94 184 THR A C 1
ATOM 1505 O O . THR A 1 184 ? -11.75 27.672 18.281 1 95.94 184 THR A O 1
ATOM 1508 N N . PHE A 1 185 ? -11.242 25.75 17.219 1 96.44 185 PHE A N 1
ATOM 1509 C CA . PHE A 1 185 ? -9.859 25.766 17.672 1 96.44 185 PHE A CA 1
ATOM 1510 C C . PHE A 1 185 ? -8.93 26.25 16.578 1 96.44 185 PHE A C 1
ATOM 1512 O O . PHE A 1 185 ? -7.805 26.672 16.844 1 96.44 185 PHE A O 1
ATOM 1519 N N . PHE A 1 186 ? -9.352 26.203 15.273 1 97.44 186 PHE A N 1
ATOM 1520 C CA . PHE A 1 186 ? -8.336 26.375 14.234 1 97.44 186 PHE A CA 1
ATOM 1521 C C . PHE A 1 186 ? -8.703 27.516 13.297 1 97.44 186 PHE A C 1
ATOM 1523 O O . PHE A 1 186 ? -7.93 28.469 13.141 1 97.44 186 PHE A O 1
ATOM 1530 N N . LEU A 1 187 ? -9.875 27.594 12.758 1 96.94 187 LEU A N 1
ATOM 1531 C CA . LEU A 1 187 ? -10.289 28.547 11.727 1 96.94 187 LEU A CA 1
ATOM 1532 C C . LEU A 1 187 ? -10.266 29.969 12.258 1 96.94 187 LEU A C 1
ATOM 1534 O O . LEU A 1 187 ? -9.898 30.906 11.531 1 96.94 187 LEU A O 1
ATOM 1538 N N . PRO A 1 188 ? -10.625 30.203 13.5 1 96.38 188 PRO A N 1
ATOM 1539 C CA . PRO A 1 188 ? -10.609 31.578 14 1 96.38 188 PRO A CA 1
ATOM 1540 C C . PRO A 1 188 ? -9.219 32.219 13.938 1 96.38 188 PRO A C 1
ATOM 1542 O O . PRO A 1 188 ? -9.094 33.406 13.711 1 96.38 188 PRO A O 1
ATOM 1545 N N . ALA A 1 189 ? -8.195 31.406 14.203 1 96.31 189 ALA A N 1
ATOM 1546 C CA . ALA A 1 189 ? -6.832 31.938 14.125 1 96.31 189 ALA A CA 1
ATOM 1547 C C . ALA A 1 189 ? -6.527 32.438 12.719 1 96.31 189 ALA A C 1
ATOM 1549 O O . ALA A 1 189 ? -5.832 33.469 12.562 1 96.31 189 ALA A O 1
ATOM 1550 N N . LEU A 1 190 ? -7.039 31.797 11.695 1 95 190 LEU A N 1
ATOM 1551 C CA . LEU A 1 190 ? -6.867 32.219 10.32 1 95 190 LEU A CA 1
ATOM 1552 C C . LEU A 1 190 ? -7.715 33.469 10.031 1 95 190 LEU A C 1
ATOM 1554 O O . LEU A 1 190 ? -7.238 34.438 9.422 1 95 190 LEU A O 1
ATOM 1558 N N . ARG A 1 191 ? -8.906 33.469 10.5 1 93.31 191 ARG A N 1
ATOM 1559 C CA . ARG A 1 191 ? -9.844 34.562 10.25 1 93.31 191 ARG A CA 1
ATOM 1560 C C . ARG A 1 191 ? -9.352 35.875 10.875 1 93.31 191 ARG A C 1
ATOM 1562 O O . ARG A 1 191 ? -9.562 36.938 10.328 1 93.31 191 ARG A O 1
ATOM 1569 N N . LYS A 1 192 ? -8.719 35.75 11.969 1 93.69 192 LYS A N 1
ATOM 1570 C CA . LYS A 1 192 ? -8.227 36.906 12.695 1 93.69 192 LYS A CA 1
ATOM 1571 C C . LYS A 1 192 ? -6.832 37.312 12.211 1 93.69 192 LYS A C 1
ATOM 1573 O O . LYS A 1 192 ? -6.219 38.25 12.758 1 93.69 192 LYS A O 1
ATOM 1578 N N . GLY A 1 193 ? -6.297 36.531 11.336 1 92.38 193 GLY A N 1
ATOM 1579 C CA . GLY A 1 193 ? -4.992 36.875 10.781 1 92.38 193 GLY A CA 1
ATOM 1580 C C . GLY A 1 193 ? -3.848 36.531 11.719 1 92.38 193 GLY A C 1
ATOM 1581 O O . GLY A 1 193 ? -2.754 37.062 11.602 1 92.38 193 GLY A O 1
ATOM 1582 N N . LEU A 1 194 ? -4.086 35.656 12.672 1 95.5 194 LEU A N 1
ATOM 1583 C CA . LEU A 1 194 ? -3.064 35.281 13.656 1 95.5 194 LEU A CA 1
ATOM 1584 C C . LEU A 1 194 ? -2.135 34.219 13.094 1 95.5 194 LEU A C 1
ATOM 1586 O O . LEU A 1 194 ? -1.016 34.031 13.578 1 95.5 194 LEU A O 1
ATOM 1590 N N . LEU A 1 195 ? -2.611 33.438 12.172 1 95.5 195 LEU A N 1
ATOM 1591 C CA . LEU A 1 195 ? -1.829 32.469 11.383 1 95.5 195 LEU A CA 1
ATOM 1592 C C . LEU A 1 195 ? -1.883 32.844 9.898 1 95.5 195 LEU A C 1
ATOM 1594 O O . LEU A 1 195 ? -2.906 33.312 9.406 1 95.5 195 LEU A O 1
ATOM 1598 N N . PRO A 1 196 ? -0.773 32.625 9.289 1 93.75 196 PRO A N 1
ATOM 1599 C CA . PRO A 1 196 ? -0.808 32.906 7.855 1 93.75 196 PRO A CA 1
ATOM 1600 C C . PRO A 1 196 ? -1.706 31.953 7.078 1 93.75 196 PRO A C 1
ATOM 1602 O O . PRO A 1 196 ? -1.773 30.766 7.402 1 93.75 196 PRO A O 1
ATOM 1605 N N . ARG A 1 197 ? -2.299 32.5 6.059 1 92.44 197 ARG A N 1
ATOM 1606 C CA . ARG A 1 197 ? -3.092 31.703 5.145 1 92.44 197 ARG A CA 1
ATOM 1607 C C . ARG A 1 197 ? -2.215 30.688 4.41 1 92.44 197 ARG A C 1
ATOM 1609 O O . ARG A 1 197 ? -1.157 31.047 3.887 1 92.44 197 ARG A O 1
ATOM 1616 N N . PRO A 1 198 ? -2.684 29.469 4.367 1 95.81 198 PRO A N 1
ATOM 1617 C CA . PRO A 1 198 ? -1.854 28.484 3.674 1 95.81 198 PRO A CA 1
ATOM 1618 C C . PRO A 1 198 ? -1.95 28.594 2.154 1 95.81 198 PRO A C 1
ATOM 1620 O O . PRO A 1 198 ? -3.01 28.938 1.623 1 95.81 198 PRO A O 1
ATOM 1623 N N . ASP A 1 199 ? -0.832 28.344 1.499 1 94.25 199 ASP A N 1
ATOM 1624 C CA . ASP A 1 199 ? -0.783 28.188 0.048 1 94.25 199 ASP A CA 1
ATOM 1625 C C . ASP A 1 199 ? -1.055 26.734 -0.357 1 94.25 199 ASP A C 1
ATOM 1627 O O . ASP A 1 199 ? -1.539 26.484 -1.46 1 94.25 199 ASP A O 1
ATOM 1631 N N . LEU A 1 200 ? -0.681 25.844 0.499 1 96.62 200 LEU A N 1
ATOM 1632 C CA . LEU A 1 200 ? -0.872 24.406 0.3 1 96.62 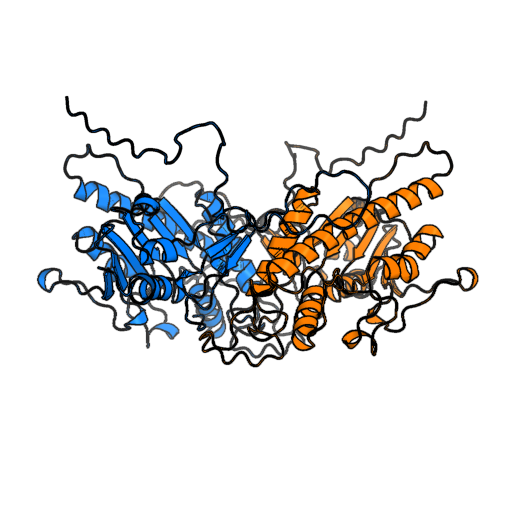200 LEU A CA 1
ATOM 1633 C C . LEU A 1 200 ? -1.41 23.75 1.565 1 96.62 200 LEU A C 1
ATOM 1635 O O . LEU A 1 200 ? -0.941 24.047 2.668 1 96.62 200 LEU A O 1
ATOM 1639 N N . LEU A 1 201 ? -2.416 22.969 1.365 1 98 201 LEU A N 1
ATOM 1640 C CA . LEU A 1 201 ? -2.98 22.141 2.434 1 98 201 LEU A CA 1
ATOM 1641 C C . LEU A 1 201 ? -2.77 20.656 2.15 1 98 201 LEU A C 1
ATOM 1643 O O . LEU A 1 201 ? -3.182 20.156 1.102 1 98 201 LEU A O 1
ATOM 1647 N N . VAL A 1 202 ? -2.082 19.969 3.02 1 97.94 202 VAL A N 1
ATOM 1648 C CA . VAL A 1 202 ? -1.913 18.516 2.943 1 97.94 202 VAL A CA 1
ATOM 1649 C C . VAL A 1 202 ? -2.684 17.844 4.078 1 97.94 202 VAL A C 1
ATOM 1651 O O . VAL A 1 202 ? -2.516 18.203 5.246 1 97.94 202 VAL A O 1
ATOM 1654 N N . PHE A 1 203 ? -3.541 16.906 3.686 1 98.25 203 PHE A N 1
ATOM 1655 C CA . PHE A 1 203 ? -4.324 16.297 4.754 1 98.25 203 PHE A CA 1
ATOM 1656 C C . PHE A 1 203 ? -4.242 14.781 4.676 1 98.25 203 PHE A C 1
ATOM 1658 O O . PHE A 1 203 ? -3.902 14.219 3.631 1 98.25 203 PHE A O 1
ATOM 1665 N N . ASN A 1 204 ? -4.453 14.18 5.809 1 96.25 204 ASN A N 1
ATOM 1666 C CA . ASN A 1 204 ? -4.574 12.734 5.973 1 96.25 204 ASN A CA 1
ATOM 1667 C C . ASN A 1 204 ? -5.703 12.375 6.93 1 96.25 204 ASN A C 1
ATOM 1669 O O . ASN A 1 204 ? -5.91 13.047 7.938 1 96.25 204 ASN A O 1
ATOM 1673 N N . THR A 1 205 ? -6.43 11.367 6.574 1 95.75 205 THR A N 1
ATOM 1674 C CA . THR A 1 205 ? -7.414 10.742 7.453 1 95.75 205 THR A CA 1
ATOM 1675 C C . THR A 1 205 ? -7.254 9.219 7.441 1 95.75 205 THR A C 1
ATOM 1677 O O . THR A 1 205 ? -7.375 8.586 6.391 1 95.75 205 THR A O 1
ATOM 1680 N N . GLY A 1 206 ? -6.852 8.664 8.531 1 91.75 206 GLY A N 1
ATOM 1681 C CA . GLY A 1 206 ? -6.535 7.242 8.523 1 91.75 206 GLY A CA 1
ATOM 1682 C C . GLY A 1 206 ? -6.574 6.621 9.906 1 91.75 206 GLY A C 1
ATOM 1683 O O . GLY A 1 206 ? -7.613 6.121 10.344 1 91.75 206 GLY A O 1
ATOM 1684 N N . PHE A 1 207 ? -5.562 6.863 10.773 1 88.38 207 PHE A N 1
ATOM 1685 C CA . PHE A 1 207 ? -5.352 6.109 12 1 88.38 207 PHE A CA 1
ATOM 1686 C C . PHE A 1 207 ? -6.453 6.406 13.016 1 88.38 207 PHE A C 1
ATOM 1688 O O . PHE A 1 207 ? -6.965 5.496 13.664 1 88.38 207 PHE A O 1
ATOM 1695 N N . TRP A 1 208 ? -6.773 7.637 13.125 1 91.75 208 TRP A N 1
ATOM 1696 C CA . TRP A 1 208 ? -7.805 7.984 14.094 1 91.75 208 TRP A CA 1
ATOM 1697 C C . TRP A 1 208 ? -9.18 7.52 13.625 1 91.75 208 TRP A C 1
ATOM 1699 O O . TRP A 1 208 ? -10.039 7.191 14.438 1 91.75 208 TRP A O 1
ATOM 1709 N N . ASP A 1 209 ? -9.367 7.516 12.336 1 92.69 209 ASP A N 1
ATOM 1710 C CA . ASP A 1 209 ? -10.594 6.945 11.805 1 92.69 209 ASP A CA 1
ATOM 1711 C C . ASP A 1 209 ? -10.68 5.449 12.086 1 92.69 209 ASP A C 1
ATOM 1713 O O . ASP A 1 209 ? -11.727 4.949 12.516 1 92.69 209 ASP A O 1
ATOM 1717 N N . LEU A 1 210 ? -9.578 4.773 11.859 1 89.19 210 LEU A N 1
ATOM 1718 C CA . LEU A 1 210 ? -9.531 3.338 12.094 1 89.19 210 LEU A CA 1
ATOM 1719 C C . LEU A 1 210 ? -9.75 3.025 13.57 1 89.19 210 LEU A C 1
ATOM 1721 O O . LEU A 1 210 ? -10.469 2.086 13.914 1 89.19 210 LEU A O 1
ATOM 1725 N N . GLU A 1 211 ? -9.156 3.814 14.391 1 87.31 211 GLU A N 1
ATOM 1726 C CA . GLU A 1 211 ? -9.344 3.639 15.828 1 87.31 211 GLU A CA 1
ATOM 1727 C C . GLU A 1 211 ? -10.789 3.879 16.234 1 87.31 211 GLU A C 1
ATOM 1729 O O . GLU A 1 211 ? -11.359 3.117 17.016 1 87.31 211 GLU A O 1
ATOM 1734 N N . PHE A 1 212 ? -11.359 4.93 15.734 1 89.81 212 PHE A N 1
ATOM 1735 C CA . PHE A 1 212 ? -12.75 5.258 16.047 1 89.81 212 PHE A CA 1
ATOM 1736 C C . PHE A 1 212 ? -13.68 4.129 15.617 1 89.81 212 PHE A C 1
ATOM 1738 O O . PHE A 1 212 ? -14.547 3.707 16.391 1 89.81 212 PHE A O 1
ATOM 1745 N N . LEU A 1 213 ? -13.5 3.654 14.375 1 84.81 213 LEU A N 1
ATOM 1746 C CA . LEU A 1 213 ? -14.344 2.588 13.852 1 84.81 213 LEU A CA 1
ATOM 1747 C C . LEU A 1 213 ? -14.18 1.312 14.672 1 84.81 213 LEU A C 1
ATOM 1749 O O . LEU A 1 213 ? -15.172 0.638 14.977 1 84.81 213 LEU A O 1
ATOM 1753 N N . ALA A 1 214 ? -12.992 1.015 15.039 1 82.88 214 ALA A N 1
ATOM 1754 C CA . ALA A 1 214 ? -12.734 -0.184 15.836 1 82.88 214 ALA A CA 1
ATOM 1755 C C . ALA A 1 214 ? -13.375 -0.08 17.219 1 82.88 214 ALA A C 1
ATOM 1757 O O . ALA A 1 214 ? -14.047 -1.01 17.672 1 82.88 214 ALA A O 1
ATOM 1758 N N . ARG A 1 215 ? -13.219 1.049 17.812 1 83.19 215 ARG A N 1
ATOM 1759 C CA . ARG A 1 215 ? -13.758 1.244 19.156 1 83.19 215 ARG A CA 1
ATOM 1760 C C . ARG A 1 215 ? -15.273 1.35 19.141 1 83.19 215 ARG A C 1
ATOM 1762 O O . ARG A 1 215 ? -15.953 0.915 20.078 1 83.19 215 ARG A O 1
ATOM 1769 N N . SER A 1 216 ? -15.766 2.01 18.141 1 83.38 216 SER A N 1
ATOM 1770 C CA . SER A 1 216 ? -17.219 2.107 17.984 1 83.38 216 SER A CA 1
ATOM 1771 C C . SER A 1 216 ? -17.859 0.727 17.891 1 83.38 216 SER A C 1
ATOM 1773 O O . SER A 1 216 ? -18.906 0.48 18.5 1 83.38 216 SER A O 1
ATOM 1775 N N . ARG A 1 217 ? -17.266 -0.09 17.203 1 76.19 217 ARG A N 1
ATOM 1776 C CA . ARG A 1 217 ? -17.766 -1.457 17.078 1 76.19 217 ARG A CA 1
ATOM 1777 C C . ARG A 1 217 ? -17.641 -2.199 18.406 1 76.19 217 ARG A C 1
ATOM 1779 O O . ARG A 1 217 ? -18.562 -2.889 18.828 1 76.19 217 ARG A O 1
ATOM 1786 N N . ALA A 1 218 ? -16.531 -2.008 19 1 73.94 218 ALA A N 1
ATOM 1787 C CA . ALA A 1 218 ? -16.266 -2.693 20.266 1 73.94 218 ALA A CA 1
ATOM 1788 C C . ALA A 1 218 ? -17.234 -2.232 21.344 1 73.94 218 ALA A C 1
ATOM 1790 O O . ALA A 1 218 ? -17.641 -3.021 22.219 1 73.94 218 ALA A O 1
ATOM 1791 N N . SER A 1 219 ? -17.594 -0.988 21.266 1 76 219 SER A N 1
ATOM 1792 C CA . SER A 1 219 ? -18.453 -0.413 22.297 1 76 219 SER A CA 1
ATOM 1793 C C . SER A 1 219 ? -19.906 -0.405 21.844 1 76 219 SER A C 1
ATOM 1795 O O . SER A 1 219 ? -20.781 0.107 22.547 1 76 219 SER A O 1
ATOM 1797 N N . ASN A 1 220 ? -20.172 -0.917 20.641 1 73.31 220 ASN A N 1
ATOM 1798 C CA . ASN A 1 220 ? -21.516 -0.865 20.047 1 73.31 220 ASN A CA 1
ATOM 1799 C C . ASN A 1 220 ? -22.031 0.567 19.953 1 73.31 220 ASN A C 1
ATOM 1801 O O . ASN A 1 220 ? -23.188 0.833 20.281 1 73.31 220 ASN A O 1
ATOM 1805 N N . TYR A 1 221 ? -21.031 1.362 19.734 1 70.88 221 TYR A N 1
ATOM 1806 C CA . TYR A 1 221 ? -21.344 2.777 19.562 1 70.88 221 TYR A CA 1
ATOM 1807 C C . TYR A 1 221 ? -21.922 3.055 18.172 1 70.88 221 TYR A C 1
ATOM 1809 O O . TYR A 1 221 ? -21.312 2.691 17.172 1 70.88 221 TYR A O 1
ATOM 1817 N N . SER A 1 222 ? -23.25 3.328 17.984 1 58.12 222 SER A N 1
ATOM 1818 C CA . SER A 1 222 ? -23.922 3.508 16.703 1 58.12 222 SER A CA 1
ATOM 1819 C C . SER A 1 222 ? -23.375 4.723 15.961 1 58.12 222 SER A C 1
ATOM 1821 O O . SER A 1 222 ? -23.328 5.828 16.516 1 58.12 222 SER A O 1
ATOM 1823 N N . LEU A 1 223 ? -22.531 4.539 15.07 1 56.94 223 LEU A N 1
ATOM 1824 C CA . LEU A 1 223 ? -22.031 5.633 14.258 1 56.94 223 LEU A CA 1
ATOM 1825 C C . LEU A 1 223 ? -23.172 6.469 13.688 1 56.94 223 LEU A C 1
ATOM 1827 O O . LEU A 1 223 ? -23.031 7.684 13.516 1 56.94 223 LEU A O 1
ATOM 1831 N N . MET A 1 224 ? -24.203 5.77 12.992 1 49.88 224 MET A N 1
ATOM 1832 C CA . MET A 1 224 ? -25.297 6.508 12.344 1 49.88 224 MET A CA 1
ATOM 1833 C C . MET A 1 224 ? -26.406 6.812 13.344 1 49.88 224 MET A C 1
ATOM 1835 O O . MET A 1 224 ? -27.016 5.895 13.891 1 49.88 224 MET A O 1
ATOM 1839 N N . GLN A 1 225 ? -26.203 7.547 14.375 1 42.19 225 GLN A N 1
ATOM 1840 C CA . GLN A 1 225 ? -27.359 7.898 15.188 1 42.19 225 GLN A CA 1
ATOM 1841 C C . GLN A 1 225 ? -28.641 7.867 14.367 1 42.19 225 GLN A C 1
ATOM 1843 O O . GLN A 1 225 ? -29.734 8.031 14.906 1 42.19 225 GLN A O 1
ATOM 1848 N N . ASP A 1 226 ? -28.766 8.125 13.242 1 36.28 226 ASP A N 1
ATOM 1849 C CA . ASP A 1 226 ? -30.094 8.039 12.648 1 36.28 226 ASP A CA 1
ATOM 1850 C C . ASP A 1 226 ? -30.594 6.602 12.625 1 36.28 226 ASP A C 1
ATOM 1852 O O . ASP A 1 226 ? -29.875 5.688 12.227 1 36.28 226 ASP A O 1
ATOM 1856 N N . SER A 1 227 ? -31.562 6.125 13.57 1 34.47 227 SER A N 1
ATOM 1857 C CA . SER A 1 227 ? -32.344 4.926 13.883 1 34.47 227 SER A CA 1
ATOM 1858 C C . SER A 1 227 ? -32.5 4.039 12.656 1 34.47 227 SER A C 1
ATOM 1860 O O . SER A 1 227 ? -32.812 2.848 12.781 1 34.47 227 SER A O 1
ATOM 1862 N N . ARG A 1 228 ? -33 4.57 11.617 1 32.78 228 ARG A N 1
ATOM 1863 C CA . ARG A 1 228 ? -33.594 3.783 10.555 1 32.78 228 ARG A CA 1
ATOM 1864 C C . ARG A 1 228 ? -32.625 2.781 9.969 1 32.78 228 ARG A C 1
ATOM 1866 O O . ARG A 1 228 ? -33 1.935 9.156 1 32.78 228 ARG A O 1
ATOM 1873 N N . HIS A 1 229 ? -31.344 3.061 10 1 33.03 229 HIS A N 1
ATOM 1874 C CA . HIS A 1 229 ? -30.453 2.164 9.281 1 33.03 229 HIS A CA 1
ATOM 1875 C C . HIS A 1 229 ? -29.844 1.117 10.211 1 33.03 229 HIS A C 1
ATOM 1877 O O . HIS A 1 229 ? -28.812 0.524 9.898 1 33.03 229 HIS A O 1
ATOM 1883 N N . ARG A 1 230 ? -30.297 1.026 11.391 1 33.94 230 ARG A N 1
ATOM 1884 C CA . ARG A 1 230 ? -29.922 -0.059 12.289 1 33.94 230 ARG A CA 1
ATOM 1885 C C . ARG A 1 230 ? -30.156 -1.417 11.641 1 33.94 230 ARG A C 1
ATOM 1887 O O . ARG A 1 230 ? -30.016 -2.455 12.289 1 33.94 230 ARG A O 1
ATOM 1894 N N . ASP A 1 231 ? -31.062 -1.472 10.812 1 30.25 231 ASP A N 1
ATOM 1895 C CA . ASP A 1 231 ? -31.281 -2.852 10.391 1 30.25 231 ASP A CA 1
ATOM 1896 C C . ASP A 1 231 ? -29.953 -3.557 10.117 1 30.25 231 ASP A C 1
ATOM 1898 O O . ASP A 1 231 ? -28.922 -2.902 9.906 1 30.25 231 ASP A O 1
ATOM 1902 N N . ASP A 1 232 ? -30 -5.035 9.859 1 31.98 232 ASP A N 1
ATOM 1903 C CA . ASP A 1 232 ? -29.047 -6.121 9.703 1 31.98 232 ASP A CA 1
ATOM 1904 C C . ASP A 1 232 ? -27.875 -5.695 8.82 1 31.98 232 ASP A C 1
ATOM 1906 O O . ASP A 1 232 ? -27.922 -5.832 7.598 1 31.98 232 ASP A O 1
ATOM 1910 N N . HIS A 1 233 ? -27.469 -4.699 9 1 34.5 233 HIS A N 1
ATOM 1911 C CA . HIS A 1 233 ? -26.266 -4.223 8.352 1 34.5 233 HIS A CA 1
ATOM 1912 C C . HIS A 1 233 ? -25.156 -5.277 8.398 1 34.5 233 HIS A C 1
ATOM 1914 O O . HIS A 1 233 ? -24.188 -5.125 9.141 1 34.5 233 HIS A O 1
ATOM 1920 N N . LEU A 1 234 ? -25.594 -6.434 8.445 1 33.38 234 LEU A N 1
ATOM 1921 C CA . LEU A 1 234 ? -24.938 -7.738 8.422 1 33.38 234 LEU A CA 1
ATOM 1922 C C . LEU A 1 234 ? -23.734 -7.73 7.477 1 33.38 234 LEU A C 1
ATOM 1924 O O . LEU A 1 234 ? -22.953 -8.688 7.449 1 33.38 234 LEU A O 1
ATOM 1928 N N . LEU A 1 235 ? -23.812 -6.891 6.473 1 32.19 235 LEU A N 1
ATOM 1929 C CA . LEU A 1 235 ? -22.844 -7.066 5.387 1 32.19 235 LEU A CA 1
ATOM 1930 C C . LEU A 1 235 ? -21.469 -6.543 5.785 1 32.19 235 LEU A C 1
ATOM 1932 O O . LEU A 1 235 ? -21.344 -5.414 6.266 1 32.19 235 LEU A O 1
ATOM 1936 N N . GLY A 1 236 ? -20.766 -7.254 6.48 1 38.59 236 GLY A N 1
ATOM 1937 C CA . GLY A 1 236 ? -19.344 -7.094 6.738 1 38.59 236 GLY A CA 1
ATOM 1938 C C . GLY A 1 236 ? -18.906 -7.711 8.047 1 38.59 236 GLY A C 1
ATOM 1939 O O . GLY A 1 236 ? -17.719 -7.637 8.414 1 38.59 236 GLY A O 1
ATOM 1940 N N . ARG A 1 237 ? -20.031 -7.715 8.992 1 39.06 237 ARG A N 1
ATOM 1941 C CA . ARG A 1 237 ? -19.5 -8.375 10.188 1 39.06 237 ARG A CA 1
ATOM 1942 C C . ARG A 1 237 ? -19.188 -9.844 9.914 1 39.06 237 ARG A C 1
ATOM 1944 O O . ARG A 1 237 ? -20.031 -10.57 9.375 1 39.06 237 ARG A O 1
ATOM 1951 N N . ARG A 1 238 ? -18.047 -10.086 9.773 1 41.91 238 ARG A N 1
ATOM 1952 C CA . ARG A 1 238 ? -17.719 -11.508 9.82 1 41.91 238 ARG A CA 1
ATOM 1953 C C . ARG A 1 238 ? -18.438 -12.195 10.969 1 41.91 238 ARG A C 1
ATOM 1955 O O . ARG A 1 238 ? -18.609 -11.617 12.047 1 41.91 238 ARG A O 1
ATOM 1962 N N . ARG A 1 239 ? -19.281 -13.156 10.727 1 38.38 239 ARG A N 1
ATOM 1963 C CA . ARG A 1 239 ? -19.812 -13.977 11.812 1 38.38 239 ARG A CA 1
ATOM 1964 C C . ARG A 1 239 ? -18.734 -14.266 12.852 1 38.38 239 ARG A C 1
ATOM 1966 O O . ARG A 1 239 ? -17.578 -14.469 12.508 1 38.38 239 ARG A O 1
ATOM 1973 N N . PRO A 1 240 ? -19.125 -14.023 14.188 1 36.94 240 PRO A N 1
ATOM 1974 C CA . PRO A 1 240 ? -18.141 -14.406 15.203 1 36.94 240 PRO A CA 1
ATOM 1975 C C . PRO A 1 240 ? -17.438 -15.727 14.883 1 36.94 240 PRO A C 1
ATOM 1977 O O . PRO A 1 240 ? -16.266 -15.898 15.203 1 36.94 240 PRO A O 1
ATOM 1980 N N . GLU A 1 241 ? -18.234 -16.719 14.43 1 30.95 241 GLU A N 1
ATOM 1981 C CA . GLU A 1 241 ? -17.812 -18.094 14.211 1 30.95 241 GLU A CA 1
ATOM 1982 C C . GLU A 1 241 ? -17.047 -18.25 12.906 1 30.95 241 GLU A C 1
ATOM 1984 O O . GLU A 1 241 ? -16.641 -19.359 12.539 1 30.95 241 GLU A O 1
ATOM 1989 N N . ALA A 1 242 ? -17.125 -17.375 12.125 1 35.34 242 ALA A N 1
ATOM 1990 C CA . ALA A 1 242 ? -16.406 -17.703 10.906 1 35.34 242 ALA A CA 1
ATOM 1991 C C . ALA A 1 242 ? -14.961 -18.094 11.211 1 35.34 242 ALA A C 1
ATOM 1993 O O . ALA A 1 242 ? -14.344 -17.547 12.133 1 35.34 242 ALA A O 1
ATOM 1994 N N . PRO A 1 243 ? -14.555 -19.281 10.875 1 33.91 243 PRO A N 1
ATOM 1995 C CA . PRO A 1 243 ? -13.25 -19.859 11.227 1 33.91 243 PRO A CA 1
ATOM 1996 C C . PRO A 1 243 ? -12.109 -18.844 11.109 1 33.91 243 PRO A C 1
ATOM 1998 O O . PRO A 1 243 ? -11.781 -18.422 10 1 33.91 243 PRO A O 1
ATOM 2001 N N . THR A 1 244 ? -12.164 -17.609 11.656 1 37.84 244 THR A N 1
ATOM 2002 C CA . THR A 1 244 ? -10.812 -17.062 11.617 1 37.84 244 THR A CA 1
ATOM 2003 C C . THR A 1 244 ? -9.867 -17.891 12.492 1 37.84 244 THR A C 1
ATOM 2005 O O . THR A 1 244 ? -10.148 -18.109 13.672 1 37.84 244 THR A O 1
ATOM 2008 N N . ASN A 1 245 ? -9.789 -19.078 12.391 1 36.97 245 ASN A N 1
ATOM 2009 C CA . ASN A 1 245 ? -8.82 -19.656 13.32 1 36.97 245 ASN A CA 1
ATOM 2010 C C . ASN A 1 245 ? -7.906 -18.578 13.898 1 36.97 245 ASN A C 1
ATOM 2012 O O . ASN A 1 245 ? -6.848 -18.891 14.445 1 36.97 245 ASN A O 1
ATOM 2016 N N . LEU A 1 246 ? -7.902 -17.531 13.391 1 36.5 246 LEU A N 1
ATOM 2017 C CA . LEU A 1 246 ? -7.145 -16.5 14.094 1 36.5 246 LEU A CA 1
ATOM 2018 C C . LEU A 1 246 ? -7.828 -16.125 15.406 1 36.5 246 LEU A C 1
ATOM 2020 O O . LEU A 1 246 ? -9.039 -15.883 15.43 1 36.5 246 LEU A O 1
ATOM 2024 N N . LYS A 1 247 ? -7.555 -16.797 16.453 1 34.09 247 LYS A N 1
ATOM 2025 C CA . LYS A 1 247 ? -7.859 -16.172 17.75 1 34.09 247 LYS A CA 1
ATOM 2026 C C . LYS A 1 247 ? -7.691 -14.664 17.688 1 34.09 247 LYS A C 1
ATOM 2028 O O . LYS A 1 247 ? -6.57 -14.156 17.766 1 34.09 247 LYS A O 1
ATOM 2033 N N . THR A 1 248 ? -8.328 -13.984 16.875 1 36.22 248 THR A N 1
ATOM 2034 C CA . THR A 1 248 ? -8.219 -12.531 16.828 1 36.22 248 THR A CA 1
ATOM 2035 C C . THR A 1 248 ? -8.422 -11.93 18.219 1 36.22 248 THR A C 1
ATOM 2037 O O . THR A 1 248 ? -9.461 -12.133 18.844 1 36.22 248 THR A O 1
ATOM 2040 N N . HIS A 1 249 ? -7.539 -12.031 19.109 1 33.25 249 HIS A N 1
ATOM 2041 C CA . HIS A 1 249 ? -7.598 -11.203 20.297 1 33.25 249 HIS A CA 1
ATOM 2042 C C . HIS A 1 249 ? -8.148 -9.812 19.984 1 33.25 249 HIS A C 1
ATOM 2044 O O . HIS A 1 249 ? -7.73 -9.188 19.016 1 33.25 249 HIS A O 1
ATOM 2050 N N . ASP A 1 250 ? -9.367 -9.406 20.422 1 36.88 250 ASP A N 1
ATOM 2051 C CA . ASP A 1 250 ? -10.492 -8.508 20.203 1 36.88 250 ASP A CA 1
ATOM 2052 C C . ASP A 1 250 ? -10.039 -7.047 20.25 1 36.88 250 ASP A C 1
ATOM 2054 O O . ASP A 1 250 ? -10.867 -6.141 20.359 1 36.88 250 ASP A O 1
ATOM 2058 N N . ARG A 1 251 ? -9.023 -6.656 20.812 1 37.38 251 ARG A N 1
ATOM 2059 C CA . ARG A 1 251 ? -9.164 -5.223 21.047 1 37.38 251 ARG A CA 1
ATOM 2060 C C . ARG A 1 251 ? -9.469 -4.477 19.75 1 37.38 251 ARG A C 1
ATOM 2062 O O . ARG A 1 251 ? -9.836 -3.301 19.781 1 37.38 251 ARG A O 1
ATOM 2069 N N . GLY A 1 252 ? -9.031 -4.996 18.516 1 43.38 252 GLY A N 1
ATOM 2070 C CA . GLY A 1 252 ? -9.492 -4.672 17.172 1 43.38 252 GLY A CA 1
ATOM 2071 C C . GLY A 1 252 ? -10.312 -5.781 16.547 1 43.38 252 GLY A C 1
ATOM 2072 O O . GLY A 1 252 ? -10.297 -6.918 17.016 1 43.38 252 GLY A O 1
ATOM 2073 N N . ASP A 1 253 ? -11.578 -5.691 16.297 1 47.78 253 ASP A N 1
ATOM 2074 C CA . ASP A 1 253 ? -12.422 -6.816 15.898 1 47.78 253 ASP A CA 1
ATOM 2075 C C . ASP A 1 253 ? -11.836 -7.543 14.688 1 47.78 253 ASP A C 1
ATOM 2077 O O . ASP A 1 253 ? -12.359 -8.57 14.258 1 47.78 253 ASP A O 1
ATOM 2081 N N . GLY A 1 254 ? -10.539 -7.18 14.453 1 54.53 254 GLY A N 1
ATOM 2082 C CA . GLY A 1 254 ? -9.891 -7.859 13.344 1 54.53 254 GLY A CA 1
ATOM 2083 C C . GLY A 1 254 ? -10.781 -7.98 12.117 1 54.53 254 GLY A C 1
ATOM 2084 O O . GLY A 1 254 ? -10.352 -8.5 11.086 1 54.53 254 GLY A O 1
ATOM 2085 N N . ASN A 1 255 ? -11.969 -7.383 12.359 1 64.62 255 ASN A N 1
ATOM 2086 C CA . ASN A 1 255 ? -12.898 -7.492 11.25 1 64.62 255 ASN A CA 1
ATOM 2087 C C . ASN A 1 255 ? -12.695 -6.371 10.227 1 64.62 255 ASN A C 1
ATOM 2089 O O . ASN A 1 255 ? -12.312 -5.262 10.594 1 64.62 255 ASN A O 1
ATOM 2093 N N . PRO A 1 256 ? -12.906 -6.754 9.055 1 76 256 PRO A N 1
ATOM 2094 C CA . PRO A 1 256 ? -12.875 -5.703 8.031 1 76 256 PRO A CA 1
ATOM 2095 C C . PRO A 1 256 ? -13.906 -4.605 8.289 1 76 256 PRO A C 1
ATOM 2097 O O . PRO A 1 256 ? -14.859 -4.812 9.039 1 76 256 PRO A O 1
ATOM 2100 N N . ILE A 1 257 ? -13.602 -3.449 7.762 1 82.12 257 ILE A N 1
ATOM 2101 C CA . ILE A 1 257 ? -14.547 -2.342 7.844 1 82.12 257 ILE A CA 1
ATOM 2102 C C . ILE A 1 257 ? -15.773 -2.648 6.992 1 82.12 257 ILE A C 1
ATOM 2104 O O . ILE A 1 257 ? -15.656 -3.156 5.875 1 82.12 257 ILE A O 1
ATOM 2108 N N . SER A 1 258 ? -16.953 -2.363 7.543 1 78 258 SER A N 1
ATOM 2109 C CA . SER A 1 258 ? -18.172 -2.639 6.793 1 78 258 SER A CA 1
ATOM 2110 C C . SER A 1 258 ? -18.328 -1.677 5.621 1 78 258 SER A C 1
ATOM 2112 O O . SER A 1 258 ? -17.797 -0.563 5.648 1 78 258 SER A O 1
ATOM 2114 N N . LEU A 1 259 ? -19.094 -2.086 4.668 1 76.06 259 LEU A N 1
ATOM 2115 C CA . LEU A 1 259 ? -19.359 -1.237 3.508 1 76.06 259 LEU A CA 1
ATOM 2116 C C . LEU A 1 259 ? -20.109 0.026 3.914 1 76.06 259 LEU A C 1
ATOM 2118 O O . LEU A 1 259 ? -19.875 1.099 3.352 1 76.06 259 LEU A O 1
ATOM 2122 N N . ASP A 1 260 ? -20.922 -0.113 4.871 1 76.19 260 ASP A N 1
ATOM 2123 C CA . ASP A 1 260 ? -21.688 1.036 5.352 1 76.19 260 ASP A CA 1
ATOM 2124 C C . ASP A 1 260 ? -20.766 2.049 6.043 1 76.19 260 ASP A C 1
ATOM 2126 O O . ASP A 1 260 ? -20.922 3.258 5.84 1 76.19 260 ASP A O 1
ATOM 2130 N N . ASP A 1 261 ? -19.922 1.479 6.848 1 83.88 261 ASP A N 1
ATOM 2131 C CA . ASP A 1 261 ? -18.984 2.367 7.527 1 83.88 261 ASP A CA 1
ATOM 2132 C C . ASP A 1 261 ? -18.094 3.092 6.523 1 83.88 261 ASP A C 1
ATOM 2134 O O . ASP A 1 261 ? -17.812 4.285 6.676 1 83.88 261 ASP A O 1
ATOM 2138 N N . LEU A 1 262 ? -17.672 2.355 5.516 1 87 262 LEU A N 1
ATOM 2139 C CA . LEU A 1 262 ? -16.828 2.959 4.484 1 87 262 LEU A CA 1
ATOM 2140 C C . LEU A 1 262 ? -17.609 4.02 3.705 1 87 262 LEU A C 1
ATOM 2142 O O . LEU A 1 262 ? -17.062 5.082 3.398 1 87 262 LEU A O 1
ATOM 2146 N N . ALA A 1 263 ? -18.797 3.705 3.404 1 82.75 263 ALA A N 1
ATOM 2147 C CA . ALA A 1 263 ? -19.625 4.668 2.684 1 82.75 263 ALA A CA 1
ATOM 2148 C C . ALA A 1 263 ? -19.844 5.934 3.51 1 82.75 263 ALA A C 1
ATOM 2150 O O . ALA A 1 263 ? -19.781 7.047 2.984 1 82.75 263 ALA A O 1
ATOM 2151 N N . TYR A 1 264 ? -20.125 5.707 4.719 1 84.94 264 TYR A N 1
ATOM 2152 C CA . TYR A 1 264 ? -20.297 6.84 5.621 1 84.94 264 TYR A CA 1
ATOM 2153 C C . TYR A 1 264 ? -19.016 7.68 5.684 1 84.94 264 TYR A C 1
ATOM 2155 O O . TYR A 1 264 ? -19.078 8.906 5.594 1 84.94 264 TYR A O 1
ATOM 2163 N N . HIS A 1 265 ? -17.984 7.012 5.824 1 91.94 265 HIS A N 1
ATOM 2164 C CA . HIS A 1 265 ? -16.703 7.711 5.891 1 91.94 265 HIS A CA 1
ATOM 2165 C C . HIS A 1 265 ? -16.438 8.5 4.609 1 91.94 265 HIS A C 1
ATOM 2167 O O . HIS A 1 265 ? -15.93 9.625 4.664 1 91.94 265 HIS A O 1
ATOM 2173 N N . ARG A 1 266 ? -16.734 7.938 3.461 1 91.12 266 ARG A N 1
ATOM 2174 C CA . ARG A 1 266 ? -16.562 8.648 2.199 1 91.12 266 ARG A CA 1
ATOM 2175 C C . ARG A 1 266 ? -17.391 9.914 2.154 1 91.12 266 ARG A C 1
ATOM 2177 O O . ARG A 1 266 ? -16.938 10.953 1.678 1 91.12 266 ARG A O 1
ATOM 2184 N N . ASN A 1 267 ? -18.547 9.812 2.643 1 88.56 267 ASN A N 1
ATOM 2185 C CA . ASN A 1 267 ? -19.406 11 2.707 1 88.56 267 ASN A CA 1
ATOM 2186 C C . ASN A 1 267 ? -18.797 12.07 3.617 1 88.56 267 ASN A C 1
ATOM 2188 O O . ASN A 1 267 ? -18.812 13.25 3.279 1 88.56 267 ASN A O 1
ATOM 2192 N N . ARG A 1 268 ? -18.344 11.594 4.691 1 93.31 268 ARG A N 1
ATOM 2193 C CA . ARG A 1 268 ? -17.719 12.516 5.629 1 93.31 268 ARG A CA 1
ATOM 2194 C C . ARG A 1 268 ? -16.469 13.148 5.023 1 93.31 268 ARG A C 1
ATOM 2196 O O . ARG A 1 268 ? -16.203 14.336 5.238 1 93.31 268 ARG A O 1
ATOM 2203 N N . LEU A 1 269 ? -15.75 12.383 4.293 1 96.56 269 LEU A N 1
ATOM 2204 C CA . LEU A 1 269 ? -14.555 12.906 3.631 1 96.56 269 LEU A CA 1
ATOM 2205 C C . LEU A 1 269 ? -14.93 13.969 2.598 1 96.56 269 LEU A C 1
ATOM 2207 O O . LEU A 1 269 ? -14.281 15.008 2.508 1 96.56 269 LEU A O 1
ATOM 2211 N N . ARG A 1 270 ? -15.969 13.719 1.863 1 94.06 270 ARG A N 1
ATOM 2212 C CA . ARG A 1 270 ? -16.453 14.719 0.914 1 94.06 270 ARG A CA 1
ATOM 2213 C C . ARG A 1 270 ? -16.828 16.016 1.624 1 94.06 270 ARG A C 1
ATOM 2215 O O . ARG A 1 270 ? -16.438 17.109 1.184 1 94.06 270 ARG A O 1
ATOM 2222 N N . ARG A 1 271 ? -17.484 15.836 2.693 1 94.44 271 ARG A N 1
ATOM 2223 C CA . ARG A 1 271 ? -17.906 17 3.473 1 94.44 271 ARG A CA 1
ATOM 2224 C C . ARG A 1 271 ? -16.703 17.75 4.023 1 94.44 271 ARG A C 1
ATOM 2226 O O . ARG A 1 271 ? -16.672 18.984 4.039 1 94.44 271 ARG A O 1
ATOM 2233 N N . PHE A 1 272 ? -15.828 17.016 4.457 1 97.25 272 PHE A N 1
ATOM 2234 C CA . PHE A 1 272 ? -14.617 17.594 5.004 1 97.25 272 PHE A CA 1
ATOM 2235 C C . PHE A 1 272 ? -13.906 18.438 3.953 1 97.25 272 PHE A C 1
ATOM 2237 O O . PHE A 1 272 ? -13.539 19.594 4.215 1 97.25 272 PHE A O 1
ATOM 2244 N N . ILE A 1 273 ? -13.695 17.922 2.775 1 96.81 273 ILE A N 1
ATOM 2245 C CA . ILE A 1 273 ? -13.023 18.609 1.683 1 96.81 273 ILE A CA 1
ATOM 2246 C C . ILE A 1 273 ? -13.805 19.875 1.309 1 96.81 273 ILE A C 1
ATOM 2248 O O . ILE A 1 273 ? -13.234 20.953 1.187 1 96.81 273 ILE A O 1
ATOM 2252 N N . MET A 1 274 ? -15.055 19.719 1.231 1 95.38 274 MET A N 1
ATOM 2253 C CA . MET A 1 274 ? -15.898 20.844 0.87 1 95.38 274 MET A CA 1
ATOM 2254 C C . MET A 1 274 ? -15.875 21.906 1.962 1 95.38 274 MET A C 1
ATOM 2256 O O . MET A 1 274 ? -15.828 23.109 1.668 1 95.38 274 MET A O 1
ATOM 2260 N N . PHE A 1 275 ? -15.953 21.453 3.143 1 95.5 275 PHE A N 1
ATOM 2261 C CA . PHE A 1 275 ? -15.914 22.359 4.281 1 95.5 275 PHE A CA 1
ATOM 2262 C C . PHE A 1 275 ? -14.633 23.188 4.273 1 95.5 275 PHE A C 1
ATOM 2264 O O . PHE A 1 275 ? -14.672 24.406 4.449 1 95.5 275 PHE A O 1
ATOM 2271 N N . LEU A 1 276 ? -13.523 22.531 4.078 1 96.56 276 LEU A N 1
ATOM 2272 C CA . LEU A 1 276 ? -12.234 23.219 4.043 1 96.56 276 LEU A CA 1
ATOM 2273 C C . LEU A 1 276 ? -12.188 24.219 2.893 1 96.56 276 LEU A C 1
ATOM 2275 O O . LEU A 1 276 ? -11.773 25.375 3.078 1 96.56 276 LEU A O 1
ATOM 2279 N N . LYS A 1 277 ? -12.625 23.828 1.73 1 93.5 277 LYS A N 1
ATOM 2280 C CA . LYS A 1 277 ? -12.625 24.719 0.564 1 93.5 277 LYS A CA 1
ATOM 2281 C C . LYS A 1 277 ? -13.477 25.953 0.809 1 93.5 277 LYS A C 1
ATOM 2283 O O . LYS A 1 277 ? -13.031 27.078 0.572 1 93.5 277 LYS A O 1
ATOM 2288 N N . LYS A 1 278 ? -14.602 25.703 1.322 1 92.12 278 LYS A N 1
ATOM 2289 C CA . LYS A 1 278 ? -15.523 26.812 1.58 1 92.12 278 LYS A CA 1
ATOM 2290 C C . LYS A 1 278 ? -14.961 27.75 2.643 1 92.12 278 LYS A C 1
ATOM 2292 O O . LYS A 1 278 ? -15 28.984 2.477 1 92.12 278 LYS A O 1
ATOM 2297 N N . SER A 1 279 ? -14.484 27.203 3.707 1 93.69 279 SER A N 1
ATOM 2298 C CA . SER A 1 279 ? -13.969 28 4.805 1 93.69 279 SER A CA 1
ATOM 2299 C C . SER A 1 279 ? -12.789 28.859 4.352 1 93.69 279 SER A C 1
ATOM 2301 O O . SER A 1 279 ? -12.711 30.047 4.684 1 93.69 279 SER A O 1
ATOM 2303 N N . LEU A 1 280 ? -11.93 28.312 3.6 1 91.94 280 LEU A N 1
ATOM 2304 C CA . LEU A 1 280 ? -10.75 29.031 3.139 1 91.94 280 LEU A CA 1
ATOM 2305 C C . LEU A 1 280 ? -11.133 30.094 2.105 1 91.94 280 LEU A C 1
ATOM 2307 O O . LEU A 1 280 ? -10.539 31.172 2.076 1 91.94 280 LEU A O 1
ATOM 2311 N N . GLU A 1 281 ? -12.086 29.812 1.319 1 88.06 281 GLU A N 1
ATOM 2312 C CA . GLU A 1 281 ? -12.594 30.797 0.374 1 88.06 281 GLU A CA 1
ATOM 2313 C C . GLU A 1 281 ? -13.203 32 1.102 1 88.06 281 GLU A C 1
ATOM 2315 O O . GLU A 1 281 ? -12.984 33.156 0.708 1 88.06 281 GLU A O 1
ATOM 2320 N N . GLU A 1 282 ? -13.898 31.703 2.088 1 87.62 282 GLU A N 1
ATOM 2321 C CA . GLU A 1 282 ? -14.531 32.781 2.871 1 87.62 282 GLU A CA 1
ATOM 2322 C C . GLU A 1 282 ? -13.484 33.656 3.539 1 87.62 282 GLU A C 1
ATOM 2324 O O . GLU A 1 282 ? -13.656 34.875 3.613 1 87.62 282 GLU A O 1
ATOM 2329 N N . ILE A 1 283 ? -12.516 33.031 4.008 1 87.38 283 ILE A N 1
ATOM 2330 C CA . ILE A 1 283 ? -11.438 33.781 4.656 1 87.38 283 ILE A CA 1
ATOM 2331 C C . ILE A 1 283 ? -10.742 34.688 3.635 1 87.38 283 ILE A C 1
ATOM 2333 O O . ILE A 1 283 ? -10.43 35.844 3.926 1 87.38 283 ILE A O 1
ATOM 2337 N N . ASP A 1 284 ? -10.57 34.219 2.445 1 82.69 284 ASP A N 1
ATOM 2338 C CA . ASP A 1 284 ? -9.945 35 1.379 1 82.69 284 ASP A CA 1
ATOM 2339 C C . ASP A 1 284 ? -10.805 36.188 1.001 1 82.69 284 ASP A C 1
ATOM 2341 O O . ASP A 1 284 ? -10.281 37.281 0.759 1 82.69 284 ASP A O 1
ATOM 2345 N N . LEU A 1 285 ? -12.016 35.969 0.917 1 78.12 285 LEU A N 1
ATOM 2346 C CA . LEU A 1 285 ? -12.938 37.031 0.543 1 78.12 285 LEU A CA 1
ATOM 2347 C C . LEU A 1 285 ? -12.93 38.156 1.586 1 78.12 285 LEU A C 1
ATOM 2349 O O . LEU A 1 285 ? -13.039 39.344 1.244 1 78.12 285 LEU A O 1
ATOM 2353 N N . ARG A 1 286 ? -12.719 37.844 2.748 1 75.25 286 ARG A N 1
ATOM 2354 C CA . ARG A 1 286 ? -12.727 38.844 3.832 1 75.25 286 ARG A CA 1
ATOM 2355 C C . ARG A 1 286 ? -11.414 39.594 3.889 1 75.25 286 ARG A C 1
ATOM 2357 O O . ARG A 1 286 ? -11.398 40.812 4.195 1 75.25 286 ARG A O 1
ATOM 2364 N N . LEU A 1 287 ? -10.398 38.875 3.709 1 68.25 287 LEU A N 1
ATOM 2365 C CA . LEU A 1 287 ? -9.086 39.469 3.799 1 68.25 287 LEU A CA 1
ATOM 2366 C C . LEU A 1 287 ? -8.836 40.406 2.607 1 68.25 287 LEU A C 1
ATOM 2368 O O . LEU A 1 287 ? -8.109 41.406 2.723 1 68.25 287 LEU A O 1
ATOM 2372 N N . ASP A 1 288 ? -9.188 40.031 1.41 1 60.88 288 ASP A N 1
ATOM 2373 C CA . ASP A 1 288 ? -8.938 40.875 0.242 1 60.88 288 ASP A CA 1
ATOM 2374 C C . ASP A 1 288 ? -9.883 42.062 0.222 1 60.88 288 ASP A C 1
ATOM 2376 O O . ASP A 1 288 ? -9.688 43 -0.561 1 60.88 288 ASP A O 1
ATOM 2380 N N . GLY A 1 289 ? -10.461 42.438 1.223 1 51.66 289 G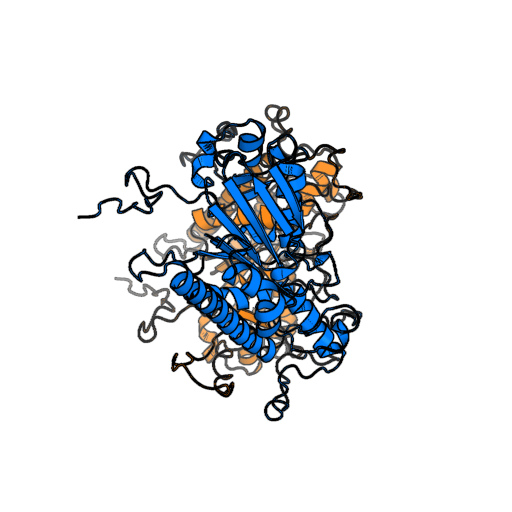LY A N 1
ATOM 2381 C CA . GLY A 1 289 ? -11.344 43.594 1.156 1 51.66 289 GLY A CA 1
ATOM 2382 C C . GLY A 1 289 ? -11.977 43.781 -0.211 1 51.66 289 GLY A C 1
ATOM 2383 O O . GLY A 1 289 ? -13.195 43.938 -0.323 1 51.66 289 GLY A O 1
ATOM 2384 N N . ASP A 1 290 ? -11.25 44.562 -1.229 1 46.12 290 ASP A N 1
ATOM 2385 C CA . ASP A 1 290 ? -11.727 45.125 -2.49 1 46.12 290 ASP A CA 1
ATOM 2386 C C . ASP A 1 290 ? -11.938 44.031 -3.535 1 46.12 290 ASP A C 1
ATOM 2388 O O . ASP A 1 290 ? -12.133 44.312 -4.715 1 46.12 290 ASP A O 1
ATOM 2392 N N . GLY A 1 291 ? -12.445 43.062 -3.346 1 45.97 291 GLY A N 1
ATOM 2393 C CA . GLY A 1 291 ? -12.969 42.031 -4.242 1 45.97 291 GLY A CA 1
ATOM 2394 C C . GLY A 1 291 ? -11.953 41.594 -5.277 1 45.97 291 GLY A C 1
ATOM 2395 O O . GLY A 1 291 ? -12.273 40.781 -6.148 1 45.97 291 GLY A O 1
ATOM 2396 N N . ARG A 1 292 ? -11.016 42.531 -5.707 1 42.88 292 ARG A N 1
ATOM 2397 C CA . ARG A 1 292 ? -10.289 42.406 -6.965 1 42.88 292 ARG A CA 1
ATOM 2398 C C . ARG A 1 292 ? -9.172 41.375 -6.832 1 42.88 292 ARG A C 1
ATOM 2400 O O . ARG A 1 292 ? -8.453 41.094 -7.797 1 42.88 292 ARG A O 1
ATOM 2407 N N . GLU A 1 293 ? -8.648 41.219 -5.664 1 46.06 293 GLU A N 1
ATOM 2408 C CA . GLU A 1 293 ? -7.426 40.438 -5.727 1 46.06 293 GLU A CA 1
ATOM 2409 C C . GLU A 1 293 ? -7.734 38.938 -5.926 1 46.06 293 GLU A C 1
ATOM 2411 O O . GLU A 1 293 ? -8.727 38.438 -5.391 1 46.06 293 GLU A O 1
ATOM 2416 N N . LYS A 1 294 ? -7.027 38.344 -6.816 1 48.38 294 LYS A N 1
ATOM 2417 C CA . LYS A 1 294 ? -7.066 37 -7.402 1 48.38 294 LYS A CA 1
ATOM 2418 C C . LYS A 1 294 ? -7.195 35.938 -6.324 1 48.38 294 LYS A C 1
ATOM 2420 O O . LYS A 1 294 ? -6.395 35.875 -5.391 1 48.38 294 LYS A O 1
ATOM 2425 N N . ARG A 1 295 ? -8.336 35.406 -6.031 1 53.69 295 ARG A N 1
ATOM 2426 C CA . ARG A 1 295 ? -8.766 34.25 -5.277 1 53.69 295 ARG A CA 1
ATOM 2427 C C . ARG A 1 295 ? -7.684 33.156 -5.273 1 53.69 295 ARG A C 1
ATOM 2429 O O . ARG A 1 295 ? -7.441 32.531 -6.293 1 53.69 295 ARG A O 1
ATOM 2436 N N . ARG A 1 296 ? -6.605 33.406 -4.395 1 61.84 296 ARG A N 1
ATOM 2437 C CA . ARG A 1 296 ? -5.59 32.375 -4.43 1 61.84 296 ARG A CA 1
ATOM 2438 C C . ARG A 1 296 ? -6.145 31.047 -3.92 1 61.84 296 ARG A C 1
ATOM 2440 O O . ARG A 1 296 ? -6.605 30.953 -2.779 1 61.84 296 ARG A O 1
ATOM 2447 N N . ARG A 1 297 ? -6.523 30.203 -4.797 1 77.94 297 ARG A N 1
ATOM 2448 C CA . ARG A 1 297 ? -7.012 28.875 -4.461 1 77.94 297 ARG A CA 1
ATOM 2449 C C . ARG A 1 297 ? -5.949 28.078 -3.711 1 77.94 297 ARG A C 1
ATOM 2451 O O . ARG A 1 297 ? -4.785 28.047 -4.109 1 77.94 297 ARG A O 1
ATOM 2458 N N . VAL A 1 298 ? -6.336 27.734 -2.455 1 89.94 298 VAL A N 1
ATOM 2459 C CA . VAL A 1 298 ? -5.453 26.859 -1.686 1 89.94 298 VAL A CA 1
ATOM 2460 C C . VAL A 1 298 ? -5.363 25.5 -2.352 1 89.94 298 VAL A C 1
ATOM 2462 O O . VAL A 1 298 ? -6.387 24.859 -2.611 1 89.94 298 VAL A O 1
ATOM 2465 N N . GLU A 1 299 ? -4.18 25.172 -2.732 1 93.56 299 GLU A N 1
ATOM 2466 C CA . GLU A 1 299 ? -3.969 23.844 -3.271 1 93.56 299 GLU A CA 1
ATOM 2467 C C . GLU A 1 299 ? -4.086 22.781 -2.178 1 93.56 299 GLU A C 1
ATOM 2469 O O . GLU A 1 299 ? -3.742 23.031 -1.021 1 93.56 299 GLU A O 1
ATOM 2474 N N . MET A 1 300 ? -4.633 21.625 -2.59 1 96.88 300 MET A N 1
ATOM 2475 C CA . MET A 1 300 ? -4.777 20.531 -1.637 1 96.88 300 MET A CA 1
ATOM 2476 C C . MET A 1 300 ? -4.051 19.281 -2.131 1 96.88 300 MET A C 1
ATOM 2478 O O . MET A 1 300 ? -4.012 19.016 -3.334 1 96.88 300 MET A O 1
ATOM 2482 N N . MET A 1 301 ? -3.473 18.531 -1.21 1 97.38 301 MET A N 1
ATOM 2483 C CA . MET A 1 301 ? -2.92 17.203 -1.462 1 97.38 301 MET A CA 1
ATOM 2484 C C . MET A 1 301 ? -3.348 16.219 -0.377 1 97.38 301 MET A C 1
ATOM 2486 O O . MET A 1 301 ? -3.592 16.609 0.764 1 97.38 301 MET A O 1
ATOM 2490 N N . TYR A 1 302 ? -3.469 15.008 -0.807 1 97.88 302 TYR A N 1
ATOM 2491 C CA . TYR A 1 302 ? -3.775 13.93 0.127 1 97.88 302 TYR A CA 1
ATOM 2492 C C . TYR A 1 302 ? -2.529 13.109 0.443 1 97.88 302 TYR A C 1
ATOM 2494 O O . TYR A 1 302 ? -1.873 12.594 -0.464 1 97.88 302 TYR A O 1
ATOM 2502 N N . ARG A 1 303 ? -2.182 13.016 1.738 1 96.06 303 ARG A N 1
ATOM 2503 C CA . ARG A 1 303 ? -1.086 12.148 2.148 1 96.06 303 ARG A CA 1
ATOM 2504 C C . ARG A 1 303 ? -1.578 10.719 2.379 1 96.06 303 ARG A C 1
ATOM 2506 O O . ARG A 1 303 ? -2.41 10.477 3.256 1 96.06 303 ARG A O 1
ATOM 2513 N N . SER A 1 304 ? -1.003 9.773 1.722 1 93.31 304 SER A N 1
ATOM 2514 C CA . SER A 1 304 ? -1.412 8.375 1.844 1 93.31 304 SER A CA 1
ATOM 2515 C C . SER A 1 304 ? -1.178 7.852 3.258 1 93.31 304 SER A C 1
ATOM 2517 O O . SER A 1 304 ? -0.315 8.359 3.979 1 93.31 304 SER A O 1
ATOM 2519 N N . ILE A 1 305 ? -1.949 6.812 3.598 1 90.88 305 ILE A N 1
ATOM 2520 C CA . ILE A 1 305 ? -1.939 6.285 4.957 1 90.88 305 ILE A CA 1
ATOM 2521 C C . ILE A 1 305 ? -0.692 5.43 5.168 1 90.88 305 ILE A C 1
ATOM 2523 O O . ILE A 1 305 ? -0.316 4.641 4.297 1 90.88 305 ILE A O 1
ATOM 2527 N N . GLN A 1 306 ? -0.117 5.594 6.34 1 82 306 GLN A N 1
ATOM 2528 C CA . GLN A 1 306 ? 1.037 4.781 6.703 1 82 306 GLN A CA 1
ATOM 2529 C C . GLN A 1 306 ? 0.632 3.326 6.938 1 82 306 GLN A C 1
ATOM 2531 O O . GLN A 1 306 ? -0.503 3.049 7.328 1 82 306 GLN A O 1
ATOM 2536 N N . LEU A 1 307 ? 1.746 2.551 6.605 1 72.06 307 LEU A N 1
ATOM 2537 C CA . LEU A 1 307 ? 1.561 1.149 6.965 1 72.06 307 LEU A CA 1
ATOM 2538 C C . LEU A 1 307 ? 2.049 0.882 8.383 1 72.06 307 LEU A C 1
ATOM 2540 O O . LEU A 1 307 ? 3.174 1.246 8.734 1 72.06 307 LEU A O 1
ATOM 2544 N N . GLY A 1 308 ? 1.252 1.124 9.414 1 61.31 308 GLY A N 1
ATOM 2545 C CA . GLY A 1 308 ? 1.638 0.949 10.805 1 61.31 308 GLY A CA 1
ATOM 2546 C C . GLY A 1 308 ? 2.062 -0.47 11.133 1 61.31 308 GLY A C 1
ATOM 2547 O O . GLY A 1 308 ? 2.352 -1.261 10.234 1 61.31 308 GLY A O 1
ATOM 2548 N N . ASN A 1 309 ? 2.42 -0.521 12.336 1 62.91 309 ASN A N 1
ATOM 2549 C CA . ASN A 1 309 ? 2.602 -1.87 12.859 1 62.91 309 ASN A CA 1
ATOM 2550 C C . ASN A 1 309 ? 1.32 -2.691 12.742 1 62.91 309 ASN A C 1
ATOM 2552 O O . ASN A 1 309 ? 0.463 -2.639 13.625 1 62.91 309 ASN A O 1
ATOM 2556 N N . THR A 1 310 ? 1.269 -3.227 11.578 1 61.97 310 THR A N 1
ATOM 2557 C CA . THR A 1 310 ? 0.033 -3.941 11.273 1 61.97 310 THR A CA 1
ATOM 2558 C C . THR A 1 310 ? 0.037 -5.324 11.922 1 61.97 310 THR A C 1
ATOM 2560 O O . THR A 1 310 ? 0.976 -6.102 11.734 1 61.97 310 THR A O 1
ATOM 2563 N N . VAL A 1 311 ? -0.791 -5.344 12.938 1 62.88 311 VAL A N 1
ATOM 2564 C CA . VAL A 1 311 ? -1.104 -6.68 13.438 1 62.88 311 VAL A CA 1
ATOM 2565 C C . VAL A 1 311 ? -2.576 -6.992 13.195 1 62.88 311 VAL A C 1
ATOM 2567 O O . VAL A 1 311 ? -3.432 -6.109 13.289 1 62.88 311 VAL A O 1
ATOM 2570 N N . PRO A 1 312 ? -2.771 -8.164 12.719 1 60.72 312 PRO A N 1
ATOM 2571 C CA . PRO A 1 312 ? -4.133 -8.516 12.312 1 60.72 312 PRO A CA 1
ATOM 2572 C C . PRO A 1 312 ? -5.172 -8.18 13.383 1 60.72 312 PRO A C 1
ATOM 2574 O O . PRO A 1 312 ? -6.344 -7.965 13.062 1 60.72 312 PRO A O 1
ATOM 2577 N N . LYS A 1 313 ? -4.707 -7.984 14.523 1 61.22 313 LYS A N 1
ATOM 2578 C CA . LYS A 1 313 ? -5.703 -7.914 15.594 1 61.22 313 LYS A CA 1
ATOM 2579 C C . LYS A 1 313 ? -5.859 -6.484 16.109 1 61.22 313 LYS A C 1
ATOM 2581 O O . LYS A 1 313 ? -6.68 -6.219 16.984 1 61.22 313 LYS A O 1
ATOM 2586 N N . ASN A 1 314 ? -5.246 -5.66 15.469 1 71.06 314 ASN A N 1
ATOM 2587 C CA . ASN A 1 314 ? -5.395 -4.305 15.984 1 71.06 314 ASN A CA 1
ATOM 2588 C C . ASN A 1 314 ? -6.16 -3.41 15.016 1 71.06 314 ASN A C 1
ATOM 2590 O O . ASN A 1 314 ? -6.621 -3.875 13.969 1 71.06 314 ASN A O 1
ATOM 2594 N N . ALA A 1 315 ? -6.539 -2.238 15.445 1 77.81 315 ALA A N 1
ATOM 2595 C CA . ALA A 1 315 ? -7.301 -1.269 14.664 1 77.81 315 ALA A CA 1
ATOM 2596 C C . ALA A 1 315 ? -6.59 -0.944 13.352 1 77.81 315 ALA A C 1
ATOM 2598 O O . ALA A 1 315 ? -7.203 -0.417 12.422 1 77.81 315 ALA A O 1
ATOM 2599 N N . PHE A 1 316 ? -5.375 -1.396 13.352 1 80.19 316 PHE A N 1
ATOM 2600 C CA . PHE A 1 316 ? -4.551 -0.995 12.211 1 80.19 316 PHE A CA 1
ATOM 2601 C C . PHE A 1 316 ? -4.141 -2.209 11.391 1 80.19 316 PHE A C 1
ATOM 2603 O O . PHE A 1 316 ? -3.023 -2.266 10.867 1 80.19 316 PHE A O 1
ATOM 2610 N N . ALA A 1 317 ? -5.074 -3.129 11.32 1 78.06 317 ALA A N 1
ATOM 2611 C CA . ALA A 1 317 ? -4.824 -4.293 10.477 1 78.06 317 ALA A CA 1
ATOM 2612 C C . ALA A 1 317 ? -4.645 -3.887 9.023 1 78.06 317 ALA A C 1
ATOM 2614 O O . ALA A 1 317 ? -5.293 -2.949 8.547 1 78.06 317 ALA A O 1
ATOM 2615 N N . ALA A 1 318 ? -3.814 -4.664 8.32 1 78.06 318 ALA A N 1
ATOM 2616 C CA . ALA A 1 318 ? -3.467 -4.352 6.941 1 78.06 318 ALA A CA 1
ATOM 2617 C C . ALA A 1 318 ? -4.719 -4.262 6.07 1 78.06 318 ALA A C 1
ATOM 2619 O O . ALA A 1 318 ? -4.816 -3.389 5.203 1 78.06 318 ALA A O 1
ATOM 2620 N N . GLU A 1 319 ? -5.648 -5.152 6.273 1 79.12 319 GLU A N 1
ATOM 2621 C CA . GLU A 1 319 ? -6.875 -5.164 5.48 1 79.12 319 GLU A CA 1
ATOM 2622 C C . GLU A 1 319 ? -7.668 -3.875 5.668 1 79.12 319 GLU A C 1
ATOM 2624 O O . GLU A 1 319 ? -8.18 -3.305 4.699 1 79.12 319 GLU A O 1
ATOM 2629 N N . ARG A 1 320 ? -7.703 -3.389 6.863 1 84.56 320 ARG A N 1
ATOM 2630 C CA . ARG A 1 320 ? -8.453 -2.176 7.168 1 84.56 320 ARG A CA 1
ATOM 2631 C C . ARG A 1 320 ? -7.777 -0.947 6.574 1 84.56 320 ARG A C 1
ATOM 2633 O O . ARG A 1 320 ? -8.445 -0.046 6.062 1 84.56 320 ARG A O 1
ATOM 2640 N N . ILE A 1 321 ? -6.504 -0.938 6.727 1 87 321 ILE A N 1
ATOM 2641 C CA . ILE A 1 321 ? -5.746 0.169 6.156 1 87 321 ILE A CA 1
ATOM 2642 C C . ILE A 1 321 ? -5.973 0.223 4.645 1 87 321 ILE A C 1
ATOM 2644 O O . ILE A 1 321 ? -6.223 1.293 4.086 1 87 321 ILE A O 1
ATOM 2648 N N . CYS A 1 322 ? -5.93 -0.942 4.02 1 86.5 322 CYS A N 1
ATOM 2649 C CA . CYS A 1 322 ? -6.129 -1 2.574 1 86.5 322 CYS A CA 1
ATOM 2650 C C . CYS A 1 322 ? -7.539 -0.561 2.199 1 86.5 322 CYS A C 1
ATOM 2652 O O . CYS A 1 322 ? -7.723 0.191 1.24 1 86.5 322 CYS A O 1
ATOM 2654 N N . GLN A 1 323 ? -8.523 -1.019 2.957 1 87.12 323 GLN A N 1
ATOM 2655 C CA . GLN A 1 323 ? -9.906 -0.644 2.689 1 87.12 323 GLN A CA 1
ATOM 2656 C C . GLN A 1 323 ? -10.102 0.868 2.779 1 87.12 323 GLN A C 1
ATOM 2658 O O . GLN A 1 323 ? -10.648 1.485 1.865 1 87.12 323 GLN A O 1
ATOM 2663 N N . LEU A 1 324 ? -9.594 1.363 3.826 1 92.5 324 LEU A N 1
ATOM 2664 C CA . LEU A 1 324 ? -9.797 2.789 4.055 1 92.5 324 LEU A CA 1
ATOM 2665 C C . LEU A 1 324 ? -9.016 3.619 3.037 1 92.5 324 LEU A C 1
ATOM 2667 O O . LEU A 1 324 ? -9.523 4.625 2.535 1 92.5 324 LEU A O 1
ATOM 2671 N N . GLU A 1 325 ? -7.832 3.205 2.787 1 93.88 325 GLU A N 1
ATOM 2672 C CA . GLU A 1 325 ? -7.012 3.916 1.812 1 93.88 325 GLU A CA 1
ATOM 2673 C C . GLU A 1 325 ? -7.68 3.938 0.44 1 93.88 325 GLU A C 1
ATOM 2675 O O . GLU A 1 325 ? -7.777 4.992 -0.194 1 93.88 325 GLU A O 1
ATOM 2680 N N . GLU A 1 326 ? -8.125 2.797 -0.017 1 92.94 326 GLU A N 1
ATOM 2681 C CA . GLU A 1 326 ? -8.797 2.738 -1.311 1 92.94 326 GLU A CA 1
ATOM 2682 C C . GLU A 1 326 ? -10.07 3.576 -1.309 1 92.94 326 GLU A C 1
ATOM 2684 O O . GLU A 1 326 ? -10.406 4.215 -2.311 1 92.94 326 GLU A O 1
ATOM 2689 N N . SER A 1 327 ? -10.719 3.506 -0.238 1 93.38 327 SER A N 1
ATOM 2690 C CA . SER A 1 327 ? -11.93 4.297 -0.077 1 93.38 327 SER A CA 1
ATOM 2691 C C . SER A 1 327 ? -11.633 5.793 -0.162 1 93.38 327 SER A C 1
ATOM 2693 O O . SER A 1 327 ? -12.32 6.527 -0.87 1 93.38 327 SER A O 1
ATOM 2695 N N . ASN A 1 328 ? -10.648 6.215 0.535 1 97.12 328 ASN A N 1
ATOM 2696 C CA . ASN A 1 328 ? -10.242 7.617 0.513 1 97.12 328 ASN A CA 1
ATOM 2697 C C . ASN A 1 328 ? -9.805 8.047 -0.882 1 97.12 328 ASN A C 1
ATOM 2699 O O . ASN A 1 328 ? -10.148 9.141 -1.335 1 97.12 328 ASN A O 1
ATOM 2703 N N . ARG A 1 329 ? -9.062 7.23 -1.502 1 96 329 ARG A N 1
ATOM 2704 C CA . ARG A 1 329 ? -8.547 7.535 -2.832 1 96 329 ARG A CA 1
ATOM 2705 C C . ARG A 1 329 ? -9.688 7.797 -3.814 1 96 329 ARG A C 1
ATOM 2707 O O . ARG A 1 329 ? -9.602 8.703 -4.648 1 96 329 ARG A O 1
ATOM 2714 N N . MET A 1 330 ? -10.672 7.02 -3.736 1 92.62 330 MET A N 1
ATOM 2715 C CA . MET A 1 330 ? -11.82 7.211 -4.617 1 92.62 330 MET A CA 1
ATOM 2716 C C . MET A 1 330 ? -12.367 8.633 -4.504 1 92.62 330 MET A C 1
ATOM 2718 O O . MET A 1 330 ? -12.609 9.289 -5.512 1 92.62 330 MET A O 1
ATOM 2722 N N . VAL A 1 331 ? -12.477 9.086 -3.301 1 94.94 331 VAL A N 1
ATOM 2723 C CA . VAL A 1 331 ? -13.062 10.398 -3.055 1 94.94 331 VAL A CA 1
ATOM 2724 C C . VAL A 1 331 ? -12.078 11.484 -3.477 1 94.94 331 VAL A C 1
ATOM 2726 O O . VAL A 1 331 ? -12.461 12.445 -4.152 1 94.94 331 VAL A O 1
ATOM 2729 N N . VAL A 1 332 ? -10.844 11.359 -3.059 1 97.19 332 VAL A N 1
ATOM 2730 C CA . VAL A 1 332 ? -9.844 12.383 -3.334 1 97.19 332 VAL A CA 1
ATOM 2731 C C . VAL A 1 332 ? -9.672 12.547 -4.844 1 97.19 332 VAL A C 1
ATOM 2733 O O . VAL A 1 332 ? -9.492 13.664 -5.336 1 97.19 332 VAL A O 1
ATOM 2736 N N . GLU A 1 333 ? -9.75 11.477 -5.555 1 93.38 333 GLU A N 1
ATOM 2737 C CA . GLU A 1 333 ? -9.641 11.539 -7.008 1 93.38 333 GLU A CA 1
ATOM 2738 C C . GLU A 1 333 ? -10.852 12.227 -7.625 1 93.38 333 GLU A C 1
ATOM 2740 O O . GLU A 1 333 ? -10.727 12.938 -8.625 1 93.38 333 GLU A O 1
ATOM 2745 N N . GLN A 1 334 ? -11.953 12.031 -7.055 1 91.25 334 GLN A N 1
ATOM 2746 C CA . GLN A 1 334 ? -13.164 12.711 -7.508 1 91.25 334 GLN A CA 1
ATOM 2747 C C . GLN A 1 334 ? -13 14.227 -7.422 1 91.25 334 GLN A C 1
ATOM 2749 O O . GLN A 1 334 ? -13.555 14.961 -8.242 1 91.25 334 GLN A O 1
ATOM 2754 N N . PHE A 1 335 ? -12.25 14.648 -6.48 1 94.69 335 PHE A N 1
ATOM 2755 C CA . PHE A 1 335 ? -12.047 16.078 -6.277 1 94.69 335 PHE A CA 1
ATOM 2756 C C . PHE A 1 335 ? -10.812 16.562 -7.031 1 94.69 335 PHE A C 1
ATOM 2758 O O . PHE A 1 335 ? -10.453 17.734 -6.945 1 94.69 335 PHE A O 1
ATOM 2765 N N . GLY A 1 336 ? -10.156 15.617 -7.715 1 93.81 336 GLY A N 1
ATOM 2766 C CA . GLY A 1 336 ? -8.961 15.992 -8.445 1 93.81 336 GLY A CA 1
ATOM 2767 C C . GLY A 1 336 ? -7.797 16.359 -7.543 1 93.81 336 GLY A C 1
ATOM 2768 O O . GLY A 1 336 ? -6.934 17.156 -7.918 1 93.81 336 GLY A O 1
ATOM 2769 N N . ILE A 1 337 ? -7.789 15.883 -6.367 1 96.69 337 ILE A N 1
ATOM 2770 C CA . ILE A 1 337 ? -6.738 16.172 -5.402 1 96.69 337 ILE A CA 1
ATOM 2771 C C . ILE A 1 337 ? -5.574 15.203 -5.594 1 96.69 337 ILE A C 1
ATOM 2773 O O . ILE A 1 337 ? -5.762 13.984 -5.551 1 96.69 337 ILE A O 1
ATOM 2777 N N . PRO A 1 338 ? -4.352 15.727 -5.859 1 95.5 338 PRO A N 1
ATOM 2778 C CA . PRO A 1 338 ? -3.201 14.836 -6.012 1 95.5 338 PRO A CA 1
ATOM 2779 C C . PRO A 1 338 ? -2.875 14.07 -4.734 1 95.5 338 PRO A C 1
ATOM 2781 O O . PRO A 1 338 ? -3.1 14.578 -3.631 1 95.5 338 PRO A O 1
ATOM 2784 N N . ILE A 1 339 ? -2.338 12.867 -4.941 1 94.94 339 ILE A N 1
ATOM 2785 C CA . ILE A 1 339 ? -1.995 11.984 -3.83 1 94.94 339 ILE A CA 1
ATOM 2786 C C . ILE A 1 339 ? -0.477 11.922 -3.676 1 94.94 339 ILE A C 1
ATOM 2788 O O . ILE A 1 339 ? 0.243 11.711 -4.656 1 94.94 339 ILE A O 1
ATOM 2792 N N . VAL A 1 340 ? -0.055 12.203 -2.434 1 93.5 340 VAL A N 1
ATOM 2793 C CA . VAL A 1 340 ? 1.344 11.953 -2.098 1 93.5 340 VAL A CA 1
ATOM 2794 C C . VAL A 1 340 ? 1.547 10.477 -1.781 1 93.5 340 VAL A C 1
ATOM 2796 O O . VAL A 1 340 ? 1.441 10.062 -0.625 1 93.5 340 VAL A O 1
ATOM 2799 N N . GLU A 1 341 ? 2.021 9.703 -2.785 1 88.44 341 GLU A N 1
ATOM 2800 C CA . GLU A 1 341 ? 2.111 8.25 -2.684 1 88.44 341 GLU A CA 1
ATOM 2801 C C . GLU A 1 341 ? 3.139 7.836 -1.635 1 88.44 341 GLU A C 1
ATOM 2803 O O . GLU A 1 341 ? 2.936 6.855 -0.915 1 88.44 341 GLU A O 1
ATOM 2808 N N . TRP A 1 342 ? 4.184 8.578 -1.535 1 86.5 342 TRP A N 1
ATOM 2809 C CA . TRP A 1 342 ? 5.246 8.203 -0.607 1 86.5 342 TRP A CA 1
ATOM 2810 C C . TRP A 1 342 ? 4.91 8.648 0.812 1 86.5 342 TRP A C 1
ATOM 2812 O O . TRP A 1 342 ? 5.691 8.43 1.741 1 86.5 342 TRP A O 1
ATOM 2822 N N . GLY A 1 343 ? 3.717 9.273 0.978 1 87.88 343 GLY A N 1
ATOM 2823 C CA . GLY A 1 343 ? 3.252 9.648 2.305 1 87.88 343 GLY A CA 1
ATOM 2824 C C . GLY A 1 343 ? 3.16 8.469 3.256 1 87.88 343 GLY A C 1
ATOM 2825 O O . GLY A 1 343 ? 3.346 8.625 4.465 1 87.88 343 GLY A O 1
ATOM 2826 N N . ARG A 1 344 ? 2.936 7.324 2.717 1 85.38 344 ARG A N 1
ATOM 2827 C CA . ARG A 1 344 ? 2.795 6.113 3.516 1 85.38 344 ARG A CA 1
ATOM 2828 C C . ARG A 1 344 ? 4.117 5.73 4.172 1 85.38 344 ARG A C 1
ATOM 2830 O O . ARG A 1 344 ? 4.145 4.918 5.098 1 85.38 344 ARG A O 1
ATOM 2837 N N . MET A 1 345 ? 5.164 6.324 3.736 1 79.12 345 MET A N 1
ATOM 2838 C CA . MET A 1 345 ? 6.48 5.996 4.277 1 79.12 345 MET A CA 1
ATOM 2839 C C . MET A 1 345 ? 6.938 7.062 5.27 1 79.12 345 MET A C 1
ATOM 2841 O O . MET A 1 345 ? 7.98 6.914 5.906 1 79.12 345 MET A O 1
ATOM 2845 N N . THR A 1 346 ? 6.121 8.039 5.367 1 78 346 THR A N 1
ATOM 2846 C CA . THR A 1 346 ? 6.52 9.133 6.25 1 78 346 THR A CA 1
ATOM 2847 C C . THR A 1 346 ? 6.266 8.758 7.711 1 78 346 THR A C 1
ATOM 2849 O O . THR A 1 346 ? 5.145 8.414 8.086 1 78 346 THR A O 1
ATOM 2852 N N . ILE A 1 347 ? 7.32 8.633 8.555 1 63.75 347 ILE A N 1
ATOM 2853 C CA . ILE A 1 347 ? 7.121 8.32 9.969 1 63.75 347 ILE A CA 1
ATOM 2854 C C . ILE A 1 347 ? 7.762 9.414 10.828 1 63.75 347 ILE A C 1
ATOM 2856 O O . ILE A 1 347 ? 7.609 9.422 12.055 1 63.75 347 ILE A O 1
ATOM 2860 N N . GLY A 1 348 ? 8.266 10.414 10.211 1 60.06 348 GLY A N 1
ATOM 2861 C CA . GLY A 1 348 ? 9.055 11.359 10.984 1 60.06 348 GLY A CA 1
ATOM 2862 C C . GLY A 1 348 ? 10.227 10.703 11.695 1 60.06 348 GLY A C 1
ATOM 2863 O O . GLY A 1 348 ? 10.812 9.75 11.188 1 60.06 348 GLY A O 1
ATOM 2864 N N . LEU A 1 349 ? 10.68 11.305 12.68 1 59.25 349 LEU A N 1
ATOM 2865 C CA . LEU A 1 349 ? 11.797 10.758 13.445 1 59.25 349 LEU A CA 1
ATOM 2866 C C . LEU A 1 349 ? 11.289 9.922 14.617 1 59.25 349 LEU A C 1
ATOM 2868 O O . LEU A 1 349 ? 12.086 9.305 15.336 1 59.25 349 LEU A O 1
ATOM 2872 N N . ASN A 1 350 ? 9.961 9.977 14.719 1 59.06 350 ASN A N 1
ATOM 2873 C CA . ASN A 1 350 ? 9.344 9.195 15.789 1 59.06 350 ASN A CA 1
ATOM 2874 C C . ASN A 1 350 ? 8.664 7.941 15.242 1 59.06 350 ASN A C 1
ATOM 2876 O O . ASN A 1 350 ? 7.961 8 14.234 1 59.06 350 ASN A O 1
ATOM 2880 N N . TYR A 1 351 ? 9.094 6.828 15.789 1 55.28 351 TYR A N 1
ATOM 2881 C CA . TYR A 1 351 ? 8.547 5.559 15.32 1 55.28 351 TYR A CA 1
ATOM 2882 C C . TYR A 1 351 ? 7.113 5.367 15.805 1 55.28 351 TYR A C 1
ATOM 2884 O O . TYR A 1 351 ? 6.391 4.504 15.305 1 55.28 351 TYR A O 1
ATOM 2892 N N . GLN A 1 352 ? 6.867 6.137 16.781 1 47.06 352 GLN A N 1
ATOM 2893 C CA . GLN A 1 352 ? 5.52 5.922 17.297 1 47.06 352 GLN A CA 1
ATOM 2894 C C . GLN A 1 352 ? 4.469 6.387 16.297 1 47.06 352 GLN A C 1
ATOM 2896 O O . GLN A 1 352 ? 4.453 7.555 15.891 1 47.06 352 GLN A O 1
ATOM 2901 N N . LEU A 1 353 ? 3.898 5.293 15.719 1 43.69 353 LEU A N 1
ATOM 2902 C CA . LEU A 1 353 ? 2.738 5.531 14.867 1 43.69 353 LEU A CA 1
ATOM 2903 C C . LEU A 1 353 ? 1.449 5.477 15.68 1 43.69 353 LEU A C 1
ATOM 2905 O O . LEU A 1 353 ? 1.267 4.582 16.5 1 43.69 353 LEU A O 1
ATOM 2909 N N . ASP A 1 354 ? 0.458 6.574 15.711 1 45.88 354 ASP A N 1
ATOM 2910 C CA . ASP A 1 354 ? -0.75 7.004 16.406 1 45.88 354 ASP A CA 1
ATOM 2911 C C . ASP A 1 354 ? -0.631 6.762 17.922 1 45.88 354 ASP A C 1
ATOM 2913 O O . ASP A 1 354 ? 0.226 5.992 18.359 1 45.88 354 ASP A O 1
ATOM 2917 N N . MET B 1 1 ? -7.898 -21.656 -46.969 1 19.95 1 MET B N 1
ATOM 2918 C CA . MET B 1 1 ? -8.008 -20.203 -46.812 1 19.95 1 MET B CA 1
ATOM 2919 C C . MET B 1 1 ? -8.43 -19.844 -45.406 1 19.95 1 MET B C 1
ATOM 2921 O O . MET B 1 1 ? -9.594 -20.016 -45.031 1 19.95 1 MET B O 1
ATOM 2925 N N . SER B 1 2 ? -7.859 -20.297 -44.312 1 19.58 2 SER B N 1
ATOM 2926 C CA . SER B 1 2 ? -8.086 -20.969 -43.062 1 19.58 2 SER B CA 1
ATOM 2927 C C . SER B 1 2 ? -8.375 -19.984 -41.938 1 19.58 2 SER B C 1
ATOM 2929 O O . SER B 1 2 ? -7.551 -19.109 -41.656 1 19.58 2 SER B O 1
ATOM 2931 N N . LYS B 1 3 ? -9.641 -19.578 -41.594 1 19.33 3 LYS B N 1
ATOM 2932 C CA . LYS B 1 3 ? -10.641 -18.625 -41.125 1 19.33 3 LYS B CA 1
ATOM 2933 C C . LYS B 1 3 ? -10.484 -18.391 -39.625 1 19.33 3 LYS B C 1
ATOM 2935 O O . LYS B 1 3 ? -11.07 -17.453 -39.062 1 19.33 3 LYS B O 1
ATOM 2940 N N . TYR B 1 4 ? -10.203 -19.422 -38.906 1 20.53 4 TYR B N 1
ATOM 2941 C CA . TYR B 1 4 ? -10.648 -19.516 -37.531 1 20.53 4 TYR B CA 1
ATOM 2942 C C . TYR B 1 4 ? -9.844 -18.562 -36.656 1 20.53 4 TYR B C 1
ATOM 2944 O O . TYR B 1 4 ? -8.766 -18.922 -36.156 1 20.53 4 TYR B O 1
ATOM 2952 N N . GLY B 1 5 ? -9.562 -17.422 -37.094 1 22.2 5 GLY B N 1
ATOM 2953 C CA . GLY B 1 5 ? -8.797 -16.406 -36.406 1 22.2 5 GLY B CA 1
ATOM 2954 C C . GLY B 1 5 ? -9.336 -16.078 -35.031 1 22.2 5 GLY B C 1
ATOM 2955 O O . GLY B 1 5 ? -10.406 -15.469 -34.906 1 22.2 5 GLY B O 1
ATOM 2956 N N . TYR B 1 6 ? -9.453 -17.078 -34.25 1 21.64 6 TYR B N 1
ATOM 2957 C CA . TYR B 1 6 ? -10.242 -17.016 -33 1 21.64 6 TYR B CA 1
ATOM 2958 C C . TYR B 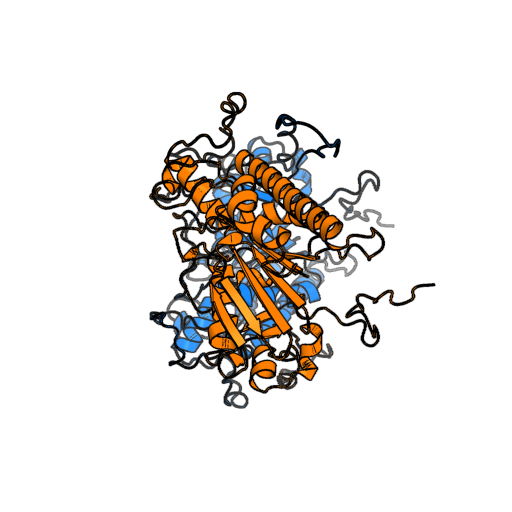1 6 ? -9.938 -15.727 -32.25 1 21.64 6 TYR B C 1
ATOM 2960 O O . TYR B 1 6 ? -8.773 -15.422 -31.984 1 21.64 6 TYR B O 1
ATOM 2968 N N . PRO B 1 7 ? -10.719 -14.672 -32.531 1 24 7 PRO B N 1
ATOM 2969 C CA . PRO B 1 7 ? -10.609 -13.375 -31.875 1 24 7 PRO B CA 1
ATOM 2970 C C . PRO B 1 7 ? -10.5 -13.5 -30.359 1 24 7 PRO B C 1
ATOM 2972 O O . PRO B 1 7 ? -11.258 -14.258 -29.734 1 24 7 PRO B O 1
ATOM 2975 N N . PHE B 1 8 ? -9.43 -13.828 -29.859 1 25.03 8 PHE B N 1
ATOM 2976 C CA . PHE B 1 8 ? -9.312 -13.508 -28.438 1 25.03 8 PHE B CA 1
ATOM 2977 C C . PHE B 1 8 ? -10.164 -12.289 -28.094 1 25.03 8 PHE B C 1
ATOM 2979 O O . PHE B 1 8 ? -9.844 -11.172 -28.484 1 25.03 8 PHE B O 1
ATOM 2986 N N . ASN B 1 9 ? -11.516 -12.383 -28.375 1 24.58 9 ASN B N 1
ATOM 2987 C CA . ASN B 1 9 ? -12.68 -11.586 -28.016 1 24.58 9 ASN B CA 1
ATOM 2988 C C . ASN B 1 9 ? -12.438 -10.789 -26.734 1 24.58 9 ASN B C 1
ATOM 2990 O O . ASN B 1 9 ? -12.156 -11.367 -25.688 1 24.58 9 ASN B O 1
ATOM 2994 N N . ARG B 1 10 ? -12.094 -9.609 -26.859 1 26.09 10 ARG B N 1
ATOM 2995 C CA . ARG B 1 10 ? -11.969 -8.391 -26.078 1 26.09 10 ARG B CA 1
ATOM 2996 C C . ARG B 1 10 ? -13.125 -8.258 -25.094 1 26.09 10 ARG B C 1
ATOM 2998 O O . ARG B 1 10 ? -14.289 -8.188 -25.5 1 26.09 10 ARG B O 1
ATOM 3005 N N . LEU B 1 11 ? -13.188 -9.07 -24.141 1 29.16 11 LEU B N 1
ATOM 3006 C CA . LEU B 1 11 ? -14.062 -8.57 -23.078 1 29.16 11 LEU B CA 1
ATOM 3007 C C . LEU B 1 11 ? -14.203 -7.051 -23.172 1 29.16 11 LEU B C 1
ATOM 3009 O O . LEU B 1 11 ? -14.039 -6.355 -22.156 1 29.16 11 LEU B O 1
ATOM 3013 N N . ARG B 1 12 ? -13.812 -6.398 -24.422 1 27.52 12 ARG B N 1
ATOM 3014 C CA . ARG B 1 12 ? -14.07 -5.027 -24.859 1 27.52 12 ARG B CA 1
ATOM 3015 C C . ARG B 1 12 ? -15.562 -4.797 -25.078 1 27.52 12 ARG B C 1
ATOM 3017 O O . ARG B 1 12 ? -15.953 -3.807 -25.703 1 27.52 12 ARG B O 1
ATOM 3024 N N . ASP B 1 13 ? -16.422 -5.543 -25.328 1 28.52 13 ASP B N 1
ATOM 3025 C CA . ASP B 1 13 ? -17.5 -5.164 -26.25 1 28.52 13 ASP B CA 1
ATOM 3026 C C . ASP B 1 13 ? -17.984 -3.74 -25.969 1 28.52 13 ASP B C 1
ATOM 3028 O O . ASP B 1 13 ? -18.031 -2.906 -26.875 1 28.52 13 ASP B O 1
ATOM 3032 N N . ASP B 1 14 ? -19.344 -3.459 -25.625 1 27.64 14 ASP B N 1
ATOM 3033 C CA . ASP B 1 14 ? -20.203 -2.287 -25.688 1 27.64 14 ASP B CA 1
ATOM 3034 C C . ASP B 1 14 ? -19.625 -1.117 -24.906 1 27.64 14 ASP B C 1
ATOM 3036 O O . ASP B 1 14 ? -19.391 -1.221 -23.703 1 27.64 14 ASP B O 1
ATOM 3040 N N . ARG B 1 15 ? -18.984 -0.007 -25.438 1 27.77 15 ARG B N 1
ATOM 3041 C CA . ARG B 1 15 ? -18.625 1.244 -24.766 1 27.77 15 ARG B CA 1
ATOM 3042 C C . ARG B 1 15 ? -19.672 1.614 -23.719 1 27.77 15 ARG B C 1
ATOM 3044 O O . ARG B 1 15 ? -19.312 2.078 -22.625 1 27.77 15 ARG B O 1
ATOM 3051 N N . ASN B 1 16 ? -20.906 1.745 -24.125 1 31.73 16 ASN B N 1
ATOM 3052 C CA . ASN B 1 16 ? -22.047 0.993 -24.625 1 31.73 16 ASN B CA 1
ATOM 3053 C C . ASN B 1 16 ? -21.656 -0.436 -25 1 31.73 16 ASN B C 1
ATOM 3055 O O . ASN B 1 16 ? -20.859 -0.65 -25.906 1 31.73 16 ASN B O 1
ATOM 3059 N N . SER B 1 17 ? -21.469 -1.808 -23.984 1 33.59 17 SER B N 1
ATOM 3060 C CA . SER B 1 17 ? -20.938 -1.485 -22.672 1 33.59 17 SER B CA 1
ATOM 3061 C C . SER B 1 17 ? -19.406 -1.378 -22.703 1 33.59 17 SER B C 1
ATOM 3063 O O . SER B 1 17 ? -18.719 -2.389 -22.812 1 33.59 17 SER B O 1
ATOM 3065 N N . GLN B 1 18 ? -18.438 -0.727 -23.297 1 39.22 18 GLN B N 1
ATOM 3066 C CA . GLN B 1 18 ? -16.984 -0.624 -23.297 1 39.22 18 GLN B CA 1
ATOM 3067 C C . GLN B 1 18 ? -16.406 -0.915 -21.906 1 39.22 18 GLN B C 1
ATOM 3069 O O . GLN B 1 18 ? -16.359 -0.028 -21.062 1 39.22 18 GLN B O 1
ATOM 3074 N N . GLY B 1 19 ? -16.609 -1.812 -21.125 1 44.16 19 GLY B N 1
ATOM 3075 C CA . GLY B 1 19 ? -16.891 -2.268 -19.766 1 44.16 19 GLY B CA 1
ATOM 3076 C C . GLY B 1 19 ? -15.68 -2.229 -18.859 1 44.16 19 GLY B C 1
ATOM 3077 O O . GLY B 1 19 ? -14.656 -2.854 -19.156 1 44.16 19 GLY B O 1
ATOM 3078 N N . CYS B 1 20 ? -15.367 -1.106 -18.062 1 61.66 20 CYS B N 1
ATOM 3079 C CA . CYS B 1 20 ? -14.43 -0.871 -16.969 1 61.66 20 CYS B CA 1
ATOM 3080 C C . CYS B 1 20 ? -14.18 -2.146 -16.172 1 61.66 20 CYS B C 1
ATOM 3082 O O . CYS B 1 20 ? -15.125 -2.881 -15.867 1 61.66 20 CYS B O 1
ATOM 3084 N N . ASP B 1 21 ? -12.906 -2.738 -16.391 1 77.31 21 ASP B N 1
ATOM 3085 C CA . ASP B 1 21 ? -12.523 -3.836 -15.5 1 77.31 21 ASP B CA 1
ATOM 3086 C C . ASP B 1 21 ? -12.812 -3.49 -14.039 1 77.31 21 ASP B C 1
ATOM 3088 O O . ASP B 1 21 ? -12.133 -2.654 -13.445 1 77.31 21 ASP B O 1
ATOM 3092 N N . PRO B 1 22 ? -13.938 -4.082 -13.617 1 81.31 22 PRO B N 1
ATOM 3093 C CA . PRO B 1 22 ? -14.297 -3.748 -12.242 1 81.31 22 PRO B CA 1
ATOM 3094 C C . PRO B 1 22 ? -13.156 -4.004 -11.258 1 81.31 22 PRO B C 1
ATOM 3096 O O . PRO B 1 22 ? -13.102 -3.381 -10.195 1 81.31 22 PRO B O 1
ATOM 3099 N N . TYR B 1 23 ? -12.289 -4.871 -11.656 1 84.62 23 TYR B N 1
ATOM 3100 C CA . TYR B 1 23 ? -11.219 -5.266 -10.742 1 84.62 23 TYR B CA 1
ATOM 3101 C C . TYR B 1 23 ? -10.109 -4.227 -10.719 1 84.62 23 TYR B C 1
ATOM 3103 O O . TYR B 1 23 ? -9.164 -4.332 -9.93 1 84.62 23 TYR B O 1
ATOM 3111 N N . GLN B 1 24 ? -10.32 -3.164 -11.578 1 83.69 24 GLN B N 1
ATOM 3112 C CA . GLN B 1 24 ? -9.375 -2.059 -11.602 1 83.69 24 GLN B CA 1
ATOM 3113 C C . GLN B 1 24 ? -9.938 -0.833 -10.883 1 83.69 24 GLN B C 1
ATOM 3115 O O . GLN B 1 24 ? -9.227 0.157 -10.688 1 83.69 24 GLN B O 1
ATOM 3120 N N . GLU B 1 25 ? -11.148 -0.966 -10.477 1 84.69 25 GLU B N 1
ATOM 3121 C CA . GLU B 1 25 ? -11.773 0.12 -9.727 1 84.69 25 GLU B CA 1
ATOM 3122 C C . GLU B 1 25 ? -11.406 0.058 -8.25 1 84.69 25 GLU B C 1
ATOM 3124 O O . GLU B 1 25 ? -11.023 -1.001 -7.742 1 84.69 25 GLU B O 1
ATOM 3129 N N . HIS B 1 26 ? -11.562 1.224 -7.621 1 89.12 26 HIS B N 1
ATOM 3130 C CA . HIS B 1 26 ? -11.312 1.231 -6.184 1 89.12 26 HIS B CA 1
ATOM 3131 C C . HIS B 1 26 ? -12.281 0.301 -5.453 1 89.12 26 HIS B C 1
ATOM 3133 O O . HIS B 1 26 ? -13.469 0.272 -5.758 1 89.12 26 HIS B O 1
ATOM 3139 N N . GLY B 1 27 ? -11.742 -0.482 -4.652 1 88 27 GLY B N 1
ATOM 3140 C CA . GLY B 1 27 ? -12.5 -1.478 -3.91 1 88 27 GLY B CA 1
ATOM 3141 C C . GLY B 1 27 ? -11.625 -2.334 -3.006 1 88 27 GLY B C 1
ATOM 3142 O O . GLY B 1 27 ? -10.547 -1.91 -2.594 1 88 27 GLY B O 1
ATOM 3143 N N . HIS B 1 28 ? -12.227 -3.402 -2.496 1 83.88 28 HIS B N 1
ATOM 3144 C CA . HIS B 1 28 ? -11.461 -4.344 -1.685 1 83.88 28 HIS B CA 1
ATOM 3145 C C . HIS B 1 28 ? -11.945 -5.773 -1.894 1 83.88 28 HIS B C 1
ATOM 3147 O O . HIS B 1 28 ? -13.047 -5.992 -2.406 1 83.88 28 HIS B O 1
ATOM 3153 N N . LEU B 1 29 ? -10.992 -6.66 -1.601 1 81.44 29 LEU B N 1
ATOM 3154 C CA . LEU B 1 29 ? -11.367 -8.07 -1.583 1 81.44 29 LEU B CA 1
ATOM 3155 C C . LEU B 1 29 ? -12.102 -8.422 -0.295 1 81.44 29 LEU B C 1
ATOM 3157 O O . LEU B 1 29 ? -11.531 -8.352 0.793 1 81.44 29 LEU B O 1
ATOM 3161 N N . PHE B 1 30 ? -13.352 -8.734 -0.485 1 76.38 30 PHE B N 1
ATOM 3162 C CA . PHE B 1 30 ? -14.18 -9.172 0.637 1 76.38 30 PHE B CA 1
ATOM 3163 C C . PHE B 1 30 ? -14.039 -10.672 0.848 1 76.38 30 PHE B C 1
ATOM 3165 O O . PHE B 1 30 ? -14.289 -11.461 -0.069 1 76.38 30 PHE B O 1
ATOM 3172 N N . THR B 1 31 ? -13.578 -11 1.988 1 71.19 31 THR B N 1
ATOM 3173 C CA . THR B 1 31 ? -13.5 -12.414 2.348 1 71.19 31 THR B CA 1
ATOM 3174 C C . THR B 1 31 ? -14.586 -12.773 3.354 1 71.19 31 THR B C 1
ATOM 3176 O O . THR B 1 31 ? -14.539 -12.352 4.512 1 71.19 31 THR B O 1
ATOM 3179 N N . SER B 1 32 ? -15.523 -13.539 2.867 1 67.31 32 SER B N 1
ATOM 3180 C CA . SER B 1 32 ? -16.672 -13.922 3.691 1 67.31 32 SER B CA 1
ATOM 3181 C C . SER B 1 32 ? -16.375 -15.188 4.492 1 67.31 32 SER B C 1
ATOM 3183 O O . SER B 1 32 ? -15.453 -15.945 4.156 1 67.31 32 SER B O 1
ATOM 3185 N N . ASP B 1 33 ? -17.172 -15.289 5.574 1 65.88 33 ASP B N 1
ATOM 3186 C CA . ASP B 1 33 ? -17.141 -16.562 6.289 1 65.88 33 ASP B CA 1
ATOM 3187 C C . ASP B 1 33 ? -17.609 -17.703 5.391 1 65.88 33 ASP B C 1
ATOM 3189 O O . ASP B 1 33 ? -17.109 -18.828 5.492 1 65.88 33 ASP B O 1
ATOM 3193 N N . ASP B 1 34 ? -18.625 -17.328 4.66 1 70 34 ASP B N 1
ATOM 3194 C CA . ASP B 1 34 ? -18.984 -18.219 3.566 1 70 34 ASP B CA 1
ATOM 3195 C C . ASP B 1 34 ? -18.109 -17.984 2.346 1 70 34 ASP B C 1
ATOM 3197 O O . ASP B 1 34 ? -18.266 -16.984 1.636 1 70 34 ASP B O 1
ATOM 3201 N N . LEU B 1 35 ? -17.234 -18.922 2.217 1 72 35 LEU B N 1
ATOM 3202 C CA . LEU B 1 35 ? -16.203 -18.781 1.196 1 72 35 LEU B CA 1
ATOM 3203 C C . LEU B 1 35 ? -16.812 -18.406 -0.149 1 72 35 LEU B C 1
ATOM 3205 O O . LEU B 1 35 ? -16.203 -17.656 -0.923 1 72 35 LEU B O 1
ATOM 3209 N N . PHE B 1 36 ? -17.953 -18.812 -0.416 1 80.25 36 PHE B N 1
ATOM 3210 C CA . PHE B 1 36 ? -18.547 -18.656 -1.735 1 80.25 36 PHE B CA 1
ATOM 3211 C C . PHE B 1 36 ? -19.109 -17.25 -1.912 1 80.25 36 PHE B C 1
ATOM 3213 O O . PHE B 1 36 ? -19.422 -16.828 -3.029 1 80.25 36 PHE B O 1
ATOM 3220 N N . GLU B 1 37 ? -19.094 -16.531 -0.839 1 75.19 37 GLU B N 1
ATOM 3221 C CA . GLU B 1 37 ? -19.578 -15.156 -0.918 1 75.19 37 GLU B CA 1
ATOM 3222 C C . GLU B 1 37 ? -18.406 -14.18 -1.038 1 75.19 37 GLU B C 1
ATOM 3224 O O . GLU B 1 37 ? -18.625 -12.977 -1.216 1 75.19 37 GLU B O 1
ATOM 3229 N N . SER B 1 38 ? -17.219 -14.734 -1.025 1 77.88 38 SER B N 1
ATOM 3230 C CA . SER B 1 38 ? -16.047 -13.867 -1.176 1 77.88 38 SER B CA 1
ATOM 3231 C C . SER B 1 38 ? -15.984 -13.273 -2.578 1 77.88 38 SER B C 1
ATOM 3233 O O . SER B 1 38 ? -16.266 -13.961 -3.562 1 77.88 38 SER B O 1
ATOM 3235 N N . ARG B 1 39 ? -15.711 -12 -2.68 1 81.25 39 ARG B N 1
ATOM 3236 C CA . ARG B 1 39 ? -15.664 -11.305 -3.961 1 81.25 39 ARG B CA 1
ATOM 3237 C C . ARG B 1 39 ? -14.984 -9.945 -3.822 1 81.25 39 ARG B C 1
ATOM 3239 O O . ARG B 1 39 ? -14.766 -9.461 -2.709 1 81.25 39 ARG B O 1
ATOM 3246 N N . TYR B 1 40 ? -14.664 -9.461 -4.961 1 83.81 40 TYR B N 1
ATOM 3247 C CA . TYR B 1 40 ? -14.219 -8.07 -4.988 1 83.81 40 TYR B CA 1
ATOM 3248 C C . TYR B 1 40 ? -15.398 -7.113 -4.922 1 83.81 40 TYR B C 1
ATOM 3250 O O . TYR B 1 40 ? -16.422 -7.328 -5.582 1 83.81 40 TYR B O 1
ATOM 3258 N N . ILE B 1 41 ? -15.25 -6.184 -4.043 1 84 41 ILE B N 1
ATOM 3259 C CA . ILE B 1 41 ? -16.281 -5.164 -3.887 1 84 41 ILE B CA 1
ATOM 3260 C C . ILE B 1 41 ? -15.766 -3.814 -4.371 1 84 41 ILE B C 1
ATOM 3262 O O . ILE B 1 41 ? -14.727 -3.342 -3.9 1 84 41 ILE B O 1
ATOM 3266 N N . ILE B 1 42 ? -16.5 -3.301 -5.344 1 84.56 42 ILE B N 1
ATOM 3267 C CA . ILE B 1 42 ? -16.141 -1.977 -5.84 1 84.56 42 ILE B CA 1
ATOM 3268 C C . ILE B 1 42 ? -16.859 -0.908 -5.02 1 84.56 42 ILE B C 1
ATOM 3270 O O . ILE B 1 42 ? -18.031 -1.08 -4.648 1 84.56 42 ILE B O 1
ATOM 3274 N N . TYR B 1 43 ? -16.078 0.169 -4.828 1 83.25 43 TYR B N 1
ATOM 3275 C CA . TYR B 1 43 ? -16.688 1.299 -4.141 1 83.25 43 TYR B CA 1
ATOM 3276 C C . TYR B 1 43 ? -17.438 2.203 -5.121 1 83.25 43 TYR B C 1
ATOM 3278 O O . TYR B 1 43 ? -16.859 2.633 -6.125 1 83.25 43 TYR B O 1
ATOM 3286 N N . ASN B 1 44 ? -18.703 2.246 -5.094 1 72.38 44 ASN B N 1
ATOM 3287 C CA . ASN B 1 44 ? -19.531 3.09 -5.953 1 72.38 44 ASN B CA 1
ATOM 3288 C C . ASN B 1 44 ? -20.547 3.896 -5.148 1 72.38 44 ASN B C 1
ATOM 3290 O O . ASN B 1 44 ? -21.391 3.324 -4.461 1 72.38 44 ASN B O 1
ATOM 3294 N N . ASP B 1 45 ? -20.156 5.121 -4.977 1 67.25 45 ASP B N 1
ATOM 3295 C CA . ASP B 1 45 ? -21.125 5.957 -4.277 1 67.25 45 ASP B CA 1
ATOM 3296 C C . ASP B 1 45 ? -22.125 6.562 -5.25 1 67.25 45 ASP B C 1
ATOM 3298 O O . ASP B 1 45 ? -21.75 7.004 -6.34 1 67.25 45 ASP B O 1
ATOM 3302 N N . PRO B 1 46 ? -23.344 6.109 -5.281 1 52.81 46 PRO B N 1
ATOM 3303 C CA . PRO B 1 46 ? -24.297 6.746 -6.191 1 52.81 46 PRO B CA 1
ATOM 3304 C C . PRO B 1 46 ? -24.062 8.25 -6.336 1 52.81 46 PRO B C 1
ATOM 3306 O O . PRO B 1 46 ? -23.562 8.891 -5.41 1 52.81 46 PRO B O 1
ATOM 3309 N N . SER B 1 47 ? -23.734 8.695 -7.59 1 44.81 47 SER B N 1
ATOM 3310 C CA . SER B 1 47 ? -23.672 10.133 -7.855 1 44.81 47 SER B CA 1
ATOM 3311 C C . SER B 1 47 ? -24.625 10.898 -6.941 1 44.81 47 SER B C 1
ATOM 3313 O O . SER B 1 47 ? -25.844 10.703 -6.996 1 44.81 47 SER B O 1
ATOM 3315 N N . THR B 1 48 ? -24.344 11.133 -5.773 1 40.19 48 THR B N 1
ATOM 3316 C CA . THR B 1 48 ? -25.172 12.219 -5.266 1 40.19 48 THR B CA 1
ATOM 3317 C C . THR B 1 48 ? -25.312 13.328 -6.309 1 40.19 48 THR B C 1
ATOM 3319 O O . THR B 1 48 ? -24.312 13.859 -6.793 1 40.19 48 THR B O 1
ATOM 3322 N N . ASN B 1 49 ? -26.156 13.422 -7.297 1 34.09 49 ASN B N 1
ATOM 3323 C CA . ASN B 1 49 ? -26.516 14.773 -7.715 1 34.09 49 ASN B CA 1
ATOM 3324 C C . ASN B 1 49 ? -26.125 15.805 -6.66 1 34.09 49 ASN B C 1
ATOM 3326 O O . ASN B 1 49 ? -26.516 15.68 -5.496 1 34.09 49 ASN B O 1
ATOM 3330 N N . GLN B 1 50 ? -25.016 16.531 -6.844 1 34.81 50 GLN B N 1
ATOM 3331 C CA . GLN B 1 50 ? -24.594 17.766 -6.215 1 34.81 50 GLN B CA 1
ATOM 3332 C C . GLN B 1 50 ? -25.781 18.578 -5.727 1 34.81 50 GLN B C 1
ATOM 3334 O O . GLN B 1 50 ? -25.688 19.781 -5.516 1 34.81 50 GLN B O 1
ATOM 3339 N N . ASP B 1 51 ? -27.078 18.422 -6.035 1 31.81 51 ASP B N 1
ATOM 3340 C CA . ASP B 1 51 ? -27.828 19.484 -5.379 1 31.81 51 ASP B CA 1
ATOM 3341 C C . ASP B 1 51 ? -27.406 19.625 -3.918 1 31.81 51 ASP B C 1
ATOM 3343 O O . ASP B 1 51 ? -27.156 18.641 -3.234 1 31.81 51 ASP B O 1
ATOM 3347 N N . GLN B 1 52 ? -26.938 20.859 -3.436 1 32.56 52 GLN B N 1
ATOM 3348 C CA . GLN B 1 52 ? -26.531 21.578 -2.232 1 32.56 52 GLN B CA 1
ATOM 3349 C C . GLN B 1 52 ? -27.062 20.891 -0.976 1 32.56 52 GLN B C 1
ATOM 3351 O O . GLN B 1 52 ? -26.625 21.188 0.135 1 32.56 52 GLN B O 1
ATOM 3356 N N . THR B 1 53 ? -28.531 20.938 -0.737 1 30.41 53 THR B N 1
ATOM 3357 C CA . THR B 1 53 ? -29.109 20.984 0.603 1 30.41 53 THR B CA 1
ATOM 3358 C C . THR B 1 53 ? -28.734 19.734 1.395 1 30.41 53 THR B C 1
ATOM 3360 O O . THR B 1 53 ? -28.188 19.828 2.49 1 30.41 53 THR B O 1
ATOM 3363 N N . GLY B 1 54 ? -29.906 19.156 2.07 1 29 54 GLY B N 1
ATOM 3364 C CA . GLY B 1 54 ? -30.062 18.266 3.211 1 29 54 GLY B CA 1
ATOM 3365 C C . GLY B 1 54 ? -29.297 16.969 3.057 1 29 54 GLY B C 1
ATOM 3366 O O . GLY B 1 54 ? -28.844 16.641 1.964 1 29 54 GLY B O 1
ATOM 3367 N N . ILE B 1 55 ? -29.297 16.109 4.234 1 30.36 55 ILE B N 1
ATOM 3368 C CA . ILE B 1 55 ? -28.797 14.938 4.961 1 30.36 55 ILE B CA 1
ATOM 3369 C C . ILE B 1 55 ? -28.938 13.695 4.09 1 30.36 55 ILE B C 1
ATOM 3371 O O . ILE B 1 55 ? -28.031 12.859 4.055 1 30.36 55 ILE B O 1
ATOM 3375 N N . GLY B 1 56 ? -30.141 13.219 3.836 1 31.16 56 GLY B N 1
ATOM 3376 C CA . GLY B 1 56 ? -30.656 11.859 3.891 1 31.16 56 GLY B CA 1
ATOM 3377 C C . GLY B 1 56 ? -30.359 11.062 2.633 1 31.16 56 GLY B C 1
ATOM 3378 O O . GLY B 1 56 ? -31.281 10.602 1.954 1 31.16 56 GLY B O 1
ATOM 3379 N N . SER B 1 57 ? -29.625 11.539 1.718 1 32.22 57 SER B N 1
ATOM 3380 C CA . SER B 1 57 ? -29.844 10.531 0.686 1 32.22 57 SER B CA 1
ATOM 3381 C C . SER B 1 57 ? -29.594 9.125 1.223 1 32.22 57 SER B C 1
ATOM 3383 O O . SER B 1 57 ? -28.609 8.891 1.943 1 32.22 57 SER B O 1
ATOM 3385 N N . SER B 1 58 ? -30.656 8.367 1.382 1 32.22 58 SER B N 1
ATOM 3386 C CA . SER B 1 58 ? -30.734 6.945 1.714 1 32.22 58 SER B CA 1
ATOM 3387 C C . SER B 1 58 ? -29.656 6.152 0.985 1 32.22 58 SER B C 1
ATOM 3389 O O . SER B 1 58 ? -29.406 6.367 -0.204 1 32.22 58 SER B O 1
ATOM 3391 N N . PRO B 1 59 ? -28.703 5.656 1.691 1 36.66 59 PRO B N 1
ATOM 3392 C CA . PRO B 1 59 ? -27.875 4.578 1.155 1 36.66 59 PRO B CA 1
ATOM 3393 C C . PRO B 1 59 ? -28.625 3.674 0.186 1 36.66 59 PRO B C 1
ATOM 3395 O O . PRO B 1 59 ? -28.297 2.494 0.046 1 36.66 59 PRO B O 1
ATOM 3398 N N . SER B 1 60 ? -29.641 4.148 -0.379 1 33.91 60 SER B N 1
ATOM 3399 C CA . SER B 1 60 ? -30.359 3.162 -1.176 1 33.91 60 SER B CA 1
ATOM 3400 C C . SER B 1 60 ? -29.422 2.395 -2.096 1 33.91 60 SER B C 1
ATOM 3402 O O . SER B 1 60 ? -29.719 1.269 -2.5 1 33.91 60 SER B O 1
ATOM 3404 N N . SER B 1 61 ? -28.547 3.066 -2.861 1 34.31 61 SER B N 1
ATOM 3405 C CA . SER B 1 61 ? -28 2.256 -3.947 1 34.31 61 SER B CA 1
ATOM 3406 C C . SER B 1 61 ? -26.922 1.304 -3.441 1 34.31 61 SER B C 1
ATOM 3408 O O . SER B 1 61 ? -25.734 1.592 -3.559 1 34.31 61 SER B O 1
ATOM 3410 N N . GLN B 1 62 ? -26.797 0.807 -2.336 1 40.16 62 GLN B N 1
ATOM 3411 C CA . GLN B 1 62 ? -26.219 -0.428 -1.825 1 40.16 62 GLN B CA 1
ATOM 3412 C C . GLN B 1 62 ? -26.016 -1.447 -2.945 1 40.16 62 GLN B C 1
ATOM 3414 O O . GLN B 1 62 ? -25.203 -2.361 -2.822 1 40.16 62 GLN B O 1
ATOM 3419 N N . ASN B 1 63 ? -26.859 -1.445 -3.922 1 40.59 63 ASN B N 1
ATOM 3420 C CA . ASN B 1 63 ? -27 -2.488 -4.93 1 40.59 63 ASN B CA 1
ATOM 3421 C C . ASN B 1 63 ? -25.75 -2.594 -5.809 1 40.59 63 ASN B C 1
ATOM 3423 O O . ASN B 1 63 ? -25.422 -3.676 -6.289 1 40.59 63 ASN B O 1
ATOM 3427 N N . GLU B 1 64 ? -25.109 -1.442 -6.082 1 45.84 64 GLU B N 1
ATOM 3428 C CA . GLU B 1 64 ? -24.188 -1.565 -7.207 1 45.84 64 GLU B CA 1
ATOM 3429 C C . GLU B 1 64 ? -22.797 -1.984 -6.738 1 45.84 64 GLU B C 1
ATOM 3431 O O . GLU B 1 64 ? -21.953 -2.398 -7.547 1 45.84 64 GLU B O 1
ATOM 3436 N N . ASP B 1 65 ? -22.438 -1.554 -5.508 1 48.19 65 ASP B N 1
ATOM 3437 C CA . ASP B 1 65 ? -21.109 -1.943 -5.051 1 48.19 65 ASP B CA 1
ATOM 3438 C C . ASP B 1 65 ? -20.859 -3.434 -5.273 1 48.19 65 ASP B C 1
ATOM 3440 O O . ASP B 1 65 ? -19.734 -3.852 -5.539 1 48.19 65 ASP B O 1
ATOM 3444 N N . TRP B 1 66 ? -22.031 -4.184 -5.164 1 53.75 66 TRP B N 1
ATOM 3445 C CA . TRP B 1 66 ? -21.984 -5.641 -5.285 1 53.75 66 TRP B CA 1
ATOM 3446 C C . TRP B 1 66 ? -22.016 -6.066 -6.75 1 53.75 66 TRP B C 1
ATOM 3448 O O . TRP B 1 66 ? -22.391 -7.199 -7.066 1 53.75 66 TRP B O 1
ATOM 3458 N N . THR B 1 67 ? -21.5 -5.109 -7.469 1 59.44 67 THR B N 1
ATOM 3459 C CA . THR B 1 67 ? -21.75 -5.387 -8.875 1 59.44 67 THR B CA 1
ATOM 3460 C C . THR B 1 67 ? -20.797 -6.477 -9.383 1 59.44 67 THR B C 1
ATOM 3462 O O . THR B 1 67 ? -21.141 -7.219 -10.312 1 59.44 67 THR B O 1
ATOM 3465 N N . VAL B 1 68 ? -19.75 -6.754 -8.508 1 72.5 68 VAL B N 1
ATOM 3466 C CA . VAL B 1 68 ? -18.891 -7.82 -9.016 1 72.5 68 VAL B CA 1
ATOM 3467 C C . VAL B 1 68 ? -19.422 -9.172 -8.547 1 72.5 68 VAL B C 1
ATOM 3469 O O . VAL B 1 68 ? -19.594 -9.398 -7.348 1 72.5 68 VAL B O 1
ATOM 3472 N N . PRO B 1 69 ? -19.812 -9.953 -9.461 1 77.12 69 PRO B N 1
ATOM 3473 C CA . PRO B 1 69 ? -20.359 -11.25 -9.047 1 77.12 69 PRO B CA 1
ATOM 3474 C C . PRO B 1 69 ? -19.359 -12.102 -8.289 1 77.12 69 PRO B C 1
ATOM 3476 O O . PRO B 1 69 ? -18.141 -11.938 -8.469 1 77.12 69 PRO B O 1
ATOM 3479 N N . SER B 1 70 ? -19.953 -12.93 -7.332 1 82.62 70 SER B N 1
ATOM 3480 C CA . SER B 1 70 ? -19.125 -13.984 -6.742 1 82.62 70 SER B CA 1
ATOM 3481 C C . SER B 1 70 ? -18.938 -15.148 -7.707 1 82.62 70 SER B C 1
ATOM 3483 O O . SER B 1 70 ? -19.859 -15.945 -7.906 1 82.62 70 SER B O 1
ATOM 3485 N N . LEU B 1 71 ? -17.797 -15.234 -8.18 1 86.31 71 LEU B N 1
ATOM 3486 C CA . LEU B 1 71 ? -17.547 -16.281 -9.164 1 86.31 71 LEU B CA 1
ATOM 3487 C C . LEU B 1 71 ? -17.531 -17.656 -8.516 1 86.31 71 LEU B C 1
ATOM 3489 O O . LEU B 1 71 ? -17.953 -18.641 -9.133 1 86.31 71 LEU B O 1
ATOM 3493 N N . SER B 1 72 ? -17.125 -17.688 -7.246 1 86.19 72 SER B N 1
ATOM 3494 C CA . SER B 1 72 ? -17.141 -18.953 -6.523 1 86.19 72 SER B CA 1
ATOM 3495 C C . SER B 1 72 ? -18.578 -19.406 -6.258 1 86.19 72 SER B C 1
ATOM 3497 O O . SER B 1 72 ? -18.875 -20.609 -6.32 1 86.19 72 SER B O 1
ATOM 3499 N N . ALA B 1 73 ? -19.422 -18.438 -6.004 1 85.75 73 ALA B N 1
ATOM 3500 C CA . ALA B 1 73 ? -20.828 -18.781 -5.816 1 85.75 73 ALA B CA 1
ATOM 3501 C C . ALA B 1 73 ? -21.438 -19.312 -7.105 1 85.75 73 ALA B C 1
ATOM 3503 O O . ALA B 1 73 ? -22.234 -20.266 -7.078 1 85.75 73 ALA B O 1
ATOM 3504 N N . SER B 1 74 ? -21.094 -18.688 -8.172 1 89.25 74 SER B N 1
ATOM 3505 C CA . SER B 1 74 ? -21.578 -19.141 -9.469 1 89.25 74 SER B CA 1
ATOM 3506 C C . SER B 1 74 ? -21.125 -20.562 -9.758 1 89.25 74 SER B C 1
ATOM 3508 O O . SER B 1 74 ? -21.891 -21.375 -10.289 1 89.25 74 SER B O 1
ATOM 3510 N N . LEU B 1 75 ? -19.969 -20.875 -9.383 1 90.81 75 LEU B N 1
ATOM 3511 C CA . LEU B 1 75 ? -19.438 -22.234 -9.562 1 90.81 75 LEU B CA 1
ATOM 3512 C C . LEU B 1 75 ? -20.203 -23.234 -8.695 1 90.81 75 LEU B C 1
ATOM 3514 O O . LEU B 1 75 ? -20.641 -24.281 -9.188 1 90.81 75 LEU B O 1
ATOM 3518 N N . HIS B 1 76 ? -20.406 -22.859 -7.52 1 88.06 76 HIS B N 1
ATOM 3519 C CA . HIS B 1 76 ? -21.047 -23.766 -6.574 1 88.06 76 HIS B CA 1
ATOM 3520 C C . HIS B 1 76 ? -22.516 -24 -6.934 1 88.06 76 HIS B C 1
ATOM 3522 O O . HIS B 1 76 ? -23.062 -25.062 -6.676 1 88.06 76 HIS B O 1
ATOM 3528 N N . SER B 1 77 ? -23.062 -23 -7.535 1 90.5 77 SER B N 1
ATOM 3529 C CA . SER B 1 77 ? -24.438 -23.125 -7.969 1 90.5 77 SER B CA 1
ATOM 3530 C C . SER B 1 77 ? -24.531 -23.734 -9.367 1 90.5 77 SER B C 1
ATOM 3532 O O . SER B 1 77 ? -25.609 -23.766 -9.969 1 90.5 77 SER B O 1
ATOM 3534 N N . LYS B 1 78 ? -23.484 -24.094 -9.906 1 92.56 78 LYS B N 1
ATOM 3535 C CA . LYS B 1 78 ? -23.375 -24.766 -11.195 1 92.56 78 LYS B CA 1
ATOM 3536 C C . LYS B 1 78 ? -23.875 -23.875 -12.328 1 92.56 78 LYS B C 1
ATOM 3538 O O . LYS B 1 78 ? -24.484 -24.359 -13.281 1 92.56 78 LYS B O 1
ATOM 3543 N N . LYS B 1 79 ? -23.766 -22.625 -12.078 1 92.38 79 LYS B N 1
ATOM 3544 C CA . LYS B 1 79 ? -24.062 -21.672 -13.148 1 92.38 79 LYS B CA 1
ATOM 3545 C C . LYS B 1 79 ? -22.875 -21.5 -14.086 1 92.38 79 LYS B C 1
ATOM 3547 O O . LYS B 1 79 ? -22.375 -20.391 -14.266 1 92.38 79 LYS B O 1
ATOM 3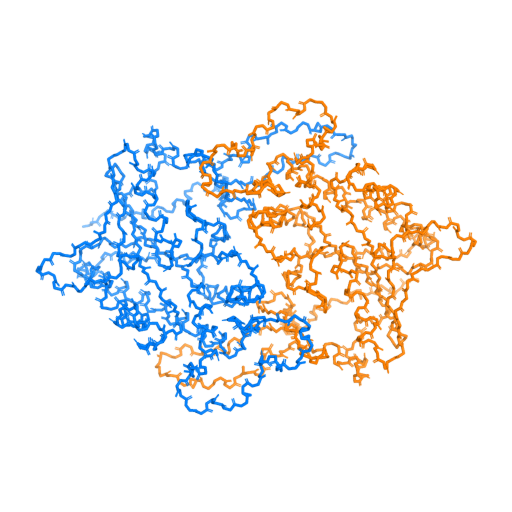552 N N . PHE B 1 80 ? -22.578 -22.5 -14.781 1 92.81 80 PHE B N 1
ATOM 3553 C CA . PHE B 1 80 ? -21.359 -22.578 -15.555 1 92.81 80 PHE B CA 1
ATOM 3554 C C . PHE B 1 80 ? -21.406 -21.641 -16.766 1 92.81 80 PHE B C 1
ATOM 3556 O O . PHE B 1 80 ? -20.375 -21.188 -17.25 1 92.81 80 PHE B O 1
ATOM 3563 N N . GLU B 1 81 ? -22.547 -21.281 -17.219 1 91.44 81 GLU B N 1
ATOM 3564 C CA . GLU B 1 81 ? -22.688 -20.375 -18.344 1 91.44 81 GLU B CA 1
ATOM 3565 C C . GLU B 1 81 ? -22.094 -19 -18.031 1 91.44 81 GLU B C 1
ATOM 3567 O O . GLU B 1 81 ? -21.5 -18.359 -18.891 1 91.44 81 GLU B O 1
ATOM 3572 N N . SER B 1 82 ? -22.25 -18.656 -16.812 1 89.19 82 SER B N 1
ATOM 3573 C CA . SER B 1 82 ? -21.734 -17.359 -16.391 1 89.19 82 SER B CA 1
ATOM 3574 C C . SER B 1 82 ? -20.219 -17.375 -16.266 1 89.19 82 SER B C 1
ATOM 3576 O O . SER B 1 82 ? -19.578 -16.328 -16.141 1 89.19 82 SER B O 1
ATOM 3578 N N . LEU B 1 83 ? -19.703 -18.578 -16.312 1 93 83 LEU B N 1
ATOM 3579 C CA . LEU B 1 83 ? -18.266 -18.75 -16.125 1 93 83 LEU B CA 1
ATOM 3580 C C . LEU B 1 83 ? -17.578 -19.219 -17.406 1 93 83 LEU B C 1
ATOM 3582 O O . LEU B 1 83 ? -16.469 -19.75 -17.359 1 93 83 LEU B O 1
ATOM 3586 N N . ASP B 1 84 ? -18.188 -18.969 -18.484 1 93.06 84 ASP B N 1
ATOM 3587 C CA . ASP B 1 84 ? -17.703 -19.469 -19.781 1 93.06 84 ASP B CA 1
ATOM 3588 C C . ASP B 1 84 ? -16.328 -18.875 -20.109 1 93.06 84 ASP B C 1
ATOM 3590 O O . ASP B 1 84 ? -15.547 -19.484 -20.844 1 93.06 84 ASP B O 1
ATOM 3594 N N . PHE B 1 85 ? -16.094 -17.734 -19.547 1 89.31 85 PHE B N 1
ATOM 3595 C CA . PHE B 1 85 ? -14.805 -17.109 -19.797 1 89.31 85 PHE B CA 1
ATOM 3596 C C . PHE B 1 85 ? -13.672 -17.984 -19.266 1 89.31 85 PHE B C 1
ATOM 3598 O O . PHE B 1 85 ? -12.523 -17.859 -19.688 1 89.31 85 PHE B O 1
ATOM 3605 N N . MET B 1 86 ? -13.953 -18.922 -18.406 1 94.31 86 MET B N 1
ATOM 3606 C CA . MET B 1 86 ? -12.969 -19.812 -17.797 1 94.31 86 MET B CA 1
ATOM 3607 C C . MET B 1 86 ? -12.859 -21.109 -18.594 1 94.31 86 MET B C 1
ATOM 3609 O O . MET B 1 86 ? -11.938 -21.906 -18.375 1 94.31 86 MET B O 1
ATOM 3613 N N . ARG B 1 87 ? -13.766 -21.406 -19.438 1 96.25 87 ARG B N 1
ATOM 3614 C CA . ARG B 1 87 ? -13.836 -22.688 -20.125 1 96.25 87 ARG B CA 1
ATOM 3615 C C . ARG B 1 87 ? -12.586 -22.938 -20.953 1 96.25 87 ARG B C 1
ATOM 3617 O O . ARG B 1 87 ? -12.156 -22.062 -21.719 1 96.25 87 ARG B O 1
ATOM 3624 N N . ASN B 1 88 ? -11.992 -24.047 -20.812 1 96.75 88 ASN B N 1
ATOM 3625 C CA . ASN B 1 88 ? -10.812 -24.5 -21.531 1 96.75 88 ASN B CA 1
ATOM 3626 C C . ASN B 1 88 ? -9.617 -23.578 -21.312 1 96.75 88 ASN B C 1
ATOM 3628 O O . ASN B 1 88 ? -8.844 -23.328 -22.234 1 96.75 88 ASN B O 1
ATOM 3632 N N . ARG B 1 89 ? -9.57 -23 -20.125 1 96.69 89 ARG B N 1
ATOM 3633 C CA . ARG B 1 89 ? -8.461 -22.094 -19.828 1 96.69 89 ARG B CA 1
ATOM 3634 C C . ARG B 1 89 ? -7.566 -22.656 -18.734 1 96.69 89 ARG B C 1
ATOM 3636 O O . ARG B 1 89 ? -7.984 -23.531 -17.969 1 96.69 89 ARG B O 1
ATOM 3643 N N . THR B 1 90 ? -6.312 -22.219 -18.766 1 97.06 90 THR B N 1
ATOM 3644 C CA . THR B 1 90 ? -5.324 -22.625 -17.766 1 97.06 90 THR B CA 1
ATOM 3645 C C . THR B 1 90 ? -4.609 -21.391 -17.203 1 97.06 90 THR B C 1
ATOM 3647 O O . THR B 1 90 ? -4.191 -20.516 -17.938 1 97.06 90 THR B O 1
ATOM 3650 N N . ILE B 1 91 ? -4.543 -21.359 -15.867 1 97.88 91 ILE B N 1
ATOM 3651 C CA . ILE B 1 91 ? -3.811 -20.281 -15.211 1 97.88 91 ILE B CA 1
ATOM 3652 C C . ILE B 1 91 ? -2.635 -20.859 -14.422 1 97.88 91 ILE B C 1
ATOM 3654 O O . ILE B 1 91 ? -2.783 -21.859 -13.727 1 97.88 91 ILE B O 1
ATOM 3658 N N . LEU B 1 92 ? -1.469 -20.188 -14.586 1 98.56 92 LEU B N 1
ATOM 3659 C CA . LEU B 1 92 ? -0.276 -20.516 -13.812 1 98.56 92 LEU B CA 1
ATOM 3660 C C . LEU B 1 92 ? 0.035 -19.391 -12.812 1 98.56 92 LEU B C 1
ATOM 3662 O O . LEU B 1 92 ? 0.153 -18.234 -13.195 1 98.56 92 LEU B O 1
ATOM 3666 N N . LEU B 1 93 ? 0.078 -19.766 -11.508 1 97.75 93 LEU B N 1
ATOM 3667 C CA . LEU B 1 93 ? 0.515 -18.844 -10.469 1 97.75 93 LEU B CA 1
ATOM 3668 C C . LEU B 1 93 ? 1.959 -19.125 -10.062 1 97.75 93 LEU B C 1
ATOM 3670 O O . LEU B 1 93 ? 2.293 -20.25 -9.672 1 97.75 93 LEU B O 1
ATOM 3674 N N . ILE B 1 94 ? 2.826 -18.109 -10.195 1 98.38 94 ILE B N 1
ATOM 3675 C CA . ILE B 1 94 ? 4.219 -18.266 -9.781 1 98.38 94 ILE B CA 1
ATOM 3676 C C . ILE B 1 94 ? 4.504 -17.344 -8.594 1 98.38 94 ILE B C 1
ATOM 3678 O O . ILE B 1 94 ? 4.348 -16.125 -8.688 1 98.38 94 ILE B O 1
ATOM 3682 N N . GLY B 1 95 ? 4.891 -17.891 -7.508 1 95.88 95 GLY B N 1
ATOM 3683 C CA . GLY B 1 95 ? 5.188 -17.078 -6.352 1 95.88 95 GLY B CA 1
ATOM 3684 C C . GLY B 1 95 ? 5.441 -17.875 -5.09 1 95.88 95 GLY B C 1
ATOM 3685 O O . GLY B 1 95 ? 6.238 -18.828 -5.102 1 95.88 95 GLY B O 1
ATOM 3686 N N . ASP B 1 96 ? 4.781 -17.484 -4.02 1 92 96 ASP B N 1
ATOM 3687 C CA . ASP B 1 96 ? 5.078 -18.062 -2.709 1 92 96 ASP B CA 1
ATOM 3688 C C . ASP B 1 96 ? 3.869 -18.812 -2.15 1 92 96 ASP B C 1
ATOM 3690 O O . ASP B 1 96 ? 3.076 -19.375 -2.91 1 92 96 ASP B O 1
ATOM 3694 N N . SER B 1 97 ? 3.783 -18.922 -0.798 1 89.94 97 SER B N 1
ATOM 3695 C CA . SER B 1 97 ? 2.742 -19.703 -0.139 1 89.94 97 SER B CA 1
ATOM 3696 C C . SER B 1 97 ? 1.354 -19.172 -0.465 1 89.94 97 SER B C 1
ATOM 3698 O O . SER B 1 97 ? 0.379 -19.922 -0.493 1 89.94 97 SER B O 1
ATOM 3700 N N . ILE B 1 98 ? 1.291 -17.953 -0.767 1 88.88 98 ILE B N 1
ATOM 3701 C CA . ILE B 1 98 ? -0.002 -17.359 -1.102 1 88.88 98 ILE B CA 1
ATOM 3702 C C . ILE B 1 98 ? -0.515 -17.953 -2.412 1 88.88 98 ILE B C 1
ATOM 3704 O O . ILE B 1 98 ? -1.669 -18.391 -2.498 1 88.88 98 ILE B O 1
ATOM 3708 N N . ASP B 1 99 ? 0.292 -18.078 -3.365 1 92.81 99 ASP B N 1
ATOM 3709 C CA . ASP B 1 99 ? -0.091 -18.625 -4.668 1 92.81 99 ASP B CA 1
ATOM 3710 C C . ASP B 1 99 ? -0.413 -20.109 -4.57 1 92.81 99 ASP B C 1
ATOM 3712 O O . ASP B 1 99 ? -1.39 -20.578 -5.156 1 92.81 99 ASP B O 1
ATOM 3716 N N . ARG B 1 100 ? 0.396 -20.766 -3.811 1 93.12 100 ARG B N 1
ATOM 3717 C CA . ARG B 1 100 ? 0.107 -22.172 -3.564 1 93.12 100 ARG B CA 1
ATOM 3718 C C . ARG B 1 100 ? -1.256 -22.344 -2.902 1 93.12 100 ARG B C 1
ATOM 3720 O O . ARG B 1 100 ? -2.057 -23.188 -3.322 1 93.12 100 ARG B O 1
ATOM 3727 N N . ASN B 1 101 ? -1.492 -21.547 -1.874 1 89.69 101 ASN B N 1
ATOM 3728 C CA . ASN B 1 101 ? -2.742 -21.641 -1.126 1 89.69 101 ASN B CA 1
ATOM 3729 C C . ASN B 1 101 ? -3.945 -21.297 -1.997 1 89.69 101 ASN B C 1
ATOM 3731 O O . ASN B 1 101 ? -5.02 -21.875 -1.836 1 89.69 101 ASN B O 1
ATOM 3735 N N . LEU B 1 102 ? -3.752 -20.375 -2.895 1 90.88 102 LEU B N 1
ATOM 3736 C CA . LEU B 1 102 ? -4.836 -20.031 -3.807 1 90.88 102 LEU B CA 1
ATOM 3737 C C . LEU B 1 102 ? -5.223 -21.234 -4.668 1 90.88 102 LEU B C 1
ATOM 3739 O O . LEU B 1 102 ? -6.406 -21.516 -4.863 1 90.88 102 LEU B O 1
ATOM 3743 N N . VAL B 1 103 ? -4.238 -21.984 -5.109 1 94.75 103 VAL B N 1
ATOM 3744 C CA . VAL B 1 103 ? -4.496 -23.156 -5.93 1 94.75 103 VAL B CA 1
ATOM 3745 C C . VAL B 1 103 ? -5.145 -24.25 -5.074 1 94.75 103 VAL B C 1
ATOM 3747 O O . VAL B 1 103 ? -6.152 -24.844 -5.473 1 94.75 103 VAL B O 1
ATOM 3750 N N . ILE B 1 104 ? -4.605 -24.438 -3.893 1 92.56 104 ILE B N 1
ATOM 3751 C CA . ILE B 1 104 ? -5.113 -25.469 -2.99 1 92.56 104 ILE B CA 1
ATOM 3752 C C . ILE B 1 104 ? -6.559 -25.156 -2.609 1 92.56 104 ILE B C 1
ATOM 3754 O O . ILE B 1 104 ? -7.43 -26.016 -2.674 1 92.56 104 ILE B O 1
ATOM 3758 N N . HIS B 1 105 ? -6.801 -23.938 -2.311 1 88.62 105 HIS B N 1
ATOM 3759 C CA . HIS B 1 105 ? -8.133 -23.547 -1.852 1 88.62 105 HIS B CA 1
ATOM 3760 C C . HIS B 1 105 ? -9.133 -23.562 -3 1 88.62 105 HIS B C 1
ATOM 3762 O O . HIS B 1 105 ? -10.305 -23.906 -2.803 1 88.62 105 HIS B O 1
ATOM 3768 N N . PHE B 1 106 ? -8.703 -23.188 -4.141 1 91.31 106 PHE B N 1
ATOM 3769 C CA . PHE B 1 106 ? -9.586 -23.312 -5.289 1 91.31 106 PHE B CA 1
ATOM 3770 C C . PHE B 1 106 ? -9.992 -24.766 -5.516 1 91.31 106 PHE B C 1
ATOM 3772 O O . PHE B 1 106 ? -11.18 -25.062 -5.676 1 91.31 106 PHE B O 1
ATOM 3779 N N . GLY B 1 107 ? -9.094 -25.672 -5.453 1 93.75 107 GLY B N 1
ATOM 3780 C CA . GLY B 1 107 ? -9.336 -27.078 -5.723 1 93.75 107 GLY B CA 1
ATOM 3781 C C . GLY B 1 107 ? -10.086 -27.781 -4.605 1 93.75 107 GLY B C 1
ATOM 3782 O O . GLY B 1 107 ? -11 -28.562 -4.859 1 93.75 107 GLY B O 1
ATOM 3783 N N . ARG B 1 108 ? -9.727 -27.438 -3.363 1 90.81 108 ARG B N 1
ATOM 3784 C CA . ARG B 1 108 ? -10.227 -28.219 -2.24 1 90.81 108 ARG B CA 1
ATOM 3785 C C . ARG B 1 108 ? -11.484 -27.578 -1.646 1 90.81 108 ARG B C 1
ATOM 3787 O O . ARG B 1 108 ? -12.289 -28.266 -1.013 1 90.81 108 ARG B O 1
ATOM 3794 N N . ARG B 1 109 ? -11.586 -26.312 -1.839 1 87.31 109 ARG B N 1
ATOM 3795 C CA . ARG B 1 109 ? -12.703 -25.641 -1.194 1 87.31 109 ARG B CA 1
ATOM 3796 C C . ARG B 1 109 ? -13.703 -25.125 -2.227 1 87.31 109 ARG B C 1
ATOM 3798 O O . ARG B 1 109 ? -14.891 -25.438 -2.146 1 87.31 109 ARG B O 1
ATOM 3805 N N . VAL B 1 110 ? -13.234 -24.469 -3.188 1 88.56 110 VAL B N 1
ATOM 3806 C CA . VAL B 1 110 ? -14.141 -23.875 -4.164 1 88.56 110 VAL B CA 1
ATOM 3807 C C . VAL B 1 110 ? -14.773 -24.969 -5.02 1 88.56 110 VAL B C 1
ATOM 3809 O O . VAL B 1 110 ? -15.969 -24.938 -5.297 1 88.56 110 VAL B O 1
ATOM 3812 N N . LEU B 1 111 ? -14.008 -25.969 -5.348 1 92.88 111 LEU B N 1
ATOM 3813 C CA . LEU B 1 111 ? -14.508 -27.016 -6.23 1 92.88 111 LEU B CA 1
ATOM 3814 C C . LEU B 1 111 ? -15.148 -28.141 -5.426 1 92.88 111 LEU B C 1
ATOM 3816 O O . LEU B 1 111 ? -15.602 -29.141 -6 1 92.88 111 LEU B O 1
ATOM 3820 N N . GLN B 1 112 ? -15.188 -27.938 -4.184 1 89.12 112 GLN B N 1
ATOM 3821 C CA . GLN B 1 112 ? -15.812 -28.969 -3.359 1 89.12 112 GLN B CA 1
ATOM 3822 C C . GLN B 1 112 ? -17.266 -29.172 -3.766 1 89.12 112 GLN B C 1
ATOM 3824 O O . GLN B 1 112 ? -18.031 -28.219 -3.889 1 89.12 112 GLN B O 1
ATOM 3829 N N . GLY B 1 113 ? -17.625 -30.406 -3.979 1 88.25 113 GLY B N 1
ATOM 3830 C CA . GLY B 1 113 ? -19 -30.734 -4.367 1 88.25 113 GLY B CA 1
ATOM 3831 C C . GLY B 1 113 ? -19.219 -30.672 -5.867 1 88.25 113 GLY B C 1
ATOM 3832 O O . GLY B 1 113 ? -20.312 -30.953 -6.348 1 88.25 113 GLY B O 1
ATOM 3833 N N . LEU B 1 114 ? -18.219 -30.297 -6.531 1 93.19 114 LEU B N 1
ATOM 3834 C CA . LEU B 1 114 ? -18.25 -30.281 -7.988 1 93.19 114 LEU B CA 1
ATOM 3835 C C . LEU B 1 114 ? -17.344 -31.359 -8.562 1 93.19 114 LEU B C 1
ATOM 3837 O O . LEU B 1 114 ? -16.734 -32.125 -7.809 1 93.19 114 LEU B O 1
ATOM 3841 N N . ASN B 1 115 ? -17.453 -31.453 -9.883 1 93.19 115 ASN B N 1
ATOM 3842 C CA . ASN B 1 115 ? -16.547 -32.375 -10.555 1 93.19 115 ASN B CA 1
ATOM 3843 C C . ASN B 1 115 ? -15.172 -31.766 -10.781 1 93.19 115 ASN B C 1
ATOM 3845 O O . ASN B 1 115 ? -14.805 -31.469 -11.922 1 93.19 115 ASN B O 1
ATOM 3849 N N . GLY B 1 116 ? -14.492 -31.516 -9.656 1 93.44 116 GLY B N 1
ATOM 3850 C CA . GLY B 1 116 ? -13.148 -30.969 -9.656 1 93.44 116 GLY B CA 1
ATOM 3851 C C . GLY B 1 116 ? -12.281 -31.5 -8.539 1 93.44 116 GLY B C 1
ATOM 3852 O O . GLY B 1 116 ? -12.734 -32.312 -7.719 1 93.44 116 GLY B O 1
ATOM 3853 N N . SER B 1 117 ? -10.945 -31.172 -8.617 1 93 117 SER B N 1
ATOM 3854 C CA . SER B 1 117 ? -10.031 -31.719 -7.625 1 93 117 SER B CA 1
ATOM 3855 C C . SER B 1 117 ? -8.75 -30.906 -7.523 1 93 117 SER B C 1
ATOM 3857 O O . SER B 1 117 ? -8.5 -30.031 -8.367 1 93 117 SER B O 1
ATOM 3859 N N . HIS B 1 118 ? -8.156 -31.141 -6.426 1 95.19 118 HIS B N 1
ATOM 3860 C CA . HIS B 1 118 ? -6.781 -30.703 -6.242 1 95.19 118 HIS B CA 1
ATOM 3861 C C . HIS B 1 118 ? -5.852 -31.875 -5.957 1 95.19 118 HIS B C 1
ATOM 3863 O O . HIS B 1 118 ? -6.211 -32.781 -5.215 1 95.19 118 HIS B O 1
ATOM 3869 N N . SER B 1 119 ? -4.695 -31.859 -6.578 1 96.5 119 SER B N 1
ATOM 3870 C CA . SER B 1 119 ? -3.635 -32.812 -6.285 1 96.5 119 SER B CA 1
ATOM 3871 C C . SER B 1 119 ? -2.262 -32.25 -6.617 1 96.5 119 SER B C 1
ATOM 3873 O O . SER B 1 119 ? -2.154 -31.281 -7.371 1 96.5 119 SER B O 1
ATOM 3875 N N . PHE B 1 120 ? -1.354 -32.812 -5.988 1 97.06 120 PHE B N 1
ATOM 3876 C CA . PHE B 1 120 ? 0.01 -32.469 -6.383 1 97.06 120 PHE B CA 1
ATOM 3877 C C . PHE B 1 120 ? 0.411 -33.25 -7.645 1 97.06 120 PHE B C 1
ATOM 3879 O O . PHE B 1 120 ? 0.054 -34.406 -7.816 1 97.06 120 PHE B O 1
ATOM 3886 N N . PHE B 1 121 ? 1.121 -32.5 -8.484 1 96.81 121 PHE B N 1
ATOM 3887 C CA . PHE B 1 121 ? 1.568 -33.094 -9.742 1 96.81 121 PHE B CA 1
ATOM 3888 C C . PHE B 1 121 ? 2.602 -34.188 -9.5 1 96.81 121 PHE B C 1
ATOM 3890 O O . PHE B 1 121 ? 3.586 -33.969 -8.789 1 96.81 121 PHE B O 1
ATOM 3897 N N . VAL B 1 122 ? 2.385 -35.344 -10.055 1 94.5 122 VAL B N 1
ATOM 3898 C CA . VAL B 1 122 ? 3.314 -36.469 -10.039 1 94.5 122 VAL B CA 1
ATOM 3899 C C . VAL B 1 122 ? 3.65 -36.875 -11.477 1 94.5 122 VAL B C 1
ATOM 3901 O O . VAL B 1 122 ? 2.797 -37.406 -12.195 1 94.5 122 VAL B O 1
ATOM 3904 N N . PRO B 1 123 ? 4.848 -36.594 -11.812 1 95 123 PRO B N 1
ATOM 3905 C CA . PRO B 1 123 ? 5.207 -37 -13.18 1 95 123 PRO B CA 1
ATOM 3906 C C . PRO B 1 123 ? 5.234 -38.531 -13.352 1 95 123 PRO B C 1
ATOM 3908 O O . PRO B 1 123 ? 5.621 -39.25 -12.43 1 95 123 PRO B O 1
ATOM 3911 N N . PRO B 1 124 ? 4.816 -39 -14.539 1 95.62 124 PRO B N 1
ATOM 3912 C CA . PRO B 1 124 ? 4.984 -40.406 -14.812 1 95.62 124 PRO B CA 1
ATOM 3913 C C . PRO B 1 124 ? 6.449 -40.844 -14.836 1 95.62 124 PRO B C 1
ATOM 3915 O O . PRO B 1 124 ? 7.324 -40.031 -15.156 1 95.62 124 PRO B O 1
ATOM 3918 N N . ASP B 1 125 ? 6.648 -42.094 -14.594 1 94.31 125 ASP B N 1
ATOM 3919 C CA . ASP B 1 125 ? 8 -42.656 -14.469 1 94.31 125 ASP B CA 1
ATOM 3920 C C . ASP B 1 125 ? 8.797 -42.406 -15.75 1 94.31 125 ASP B C 1
ATOM 3922 O O . ASP B 1 125 ? 9.984 -42.094 -15.695 1 94.31 125 ASP B O 1
ATOM 3926 N N . TRP B 1 126 ? 8.109 -42.562 -16.75 1 95 126 TRP B N 1
ATOM 3927 C CA . TRP B 1 126 ? 8.812 -42.469 -18.016 1 95 126 TRP B CA 1
ATOM 3928 C C . TRP B 1 126 ? 9.352 -41.062 -18.25 1 95 126 TRP B C 1
ATOM 3930 O O . TRP B 1 126 ? 10.281 -40.875 -19.031 1 95 126 TRP B O 1
ATOM 3940 N N . ALA B 1 127 ? 8.773 -40.031 -17.641 1 94.25 127 ALA B N 1
ATOM 3941 C CA . ALA B 1 127 ? 9.156 -38.656 -17.859 1 94.25 127 ALA B CA 1
ATOM 3942 C C . ALA B 1 127 ? 10.477 -38.312 -17.172 1 94.25 127 ALA B C 1
ATOM 3944 O O . ALA B 1 127 ? 11.148 -37.344 -17.531 1 94.25 127 ALA B O 1
ATOM 3945 N N . LYS B 1 128 ? 10.875 -39.062 -16.156 1 93.94 128 LYS B N 1
ATOM 3946 C CA . LYS B 1 128 ? 12.133 -38.906 -15.422 1 93.94 128 LYS B CA 1
ATOM 3947 C C . LYS B 1 128 ? 12.312 -37.469 -14.961 1 93.94 128 LYS B C 1
ATOM 3949 O O . LYS B 1 128 ? 13.367 -36.875 -15.172 1 93.94 128 LYS B O 1
ATOM 3954 N N . LEU B 1 129 ? 11.25 -36.875 -14.438 1 94.75 129 LEU B N 1
ATOM 3955 C CA . LEU B 1 129 ? 11.305 -35.531 -13.898 1 94.75 129 LEU B CA 1
ATOM 3956 C C . LEU B 1 129 ? 11.547 -35.562 -12.391 1 94.75 129 LEU B C 1
ATOM 3958 O O . LEU B 1 129 ? 10.922 -36.344 -11.672 1 94.75 129 LEU B O 1
ATOM 3962 N N . PRO B 1 130 ? 12.469 -34.75 -11.93 1 94.25 130 PRO B N 1
ATOM 3963 C CA . PRO B 1 130 ? 12.641 -34.688 -10.484 1 94.25 130 PRO B CA 1
ATOM 3964 C C . PRO B 1 130 ? 11.453 -34.031 -9.773 1 94.25 130 PRO B C 1
ATOM 3966 O O . PRO B 1 130 ? 10.781 -33.188 -10.344 1 94.25 130 PRO B O 1
ATOM 3969 N N . ILE B 1 131 ? 11.273 -34.5 -8.523 1 90.69 131 ILE B N 1
ATOM 3970 C CA . ILE B 1 131 ? 10.219 -33.938 -7.688 1 90.69 131 ILE B CA 1
ATOM 3971 C C . ILE B 1 131 ? 10.844 -33.219 -6.488 1 90.69 131 ILE B C 1
ATOM 3973 O O . ILE B 1 131 ? 11.781 -33.75 -5.871 1 90.69 131 ILE B O 1
ATOM 3977 N N . LEU B 1 132 ? 10.289 -32.062 -6.23 1 94 132 LEU B N 1
ATOM 3978 C CA . LEU B 1 132 ? 10.766 -31.281 -5.082 1 94 132 LEU B CA 1
ATOM 3979 C C . LEU B 1 132 ? 10.445 -32 -3.775 1 94 132 LEU B C 1
ATOM 3981 O O . LEU B 1 132 ? 9.352 -32.562 -3.625 1 94 132 LEU B O 1
ATOM 3985 N N . LYS B 1 133 ? 11.398 -31.969 -2.838 1 91.06 133 LYS B N 1
ATOM 3986 C CA . LYS B 1 133 ? 11.266 -32.688 -1.57 1 91.06 133 LYS B CA 1
ATOM 3987 C C . LYS B 1 133 ? 10.164 -32.094 -0.709 1 91.06 133 LYS B C 1
ATOM 3989 O O . LYS B 1 133 ? 9.359 -32.812 -0.126 1 91.06 133 LYS B O 1
ATOM 3994 N N . GLN B 1 134 ? 10.203 -30.781 -0.612 1 91.19 134 GLN B N 1
ATOM 3995 C CA . GLN B 1 134 ? 9.195 -30.109 0.206 1 91.19 134 GLN B CA 1
ATOM 3996 C C . GLN B 1 134 ? 7.852 -30.047 -0.515 1 91.19 134 GLN B C 1
ATOM 3998 O O . GLN B 1 134 ? 7.75 -29.469 -1.598 1 91.19 134 GLN B O 1
ATOM 4003 N N . GLU B 1 135 ? 6.91 -30.609 0.12 1 90.19 135 GLU B N 1
ATOM 4004 C CA . GLU B 1 135 ? 5.57 -30.625 -0.458 1 90.19 135 GLU B CA 1
ATOM 4005 C C . GLU B 1 135 ? 5.086 -29.219 -0.768 1 90.19 135 GLU B C 1
ATOM 4007 O O . GLU B 1 135 ? 4.445 -28.984 -1.794 1 90.19 135 GLU B O 1
ATOM 4012 N N . ALA B 1 136 ? 5.488 -28.328 0.043 1 90.62 136 ALA B N 1
ATOM 4013 C CA . ALA B 1 136 ? 5.055 -26.938 -0.095 1 90.62 136 ALA B CA 1
ATOM 4014 C C . ALA B 1 136 ? 5.633 -26.312 -1.356 1 90.62 136 ALA B C 1
ATOM 4016 O O . ALA B 1 136 ? 5.164 -25.25 -1.803 1 90.62 136 ALA B O 1
ATOM 4017 N N . HIS B 1 137 ? 6.605 -26.922 -1.94 1 94.62 137 HIS B N 1
ATOM 4018 C CA . HIS B 1 137 ? 7.246 -26.344 -3.121 1 94.62 137 HIS B CA 1
ATOM 4019 C C . HIS B 1 137 ? 6.844 -27.094 -4.383 1 94.62 137 HIS B C 1
ATOM 4021 O O . HIS B 1 137 ? 7.215 -26.703 -5.492 1 94.62 137 HIS B O 1
ATOM 4027 N N . GLN B 1 138 ? 6.074 -28.141 -4.203 1 96.12 138 GLN B N 1
ATOM 4028 C CA . GLN B 1 138 ? 5.648 -28.953 -5.336 1 96.12 138 GLN B CA 1
ATOM 4029 C C . GLN B 1 138 ? 4.535 -28.25 -6.121 1 96.12 138 GLN B C 1
ATOM 4031 O O . GLN B 1 138 ? 3.912 -27.312 -5.625 1 96.12 138 GLN B O 1
ATOM 4036 N N . ILE B 1 139 ? 4.352 -28.734 -7.324 1 98 139 ILE B N 1
ATOM 4037 C CA . ILE B 1 139 ? 3.309 -28.188 -8.18 1 98 139 ILE B CA 1
ATOM 4038 C C . ILE B 1 139 ? 1.939 -28.672 -7.715 1 98 139 ILE B C 1
ATOM 4040 O O . ILE B 1 139 ? 1.648 -29.875 -7.758 1 98 139 ILE B O 1
ATOM 4044 N N . GLY B 1 140 ? 1.151 -27.719 -7.195 1 97.81 140 GLY B N 1
ATOM 4045 C CA . GLY B 1 140 ? -0.257 -28 -6.973 1 97.81 140 GLY B CA 1
ATOM 4046 C C . GLY B 1 140 ? -1.118 -27.75 -8.195 1 97.81 140 GLY B C 1
ATOM 4047 O O . GLY B 1 140 ? -0.912 -26.766 -8.914 1 97.81 140 GLY B O 1
ATOM 4048 N N . VAL B 1 141 ? -2.047 -28.734 -8.445 1 98.44 141 VAL B N 1
ATOM 4049 C CA . VAL B 1 141 ? -2.922 -28.625 -9.609 1 98.44 141 VAL B CA 1
ATOM 4050 C C . VAL B 1 141 ? -4.383 -28.703 -9.172 1 98.44 141 VAL B C 1
ATOM 4052 O O . VAL B 1 141 ? -4.773 -29.656 -8.484 1 98.44 141 VAL B O 1
ATOM 4055 N N . ALA B 1 142 ? -5.145 -27.688 -9.508 1 98.25 142 ALA B N 1
ATOM 4056 C CA . ALA B 1 142 ? -6.598 -27.703 -9.367 1 98.25 142 ALA B CA 1
ATOM 4057 C C . ALA B 1 142 ? -7.285 -27.734 -10.727 1 98.25 142 ALA B C 1
ATOM 4059 O O . ALA B 1 142 ? -6.926 -26.953 -11.617 1 98.25 142 ALA B O 1
ATOM 4060 N N . HIS B 1 143 ? -8.242 -28.719 -10.852 1 98 143 HIS B N 1
ATOM 4061 C CA . HIS B 1 143 ? -8.898 -28.875 -12.148 1 98 143 HIS B CA 1
ATOM 4062 C C . HIS B 1 143 ? -10.406 -29 -11.992 1 98 143 HIS B C 1
ATOM 4064 O O . HIS B 1 143 ? -10.891 -29.719 -11.125 1 98 143 HIS B O 1
ATOM 4070 N N . SER B 1 144 ? -11.094 -28.203 -12.781 1 97 144 SER B N 1
ATOM 4071 C CA . SER B 1 144 ? -12.547 -28.297 -12.922 1 97 144 SER B CA 1
ATOM 4072 C C . SER B 1 144 ? -12.922 -29.016 -14.211 1 97 144 SER B C 1
ATOM 4074 O O . SER B 1 144 ? -12.703 -28.484 -15.305 1 97 144 SER B O 1
ATOM 4076 N N . ASN B 1 145 ? -13.586 -30.156 -14.141 1 96.44 145 ASN B N 1
ATOM 4077 C CA . ASN B 1 145 ? -13.984 -30.922 -15.32 1 96.44 145 ASN B CA 1
ATOM 4078 C C . ASN B 1 145 ? -15.109 -30.219 -16.078 1 96.44 145 ASN B C 1
ATOM 4080 O O . ASN B 1 145 ? -15.156 -30.281 -17.312 1 96.44 145 ASN B O 1
ATOM 4084 N N . GLU B 1 146 ? -15.992 -29.578 -15.344 1 95 146 GLU B N 1
ATOM 4085 C CA . GLU B 1 146 ? -17.141 -28.922 -15.961 1 95 146 GLU B CA 1
ATOM 4086 C C . GLU B 1 146 ? -16.703 -27.828 -16.922 1 95 146 GLU B C 1
ATOM 4088 O O . GLU B 1 146 ? -17.312 -27.625 -17.969 1 95 146 GLU B O 1
ATOM 4093 N N . LEU B 1 147 ? -15.719 -27.172 -16.547 1 96.44 147 LEU B N 1
ATOM 4094 C CA . LEU B 1 147 ? -15.266 -26.031 -17.344 1 96.44 147 LEU B CA 1
ATOM 4095 C C . LEU B 1 147 ? -13.984 -26.375 -18.094 1 96.44 147 LEU B C 1
ATOM 4097 O O . LEU B 1 147 ? -13.516 -25.594 -18.922 1 96.44 147 LEU B O 1
ATOM 4101 N N . ASN B 1 148 ? -13.445 -27.531 -17.844 1 97.31 148 ASN B N 1
ATOM 4102 C CA . ASN B 1 148 ? -12.102 -27.859 -18.328 1 97.31 148 ASN B CA 1
ATOM 4103 C C . ASN B 1 148 ? -11.117 -26.734 -18.016 1 97.31 148 ASN B C 1
ATOM 4105 O O . ASN B 1 148 ? -10.398 -26.266 -18.906 1 97.31 148 ASN B O 1
ATOM 4109 N N . PHE B 1 149 ? -11.203 -26.328 -16.781 1 97.5 149 PHE B N 1
ATOM 4110 C CA . PHE B 1 149 ? -10.359 -25.234 -16.281 1 97.5 149 PHE B CA 1
ATOM 4111 C C . PHE B 1 149 ? -9.281 -25.766 -15.352 1 97.5 149 PHE B C 1
ATOM 4113 O O . PHE B 1 149 ? -9.562 -26.562 -14.453 1 97.5 149 PHE B O 1
ATOM 4120 N N . THR B 1 150 ? -8.016 -25.328 -15.555 1 98.31 150 THR B N 1
ATOM 4121 C CA . THR B 1 150 ? -6.914 -25.797 -14.719 1 98.31 150 THR B CA 1
ATOM 4122 C C . THR B 1 150 ? -6.156 -24.609 -14.125 1 98.31 150 THR B C 1
ATOM 4124 O O . THR B 1 150 ? -5.902 -23.609 -14.812 1 98.31 150 THR B O 1
ATOM 4127 N N . MET B 1 151 ? -5.875 -24.719 -12.859 1 98.19 151 MET B N 1
ATOM 4128 C CA . MET B 1 151 ? -4.984 -23.797 -12.148 1 98.19 151 MET B CA 1
ATOM 4129 C C . MET B 1 151 ? -3.834 -24.562 -11.492 1 98.19 151 MET B C 1
ATOM 4131 O O . MET B 1 151 ? -4.047 -25.594 -10.867 1 98.19 151 MET B O 1
ATOM 4135 N N . TYR B 1 152 ? -2.633 -24.078 -11.664 1 98.62 152 TYR B N 1
ATOM 4136 C CA . TYR B 1 152 ? -1.523 -24.719 -10.969 1 98.62 152 TYR B CA 1
ATOM 4137 C C . TYR B 1 152 ? -0.451 -23.703 -10.594 1 98.62 152 TYR B C 1
ATOM 4139 O O . TYR B 1 152 ? -0.532 -22.547 -10.992 1 98.62 152 TYR B O 1
ATOM 4147 N N . ASN B 1 153 ? 0.515 -24.094 -9.703 1 98.12 153 ASN B N 1
ATOM 4148 C CA . ASN B 1 153 ? 1.459 -23.125 -9.172 1 98.12 153 ASN B CA 1
ATOM 4149 C C . ASN B 1 153 ? 2.902 -23.578 -9.352 1 98.12 153 ASN B C 1
ATOM 4151 O O . ASN B 1 153 ? 3.168 -24.781 -9.453 1 98.12 153 ASN B O 1
ATOM 4155 N N . TRP B 1 154 ? 3.801 -22.625 -9.508 1 98.25 154 TRP B N 1
ATOM 4156 C CA . TRP B 1 154 ? 5.242 -22.797 -9.367 1 98.25 154 TRP B CA 1
ATOM 4157 C C . TRP B 1 154 ? 5.777 -22 -8.188 1 98.25 154 TRP B C 1
ATOM 4159 O O . TRP B 1 154 ? 5.375 -20.859 -7.973 1 98.25 154 TRP B O 1
ATOM 4169 N N . PHE B 1 155 ? 6.633 -22.641 -7.461 1 96.69 155 PHE B N 1
ATOM 4170 C CA . PHE B 1 155 ? 7.238 -21.953 -6.324 1 96.69 155 PHE B CA 1
ATOM 4171 C C . PHE B 1 155 ? 8.477 -21.172 -6.75 1 96.69 155 PHE B C 1
ATOM 4173 O O . PHE B 1 155 ? 9.352 -21.719 -7.434 1 96.69 155 PHE B O 1
ATOM 4180 N N . LEU B 1 156 ? 8.539 -19.938 -6.32 1 96.06 156 LEU B N 1
ATOM 4181 C CA . LEU B 1 156 ? 9.664 -19.047 -6.605 1 96.06 156 LEU B CA 1
ATOM 4182 C C . LEU B 1 156 ? 10.414 -18.703 -5.324 1 96.06 156 LEU B C 1
ATOM 4184 O O . LEU B 1 156 ? 9.844 -18.109 -4.406 1 96.06 156 LEU B O 1
ATOM 4188 N N . MET B 1 157 ? 11.672 -19 -5.133 1 92.94 157 MET B N 1
ATOM 4189 C CA . MET B 1 157 ? 12.469 -18.781 -3.932 1 92.94 157 MET B CA 1
ATOM 4190 C C . MET B 1 157 ? 13.07 -17.375 -3.932 1 92.94 157 MET B C 1
ATOM 4192 O O . MET B 1 157 ? 13.891 -17.047 -3.076 1 92.94 157 MET B O 1
ATOM 4196 N N . GLY B 1 158 ? 12.609 -16.516 -4.82 1 93.62 158 GLY B N 1
ATOM 4197 C CA . GLY B 1 158 ? 13.211 -15.195 -4.961 1 93.62 158 GLY B CA 1
ATOM 4198 C C . GLY B 1 158 ? 14.008 -15.039 -6.242 1 93.62 158 GLY B C 1
ATOM 4199 O O . GLY B 1 158 ? 14.516 -16.016 -6.785 1 93.62 158 GLY B O 1
ATOM 4200 N N . LEU B 1 159 ? 14.172 -13.852 -6.559 1 95.38 159 LEU B N 1
ATOM 4201 C CA . LEU B 1 159 ? 14.797 -13.594 -7.852 1 95.38 159 LEU B CA 1
ATOM 4202 C C . LEU B 1 159 ? 16.312 -13.422 -7.699 1 95.38 159 LEU B C 1
ATOM 4204 O O . LEU B 1 159 ? 17.062 -13.656 -8.648 1 95.38 159 LEU B O 1
ATOM 4208 N N . ASP B 1 160 ? 16.719 -13.055 -6.527 1 89.44 160 ASP B N 1
ATOM 4209 C CA . ASP B 1 160 ? 18.125 -12.742 -6.316 1 89.44 160 ASP B CA 1
ATOM 4210 C C . ASP B 1 160 ? 18.906 -13.984 -5.863 1 89.44 160 ASP B C 1
ATOM 4212 O O . ASP B 1 160 ? 20.125 -13.961 -5.797 1 89.44 160 ASP B O 1
ATOM 4216 N N . VAL B 1 161 ? 18.188 -14.984 -5.602 1 88.69 161 VAL B N 1
ATOM 4217 C CA . VAL B 1 161 ? 18.781 -16.203 -5.039 1 88.69 161 VAL B CA 1
ATOM 4218 C C . VAL B 1 161 ? 19.719 -16.844 -6.059 1 88.69 161 VAL B C 1
ATOM 4220 O O . VAL B 1 161 ? 19.391 -16.922 -7.246 1 88.69 161 VAL B O 1
ATOM 4223 N N . GLN B 1 162 ? 20.828 -17.281 -5.562 1 86.19 162 GLN B N 1
ATOM 4224 C CA . GLN B 1 162 ? 21.812 -17.984 -6.387 1 86.19 162 GLN B CA 1
ATOM 4225 C C . GLN B 1 162 ? 21.531 -19.469 -6.434 1 86.19 162 GLN B C 1
ATOM 4227 O O . GLN B 1 162 ? 20.547 -19.953 -5.844 1 86.19 162 GLN B O 1
ATOM 4232 N N . GLU B 1 163 ? 22.344 -20.094 -7.168 1 86.5 163 GLU B N 1
ATOM 4233 C CA . GLU B 1 163 ? 22.094 -21.516 -7.398 1 86.5 163 GLU B CA 1
ATOM 4234 C C . GLU B 1 163 ? 22.109 -22.297 -6.086 1 86.5 163 GLU B C 1
ATOM 4236 O O . GLU B 1 163 ? 21.344 -23.25 -5.914 1 86.5 163 GLU B O 1
ATOM 4241 N N . GLU B 1 164 ? 23.047 -21.859 -5.258 1 86.5 164 GLU B N 1
ATOM 4242 C CA . GLU B 1 164 ? 23.125 -22.453 -3.924 1 86.5 164 GLU B CA 1
ATOM 4243 C C . GLU B 1 164 ? 23.359 -21.375 -2.863 1 86.5 164 GLU B C 1
ATOM 4245 O O . GLU B 1 164 ? 24.406 -20.719 -2.861 1 86.5 164 GLU B O 1
ATOM 4250 N N . VAL B 1 165 ? 22.344 -21.266 -1.994 1 85.06 165 VAL B N 1
ATOM 4251 C CA . VAL B 1 165 ? 22.438 -20.344 -0.872 1 85.06 165 VAL B CA 1
ATOM 4252 C C . VAL B 1 165 ? 22.516 -21.125 0.439 1 85.06 165 VAL B C 1
ATOM 4254 O O . VAL B 1 165 ? 21.594 -21.875 0.775 1 85.06 165 VAL B O 1
ATOM 4257 N N . PRO B 1 166 ? 23.5 -20.891 1.151 1 80.69 166 PRO B N 1
ATOM 4258 C CA . PRO B 1 166 ? 23.766 -21.734 2.316 1 80.69 166 PRO B CA 1
ATOM 4259 C C . PRO B 1 166 ? 22.656 -21.688 3.357 1 80.69 166 PRO B C 1
ATOM 4261 O O . PRO B 1 166 ? 22.312 -22.703 3.967 1 80.69 166 PRO B O 1
ATOM 4264 N N . PHE B 1 167 ? 22.094 -20.562 3.57 1 81.5 167 PHE B N 1
ATOM 4265 C CA . PHE B 1 167 ? 21.141 -20.453 4.66 1 81.5 167 PHE B CA 1
ATOM 4266 C C . PHE B 1 167 ? 19.781 -20.984 4.227 1 81.5 167 PHE B C 1
ATOM 4268 O O . PHE B 1 167 ? 18.891 -21.172 5.059 1 81.5 167 PHE B O 1
ATOM 4275 N N . PHE B 1 168 ? 19.609 -21.219 2.953 1 81.44 168 PHE B N 1
ATOM 4276 C CA . PHE B 1 168 ? 18.406 -21.906 2.473 1 81.44 168 PHE B CA 1
ATOM 4277 C C . PHE B 1 168 ? 18.672 -23.391 2.277 1 81.44 168 PHE B C 1
ATOM 4279 O O . PHE B 1 168 ? 17.75 -24.203 2.291 1 81.44 168 PHE B O 1
ATOM 4286 N N . HIS B 1 169 ? 19.844 -23.844 2.113 1 72.56 169 HIS B N 1
ATOM 4287 C CA . HIS B 1 169 ? 20.297 -25.141 1.617 1 72.56 169 HIS B CA 1
ATOM 4288 C C . HIS B 1 169 ? 19.812 -26.266 2.525 1 72.56 169 HIS B C 1
ATOM 4290 O O . HIS B 1 169 ? 19.359 -27.312 2.045 1 72.56 169 HIS B O 1
ATOM 4296 N N . PRO B 1 170 ? 19.828 -26.094 3.682 1 74.31 170 PRO B N 1
ATOM 4297 C CA . PRO B 1 170 ? 19.438 -27.234 4.516 1 74.31 170 PRO B CA 1
ATOM 4298 C C . PRO B 1 170 ? 17.984 -27.641 4.32 1 74.31 170 PRO B C 1
ATOM 4300 O O . PRO B 1 170 ? 17.625 -28.812 4.547 1 74.31 170 PRO B O 1
ATOM 4303 N N . ARG B 1 171 ? 17.266 -26.828 3.754 1 79.94 171 ARG B N 1
ATOM 4304 C CA . ARG B 1 171 ? 15.828 -27.078 3.75 1 79.94 171 ARG B CA 1
ATOM 4305 C C . ARG B 1 171 ? 15.281 -27.094 2.326 1 79.94 171 ARG B C 1
ATOM 4307 O O . ARG B 1 171 ? 14.281 -27.766 2.047 1 79.94 171 ARG B O 1
ATOM 4314 N N . GLU B 1 172 ? 16.062 -26.406 1.521 1 88.88 172 GLU B N 1
ATOM 4315 C CA . GLU B 1 172 ? 15.5 -26.188 0.194 1 88.88 172 GLU B CA 1
ATOM 4316 C C . GLU B 1 172 ? 16.25 -26.984 -0.866 1 88.88 172 GLU B C 1
ATOM 4318 O O . GLU B 1 172 ? 17.469 -27.125 -0.796 1 88.88 172 GLU B O 1
ATOM 4323 N N . ASP B 1 173 ? 15.562 -27.5 -1.835 1 91.81 173 ASP B N 1
ATOM 4324 C CA . ASP B 1 173 ? 16.141 -28.266 -2.945 1 91.81 173 ASP B CA 1
ATOM 4325 C C . ASP B 1 173 ? 17.047 -27.375 -3.793 1 91.81 173 ASP B C 1
ATOM 4327 O O . ASP B 1 173 ? 16.828 -26.172 -3.918 1 91.81 173 ASP B O 1
ATOM 4331 N N . LEU B 1 174 ? 18.062 -28.078 -4.27 1 92.12 174 LEU B N 1
ATOM 4332 C CA . LEU B 1 174 ? 18.906 -27.438 -5.289 1 92.12 174 LEU B CA 1
ATOM 4333 C C . LEU B 1 174 ? 18.375 -27.75 -6.688 1 92.12 174 LEU B C 1
ATOM 4335 O O . LEU B 1 174 ? 17.812 -28.828 -6.918 1 92.12 174 LEU B O 1
ATOM 4339 N N . PRO B 1 175 ? 18.562 -26.922 -7.699 1 94.06 175 PRO B N 1
ATOM 4340 C CA . PRO B 1 175 ? 19.109 -25.562 -7.633 1 94.06 175 PRO B CA 1
ATOM 4341 C C . PRO B 1 175 ? 18.109 -24.547 -7.043 1 94.06 175 PRO B C 1
ATOM 4343 O O . PRO B 1 175 ? 16.906 -24.812 -7.016 1 94.06 175 PRO B O 1
ATOM 4346 N N . GLN B 1 176 ? 18.641 -23.438 -6.617 1 93 176 GLN B N 1
ATOM 4347 C CA . GLN B 1 176 ? 17.766 -22.516 -5.887 1 93 176 GLN B CA 1
ATOM 4348 C C . GLN B 1 176 ? 17.5 -21.25 -6.695 1 93 176 GLN B C 1
ATOM 4350 O O . GLN B 1 176 ? 16.562 -20.5 -6.402 1 93 176 GLN B O 1
ATOM 4355 N N . ASP B 1 177 ? 18.391 -20.969 -7.691 1 93.06 177 ASP B N 1
ATOM 4356 C CA . ASP B 1 177 ? 18.125 -19.812 -8.547 1 93.06 177 ASP B CA 1
ATOM 4357 C C . ASP B 1 177 ? 16.953 -20.078 -9.492 1 93.06 177 ASP B C 1
ATOM 4359 O O . ASP B 1 177 ? 16.688 -21.219 -9.852 1 93.06 177 ASP B O 1
ATOM 4363 N N . PHE B 1 178 ? 16.219 -19.047 -9.906 1 96.19 178 PHE B N 1
ATOM 4364 C CA . PHE B 1 178 ? 14.984 -19.281 -10.633 1 96.19 178 PHE B CA 1
ATOM 4365 C C . PHE B 1 178 ? 15.258 -19.906 -11.992 1 96.19 178 PHE B C 1
ATOM 4367 O O . PHE B 1 178 ? 14.484 -20.75 -12.461 1 96.19 178 PHE B O 1
ATOM 4374 N N . GLU B 1 179 ? 16.359 -19.547 -12.68 1 95.5 179 GLU B N 1
ATOM 4375 C CA . GLU B 1 179 ? 16.656 -20.109 -14 1 95.5 179 GLU B CA 1
ATOM 4376 C C . GLU B 1 179 ? 16.781 -21.625 -13.945 1 95.5 179 GLU B C 1
ATOM 4378 O O . GLU B 1 179 ? 16.062 -22.328 -14.664 1 95.5 179 GLU B O 1
ATOM 4383 N N . SER B 1 180 ? 17.672 -22.047 -13.055 1 95.56 180 SER B N 1
ATOM 4384 C CA . SER B 1 180 ? 17.938 -23.484 -12.953 1 95.56 180 SER B CA 1
ATOM 4385 C C . SER B 1 180 ? 16.766 -24.234 -12.352 1 95.56 180 SER B C 1
ATOM 4387 O O . SER B 1 180 ? 16.469 -25.359 -12.75 1 95.56 180 SER B O 1
ATOM 4389 N N . ARG B 1 181 ? 16.141 -23.641 -11.438 1 95.75 181 ARG B N 1
ATOM 4390 C CA . ARG B 1 181 ? 15 -24.281 -10.789 1 95.75 181 ARG B CA 1
ATOM 4391 C C . ARG B 1 181 ? 13.852 -24.484 -11.773 1 95.75 181 ARG B C 1
ATOM 4393 O O . ARG B 1 181 ? 13.266 -25.562 -11.828 1 95.75 181 ARG B O 1
ATOM 4400 N N . LEU B 1 182 ? 13.539 -23.469 -12.586 1 97.12 182 LEU B N 1
ATOM 4401 C CA . LEU B 1 182 ? 12.477 -23.578 -13.578 1 97.12 182 LEU B CA 1
ATOM 4402 C C . LEU B 1 182 ? 12.828 -24.625 -14.633 1 97.12 182 LEU B C 1
ATOM 4404 O O . LEU B 1 182 ? 11.977 -25.406 -15.039 1 97.12 182 LEU B O 1
ATOM 4408 N N . GLU B 1 183 ? 14.078 -24.688 -15.008 1 96.44 183 GLU B N 1
ATOM 4409 C CA . GLU B 1 183 ? 14.539 -25.625 -16.031 1 96.44 183 GLU B CA 1
ATOM 4410 C C . GLU B 1 183 ? 14.539 -27.062 -15.5 1 96.44 183 GLU B C 1
ATOM 4412 O O . GLU B 1 183 ? 14.359 -28 -16.266 1 96.44 183 GLU B O 1
ATOM 4417 N N . THR B 1 184 ? 14.711 -27.156 -14.219 1 96 184 THR B N 1
ATOM 4418 C CA . THR B 1 184 ? 14.859 -28.484 -13.641 1 96 184 THR B CA 1
ATOM 4419 C C . THR B 1 184 ? 13.5 -29.047 -13.227 1 96 184 THR B C 1
ATOM 4421 O O . THR B 1 184 ? 13.18 -30.188 -13.539 1 96 184 THR B O 1
ATOM 4424 N N . PHE B 1 185 ? 12.656 -28.219 -12.594 1 96.44 185 PHE B N 1
ATOM 4425 C CA . PHE B 1 185 ? 11.531 -28.781 -11.867 1 96.44 185 PHE B CA 1
ATOM 4426 C C . PHE B 1 185 ? 10.211 -28.438 -12.555 1 96.44 185 PHE B C 1
ATOM 4428 O O . PHE B 1 185 ? 9.195 -29.094 -12.312 1 96.44 185 PHE B O 1
ATOM 4435 N N . PHE B 1 186 ? 10.156 -27.406 -13.43 1 97.44 186 PHE B N 1
ATOM 4436 C CA . PHE B 1 186 ? 8.844 -26.922 -13.82 1 97.44 186 PHE B CA 1
ATOM 4437 C C . PHE B 1 186 ? 8.688 -26.938 -15.336 1 97.44 186 PHE B C 1
ATOM 4439 O O . PHE B 1 186 ? 7.777 -27.594 -15.867 1 97.44 186 PHE B O 1
ATOM 4446 N N . LEU B 1 187 ? 9.578 -26.406 -16.125 1 96.94 187 LEU B N 1
ATOM 4447 C CA . LEU B 1 187 ? 9.469 -26.219 -17.562 1 96.94 187 LEU B CA 1
ATOM 4448 C C . LEU B 1 187 ? 9.406 -27.562 -18.281 1 96.94 187 LEU B C 1
ATOM 4450 O O . LEU B 1 187 ? 8.672 -27.719 -19.266 1 96.94 187 LEU B O 1
ATOM 4454 N N . PRO B 1 188 ? 10.117 -28.578 -17.844 1 96.38 188 PRO B N 1
ATOM 4455 C CA . PRO B 1 188 ? 10.055 -29.859 -18.547 1 96.38 188 PRO B CA 1
ATOM 4456 C C . PRO B 1 188 ? 8.641 -30.453 -18.562 1 96.38 188 PRO B C 1
ATOM 4458 O O . PRO B 1 188 ? 8.266 -31.109 -19.531 1 96.38 188 PRO B O 1
ATOM 4461 N N . ALA B 1 189 ? 7.91 -30.25 -17.469 1 96.38 189 ALA B N 1
ATOM 4462 C CA . ALA B 1 189 ? 6.539 -30.75 -17.438 1 96.38 189 ALA B CA 1
ATOM 4463 C C . ALA B 1 189 ? 5.699 -30.125 -18.547 1 96.38 189 ALA B C 1
ATOM 4465 O O . ALA B 1 189 ? 4.844 -30.781 -19.141 1 96.38 189 ALA B O 1
ATOM 4466 N N . LEU B 1 190 ? 5.926 -28.875 -18.844 1 95 190 LEU B N 1
ATOM 4467 C CA . LEU B 1 190 ? 5.23 -28.188 -19.922 1 95 190 LEU B CA 1
ATOM 4468 C C . LEU B 1 190 ? 5.73 -28.656 -21.281 1 95 190 LEU B C 1
ATOM 4470 O O . LEU B 1 190 ? 4.934 -28.922 -22.188 1 95 190 LEU B O 1
ATOM 4474 N N . ARG B 1 191 ? 6.992 -28.828 -21.422 1 93.25 191 ARG B N 1
ATOM 4475 C CA . ARG B 1 191 ? 7.602 -29.234 -22.688 1 93.25 191 ARG B CA 1
ATOM 4476 C C . ARG B 1 191 ? 7.156 -30.625 -23.094 1 93.25 191 ARG B C 1
ATOM 4478 O O . ARG B 1 191 ? 6.996 -30.922 -24.281 1 93.25 191 ARG B O 1
ATOM 4485 N N . LYS B 1 192 ? 6.965 -31.453 -22.141 1 93.62 192 LYS B N 1
ATOM 4486 C CA . LYS B 1 192 ? 6.57 -32.844 -22.391 1 93.62 192 LYS B CA 1
ATOM 4487 C C . LYS B 1 192 ? 5.055 -32.969 -22.5 1 93.62 192 LYS B C 1
ATOM 4489 O O . LYS B 1 192 ? 4.527 -34.062 -22.641 1 93.62 192 LYS B O 1
ATOM 4494 N N . GLY B 1 193 ? 4.379 -31.891 -22.266 1 92.38 193 GLY B N 1
ATOM 4495 C CA . GLY B 1 193 ? 2.93 -31.906 -22.391 1 92.38 193 GLY B CA 1
ATOM 4496 C C . GLY B 1 193 ? 2.234 -32.531 -21.203 1 92.38 193 GLY B C 1
ATOM 4497 O O . GLY B 1 193 ? 1.092 -32.969 -21.297 1 92.38 193 GLY B O 1
ATOM 4498 N N . LEU B 1 194 ? 2.916 -32.625 -20.078 1 95.44 194 LEU B N 1
ATOM 4499 C CA . LEU B 1 194 ? 2.355 -33.25 -18.891 1 95.44 194 LEU B CA 1
ATOM 4500 C C . LEU B 1 194 ? 1.468 -32.25 -18.125 1 95.44 194 LEU B C 1
ATOM 4502 O O . LEU B 1 194 ? 0.612 -32.688 -17.344 1 95.44 194 LEU B O 1
ATOM 4506 N N . LEU B 1 195 ? 1.725 -30.984 -18.266 1 95.44 195 LEU B N 1
ATOM 4507 C CA . LEU B 1 195 ? 0.884 -29.906 -17.781 1 95.44 195 LEU B CA 1
ATOM 4508 C C . LEU B 1 195 ? 0.383 -29.047 -18.922 1 95.44 195 LEU B C 1
ATOM 4510 O O . LEU B 1 195 ? 1.096 -28.844 -19.922 1 95.44 195 LEU B O 1
ATOM 4514 N N . PRO B 1 196 ? -0.824 -28.609 -18.766 1 93.81 196 PRO B N 1
ATOM 4515 C CA . PRO B 1 196 ? -1.318 -27.766 -19.844 1 93.81 196 PRO B CA 1
ATOM 4516 C C . PRO B 1 196 ? -0.599 -26.406 -19.906 1 93.81 196 PRO B C 1
ATOM 4518 O O . PRO B 1 196 ? -0.247 -25.844 -18.859 1 93.81 196 PRO B O 1
ATOM 4521 N N . ARG B 1 197 ? -0.481 -25.953 -21.109 1 92.5 197 ARG B N 1
ATOM 4522 C CA . ARG B 1 197 ? 0.071 -24.609 -21.328 1 92.5 197 ARG B CA 1
ATOM 4523 C C . ARG B 1 197 ? -0.833 -23.547 -20.734 1 92.5 197 ARG B C 1
ATOM 4525 O O . ARG B 1 197 ? -2.049 -23.562 -20.938 1 92.5 197 ARG B O 1
ATOM 4532 N N . PRO B 1 198 ? -0.222 -22.625 -20.031 1 95.81 198 PRO B N 1
ATOM 4533 C CA . PRO B 1 198 ? -1.074 -21.594 -19.453 1 95.81 198 PRO B CA 1
ATOM 4534 C C . PRO B 1 198 ? -1.526 -20.547 -20.469 1 95.81 198 PRO B C 1
ATOM 4536 O O . PRO B 1 198 ? -0.782 -20.219 -21.391 1 95.81 198 PRO B O 1
ATOM 4539 N N . ASP B 1 199 ? -2.746 -20.078 -20.281 1 94.31 199 ASP B N 1
ATOM 4540 C CA . ASP B 1 199 ? -3.264 -18.922 -21.016 1 94.31 199 ASP B CA 1
ATOM 4541 C C . ASP B 1 199 ? -2.926 -17.625 -20.281 1 94.31 199 ASP B C 1
ATOM 4543 O O . ASP B 1 199 ? -2.812 -16.562 -20.922 1 94.31 199 ASP B O 1
ATOM 4547 N N . LEU B 1 200 ? -2.832 -17.703 -19 1 96.62 200 LEU B N 1
ATOM 4548 C CA . LEU B 1 200 ? -2.496 -16.578 -18.141 1 96.62 200 LEU B CA 1
ATOM 4549 C C . LEU B 1 200 ? -1.465 -16.984 -17.094 1 96.62 200 LEU B C 1
ATOM 4551 O O . LEU B 1 200 ? -1.572 -18.062 -16.484 1 96.62 200 LEU B O 1
ATOM 4555 N N . LEU B 1 201 ? -0.481 -16.141 -16.984 1 98 201 LEU B N 1
ATOM 4556 C CA . LEU B 1 201 ? 0.531 -16.297 -15.938 1 98 201 LEU B CA 1
ATOM 4557 C C . LEU B 1 201 ? 0.471 -15.133 -14.953 1 98 201 LEU B C 1
ATOM 4559 O O . LEU B 1 201 ? 0.572 -13.969 -15.352 1 98 201 LEU B O 1
ATOM 4563 N N . VAL B 1 202 ? 0.233 -15.414 -13.695 1 97.94 202 VAL B N 1
ATOM 4564 C CA . VAL B 1 202 ? 0.277 -14.422 -12.625 1 97.94 202 VAL B CA 1
ATOM 4565 C C . VAL B 1 202 ? 1.482 -14.68 -11.727 1 97.94 202 VAL B C 1
ATOM 4567 O O . VAL B 1 202 ? 1.666 -15.789 -11.227 1 97.94 202 VAL B O 1
ATOM 4570 N N . PHE B 1 203 ? 2.307 -13.633 -11.578 1 98.31 203 PHE B N 1
ATOM 4571 C CA . PHE B 1 203 ? 3.488 -13.883 -10.758 1 98.31 203 PHE B CA 1
ATOM 4572 C C . PHE B 1 203 ? 3.623 -12.828 -9.664 1 98.31 203 PHE B C 1
ATOM 4574 O O . PHE B 1 203 ? 3.031 -11.75 -9.758 1 98.31 203 PHE B O 1
ATOM 4581 N N . ASN B 1 204 ? 4.301 -13.234 -8.633 1 96.19 204 ASN B N 1
ATOM 4582 C CA . ASN B 1 204 ? 4.688 -12.375 -7.516 1 96.19 204 ASN B CA 1
ATOM 4583 C C . ASN B 1 204 ? 6.121 -12.648 -7.066 1 96.19 204 ASN B C 1
ATOM 4585 O O . ASN B 1 204 ? 6.559 -13.797 -7.035 1 96.19 204 ASN B O 1
ATOM 4589 N N . THR B 1 205 ? 6.836 -11.594 -6.789 1 95.75 205 THR B N 1
ATOM 4590 C CA . THR B 1 205 ? 8.141 -11.648 -6.141 1 95.75 205 THR B CA 1
ATOM 4591 C C . THR B 1 205 ? 8.211 -10.656 -4.98 1 95.75 205 THR B C 1
ATOM 4593 O O . THR B 1 205 ? 8.023 -9.453 -5.176 1 95.75 205 THR B O 1
ATOM 4596 N N . GLY B 1 206 ? 8.328 -11.133 -3.799 1 91.81 206 GLY B N 1
ATOM 4597 C CA . GLY B 1 206 ? 8.234 -10.234 -2.658 1 91.81 206 GLY B CA 1
ATOM 4598 C C . GLY B 1 206 ? 8.828 -10.82 -1.392 1 91.81 206 GLY B C 1
ATOM 4599 O O . GLY B 1 206 ? 10.023 -10.648 -1.122 1 91.81 206 GLY B O 1
ATOM 4600 N N . PHE B 1 207 ? 8.133 -11.766 -0.708 1 88.19 207 PHE B N 1
ATOM 4601 C CA . PHE B 1 207 ? 8.469 -12.188 0.643 1 88.19 207 PHE B CA 1
ATOM 4602 C C . PHE B 1 207 ? 9.789 -12.953 0.653 1 88.19 207 PHE B C 1
ATOM 4604 O O . PHE B 1 207 ? 10.633 -12.734 1.525 1 88.19 207 PHE B O 1
ATOM 4611 N N . TRP B 1 208 ? 9.938 -13.812 -0.282 1 91.75 208 TRP B N 1
ATOM 4612 C CA . TRP B 1 208 ? 11.172 -14.602 -0.306 1 91.75 208 TRP B CA 1
ATOM 4613 C C . TRP B 1 208 ? 12.359 -13.734 -0.719 1 91.75 208 TRP B C 1
ATOM 4615 O O . TRP B 1 208 ? 13.484 -13.977 -0.293 1 91.75 208 TRP B O 1
ATOM 4625 N N . ASP B 1 209 ? 12.094 -12.766 -1.551 1 92.69 209 ASP B N 1
ATOM 4626 C CA . ASP B 1 209 ? 13.141 -11.805 -1.876 1 92.69 209 ASP B CA 1
ATOM 4627 C C . ASP B 1 209 ? 13.555 -11 -0.644 1 92.69 209 ASP B C 1
ATOM 4629 O O . ASP B 1 209 ? 14.742 -10.82 -0.381 1 92.69 209 ASP B O 1
ATOM 4633 N N . LEU B 1 210 ? 12.555 -10.562 0.087 1 89.31 210 LEU B N 1
ATOM 4634 C CA . LEU B 1 210 ? 12.812 -9.781 1.297 1 89.31 210 LEU B CA 1
ATOM 4635 C C . LEU B 1 210 ? 13.57 -10.617 2.328 1 89.31 210 LEU B C 1
ATOM 4637 O O . LEU B 1 210 ? 14.5 -10.133 2.971 1 89.31 210 LEU B O 1
ATOM 4641 N N . GLU B 1 211 ? 13.18 -11.828 2.443 1 87.25 211 GLU B N 1
ATOM 4642 C CA . GLU B 1 211 ? 13.859 -12.734 3.365 1 87.25 211 GLU B CA 1
ATOM 4643 C C . GLU B 1 211 ? 15.305 -12.969 2.938 1 87.25 211 GLU B C 1
ATOM 4645 O O . GLU B 1 211 ? 16.219 -12.945 3.77 1 87.25 211 GLU B O 1
ATOM 4650 N N . PHE B 1 212 ? 15.508 -13.219 1.682 1 89.69 212 PHE B N 1
ATOM 4651 C CA . PHE B 1 212 ? 16.844 -13.445 1.156 1 89.69 212 PHE B CA 1
ATOM 4652 C C . PHE B 1 212 ? 17.734 -12.242 1.413 1 89.69 212 PHE B C 1
ATOM 4654 O O . PHE B 1 212 ? 18.875 -12.383 1.882 1 89.69 212 PHE B O 1
ATOM 4661 N N . LEU B 1 213 ? 17.219 -11.047 1.081 1 84.88 213 LEU B N 1
ATOM 4662 C CA . LEU B 1 213 ? 18 -9.828 1.257 1 84.88 213 LEU B CA 1
ATOM 4663 C C . LEU B 1 213 ? 18.328 -9.602 2.729 1 84.88 213 LEU B C 1
ATOM 4665 O O . LEU B 1 213 ? 19.453 -9.227 3.068 1 84.88 213 LEU B O 1
ATOM 4669 N N . ALA B 1 214 ? 17.391 -9.844 3.576 1 82.88 214 ALA B N 1
ATOM 4670 C CA . ALA B 1 214 ? 17.609 -9.656 5.012 1 82.88 214 ALA B CA 1
ATOM 4671 C C . ALA B 1 214 ? 18.641 -10.633 5.543 1 82.88 214 ALA B C 1
ATOM 4673 O O . ALA B 1 214 ? 19.562 -10.242 6.262 1 82.88 214 ALA B O 1
ATOM 4674 N N . ARG B 1 215 ? 18.531 -11.852 5.137 1 83.38 215 ARG B N 1
ATOM 4675 C CA . ARG B 1 215 ? 19.453 -12.883 5.617 1 83.38 215 ARG B CA 1
ATOM 4676 C C . ARG B 1 215 ? 20.844 -12.703 5.012 1 83.38 215 ARG B C 1
ATOM 4678 O O . ARG B 1 215 ? 21.844 -12.992 5.66 1 83.38 215 ARG B O 1
ATOM 4685 N N . SER B 1 216 ? 20.859 -12.344 3.76 1 83.25 216 SER B N 1
ATOM 4686 C CA . SER B 1 216 ? 22.141 -12.078 3.111 1 83.25 216 SER B CA 1
ATOM 4687 C C . SER B 1 216 ? 22.906 -10.984 3.842 1 83.25 216 SER B C 1
ATOM 4689 O O . SER B 1 216 ? 24.125 -11.102 4.027 1 83.25 216 SER B O 1
ATOM 4691 N N . ARG B 1 217 ? 22.25 -10.031 4.227 1 76.06 217 ARG B N 1
ATOM 4692 C CA . ARG B 1 217 ? 22.875 -8.961 4.984 1 76.06 217 ARG B CA 1
ATOM 4693 C C . ARG B 1 217 ? 23.328 -9.445 6.359 1 76.06 217 ARG B C 1
ATOM 4695 O O . ARG B 1 217 ? 24.438 -9.148 6.801 1 76.06 217 ARG B O 1
ATOM 4702 N N . ALA B 1 218 ? 22.469 -10.164 6.957 1 74 218 ALA B N 1
ATOM 4703 C CA . ALA B 1 218 ? 22.75 -10.656 8.297 1 74 218 ALA B CA 1
ATOM 4704 C C . ALA B 1 218 ? 23.953 -11.609 8.289 1 74 218 ALA B C 1
ATOM 4706 O O . ALA B 1 218 ? 24.734 -11.648 9.242 1 74 218 ALA B O 1
ATOM 4707 N N . SER B 1 219 ? 24.062 -12.328 7.211 1 75.81 219 SER B N 1
ATOM 4708 C CA . SER B 1 219 ? 25.125 -13.328 7.117 1 75.81 219 SER B CA 1
ATOM 4709 C C . SER B 1 219 ? 26.328 -12.789 6.348 1 75.81 219 SER B C 1
ATOM 4711 O O . SER B 1 219 ? 27.281 -13.516 6.105 1 75.81 219 SER B O 1
ATOM 4713 N N . ASN B 1 220 ? 26.234 -11.547 5.91 1 72.75 220 ASN B N 1
ATOM 4714 C CA . ASN B 1 220 ? 27.266 -10.945 5.062 1 72.75 220 ASN B CA 1
ATOM 4715 C C . ASN B 1 220 ? 27.484 -11.766 3.793 1 72.75 220 ASN B C 1
ATOM 4717 O O . ASN B 1 220 ? 28.641 -12.008 3.404 1 72.75 220 ASN B O 1
ATOM 4721 N N . TYR B 1 221 ? 26.359 -12.281 3.422 1 70.44 221 TYR B N 1
ATOM 4722 C CA . TYR B 1 221 ? 26.375 -13.055 2.189 1 70.44 221 TYR B CA 1
ATOM 4723 C C . TYR B 1 221 ? 26.406 -12.148 0.969 1 70.44 221 TYR B C 1
ATOM 4725 O O . TYR B 1 221 ? 25.594 -11.234 0.85 1 70.44 221 TYR B O 1
ATOM 4733 N N . SER B 1 222 ? 27.562 -11.984 0.2 1 57.53 222 SER B N 1
ATOM 4734 C CA . SER B 1 222 ? 27.734 -11.07 -0.924 1 57.53 222 SER B CA 1
ATOM 4735 C C . SER B 1 222 ? 26.766 -11.398 -2.057 1 57.53 222 SER B C 1
ATOM 4737 O O . SER B 1 222 ? 26.734 -12.531 -2.533 1 57.53 222 SER B O 1
ATOM 4739 N N . LEU B 1 223 ? 25.719 -10.766 -2.137 1 55.72 223 LEU B N 1
ATOM 4740 C CA . LEU B 1 223 ? 24.797 -10.961 -3.244 1 55.72 223 LEU B CA 1
ATOM 4741 C C . LEU B 1 223 ? 25.531 -10.938 -4.578 1 55.72 223 LEU B C 1
ATOM 4743 O O . LEU B 1 223 ? 25.156 -11.656 -5.512 1 55.72 223 LEU B O 1
ATOM 4747 N N . MET B 1 224 ? 26.328 -9.766 -4.887 1 49.03 224 MET B N 1
ATOM 4748 C CA . MET B 1 224 ? 27 -9.633 -6.176 1 49.03 224 MET B CA 1
ATOM 4749 C C . MET B 1 224 ? 28.328 -10.383 -6.188 1 49.03 224 MET B C 1
ATOM 4751 O O . MET B 1 224 ? 29.219 -10.094 -5.391 1 49.03 224 MET B O 1
ATOM 4755 N N . GLN B 1 225 ? 28.391 -11.625 -6.066 1 41.84 225 GLN B N 1
ATOM 4756 C CA . GLN B 1 225 ? 29.688 -12.258 -6.266 1 41.84 225 GLN B CA 1
ATOM 4757 C C . GLN B 1 225 ? 30.578 -11.414 -7.168 1 41.84 225 GLN B C 1
ATOM 4759 O O . GLN B 1 225 ? 31.75 -11.734 -7.371 1 41.84 225 GLN B O 1
ATOM 4764 N N . ASP B 1 226 ? 30.25 -10.695 -8.07 1 36.31 226 ASP B N 1
ATOM 4765 C CA . ASP B 1 226 ? 31.281 -9.984 -8.82 1 36.31 226 ASP B CA 1
ATOM 4766 C C . ASP B 1 226 ? 31.953 -8.93 -7.953 1 36.31 226 ASP B C 1
ATOM 4768 O O . ASP B 1 226 ? 31.281 -8.156 -7.262 1 36.31 226 ASP B O 1
ATOM 4772 N N . SER B 1 227 ? 33.25 -9.078 -7.418 1 34.31 227 SER B N 1
ATOM 4773 C CA . SER B 1 227 ? 34.25 -8.359 -6.645 1 34.31 227 SER B CA 1
ATOM 4774 C C . SER B 1 227 ? 34.094 -6.848 -6.766 1 34.31 227 SER B C 1
ATOM 4776 O O . SER B 1 227 ? 34.594 -6.09 -5.945 1 34.31 227 SER B O 1
ATOM 4778 N N . ARG B 1 228 ? 34 -6.34 -7.906 1 32.56 228 ARG B N 1
ATOM 4779 C CA . ARG B 1 228 ? 34.25 -4.934 -8.195 1 32.56 228 ARG B CA 1
ATOM 4780 C C . ARG B 1 228 ? 33.281 -4.035 -7.441 1 32.56 228 ARG B C 1
ATOM 4782 O O . ARG B 1 228 ? 33.406 -2.812 -7.441 1 32.56 228 ARG B O 1
ATOM 4789 N N . HIS B 1 229 ? 32.062 -4.457 -7.133 1 33.09 229 HIS B N 1
ATOM 4790 C CA . HIS B 1 229 ? 31.094 -3.512 -6.574 1 33.09 229 HIS B CA 1
ATOM 4791 C C . HIS B 1 229 ? 31.062 -3.6 -5.051 1 33.09 229 HIS B C 1
ATOM 4793 O O . HIS B 1 229 ? 30.094 -3.154 -4.426 1 33.09 229 HIS B O 1
ATOM 4799 N N . ARG B 1 230 ? 31.906 -4.281 -4.449 1 34.91 230 ARG B N 1
ATOM 4800 C CA . ARG B 1 230 ? 32.062 -4.363 -3 1 34.91 230 ARG B CA 1
ATOM 4801 C C . ARG B 1 230 ? 32.188 -2.975 -2.383 1 34.91 230 ARG B C 1
ATOM 4803 O O . ARG B 1 230 ? 31.984 -2.807 -1.177 1 34.91 230 ARG B O 1
ATOM 4810 N N . ASP B 1 231 ? 33 -2.197 -2.949 1 31.31 231 ASP B N 1
ATOM 4811 C CA . ASP B 1 231 ? 33.375 -1.019 -2.184 1 31.31 231 ASP B CA 1
ATOM 4812 C C . ASP B 1 231 ? 32.156 -0.221 -1.736 1 31.31 231 ASP B C 1
ATOM 4814 O O . ASP B 1 231 ? 32.094 0.254 -0.6 1 31.31 231 ASP B O 1
ATOM 4818 N N . ASP B 1 232 ? 31.594 0.545 -2.662 1 31.25 232 ASP B N 1
ATOM 4819 C CA . ASP B 1 232 ? 30.75 1.698 -2.361 1 31.25 232 ASP B CA 1
ATOM 4820 C C . ASP B 1 232 ? 29.359 1.26 -1.873 1 31.25 232 ASP B C 1
ATOM 4822 O O . ASP B 1 232 ? 28.359 1.563 -2.506 1 31.25 232 ASP B O 1
ATOM 4826 N N . HIS B 1 233 ? 29.219 0.127 -1.433 1 35.56 233 HIS B N 1
ATOM 4827 C CA . HIS B 1 233 ? 28.031 -0.459 -0.824 1 35.56 233 HIS B CA 1
ATOM 4828 C C . HIS B 1 233 ? 27.453 0.456 0.251 1 35.56 233 HIS B C 1
ATOM 4830 O O . HIS B 1 233 ? 26.672 0.01 1.104 1 35.56 233 HIS B O 1
ATOM 4836 N N . LEU B 1 234 ? 28.203 1.442 0.543 1 33.94 234 LEU B N 1
ATOM 4837 C CA . LEU B 1 234 ? 27.922 2.361 1.641 1 33.94 234 LEU B CA 1
ATOM 4838 C C . LEU B 1 234 ? 26.5 2.914 1.535 1 33.94 234 LEU B C 1
ATOM 4840 O O . LEU B 1 234 ? 25.984 3.52 2.482 1 33.94 234 LEU B O 1
ATOM 4844 N N . LEU B 1 235 ? 26.016 3.027 0.358 1 31.78 235 LEU B N 1
ATOM 4845 C CA . LEU B 1 235 ? 24.812 3.828 0.139 1 31.78 235 LEU B CA 1
ATOM 4846 C C . LEU B 1 235 ? 23.562 3.035 0.487 1 31.78 235 LEU B C 1
ATOM 4848 O O . LEU B 1 235 ? 23.375 1.915 0.005 1 31.78 235 LEU B O 1
ATOM 4852 N N . GLY B 1 236 ? 23.266 2.84 1.712 1 38.47 236 GLY B N 1
ATOM 4853 C CA . GLY B 1 236 ? 22 2.391 2.24 1 38.47 236 GLY B CA 1
ATOM 4854 C C . GLY B 1 236 ? 22.094 1.819 3.641 1 38.47 236 GLY B C 1
ATOM 4855 O O . GLY B 1 236 ? 21.094 1.376 4.211 1 38.47 236 GLY B O 1
ATOM 4856 N N . ARG B 1 237 ? 23.438 1.296 3.875 1 39.06 237 ARG B N 1
ATOM 4857 C CA . ARG B 1 237 ? 23.422 0.791 5.242 1 39.06 237 ARG B CA 1
ATOM 4858 C C . ARG B 1 237 ? 23.266 1.929 6.246 1 39.06 237 ARG B C 1
ATOM 4860 O O . ARG B 1 237 ? 23.984 2.93 6.18 1 39.06 237 ARG B O 1
ATOM 4867 N N . ARG B 1 238 ? 22.172 2 6.727 1 42.5 238 ARG B N 1
ATOM 4868 C CA . ARG B 1 238 ? 22.047 2.893 7.875 1 42.5 238 ARG B CA 1
ATOM 4869 C C . ARG B 1 238 ? 23.172 2.635 8.883 1 42.5 238 ARG B C 1
ATOM 4871 O O . ARG B 1 238 ? 23.578 1.489 9.078 1 42.5 238 ARG B O 1
ATOM 4878 N N . ARG B 1 239 ? 24 3.594 9.172 1 38.34 239 ARG B N 1
ATOM 4879 C CA . ARG B 1 239 ? 24.953 3.453 10.273 1 38.34 239 ARG B CA 1
ATOM 4880 C C . ARG B 1 239 ? 24.297 2.77 11.469 1 38.34 239 ARG B C 1
ATOM 4882 O O . ARG B 1 239 ? 23.125 3.008 11.766 1 38.34 239 ARG B O 1
ATOM 4889 N N . PRO B 1 240 ? 25.062 1.682 12.008 1 37.09 240 PRO B N 1
ATOM 4890 C CA . PRO B 1 240 ? 24.516 1.086 13.227 1 37.09 240 PRO B CA 1
ATOM 4891 C C . PRO B 1 240 ? 23.938 2.127 14.188 1 37.09 240 PRO B C 1
ATOM 4893 O O . PRO B 1 240 ? 22.969 1.854 14.891 1 37.09 240 PRO B O 1
ATOM 4896 N N . GLU B 1 241 ? 24.719 3.225 14.391 1 31.17 241 GLU B N 1
ATOM 4897 C CA . GLU B 1 241 ? 24.453 4.266 15.375 1 31.17 241 GLU B CA 1
ATOM 4898 C C . GLU B 1 241 ? 23.328 5.195 14.906 1 31.17 241 GLU B C 1
ATOM 4900 O O . GLU B 1 241 ? 23.016 6.176 15.586 1 31.17 241 GLU B O 1
ATOM 4905 N N . ALA B 1 242 ? 23.016 5.141 13.781 1 35.72 242 ALA B N 1
ATOM 4906 C CA . ALA B 1 242 ? 22.016 6.156 13.461 1 35.72 242 ALA B CA 1
ATOM 4907 C C . ALA B 1 242 ? 20.812 6.047 14.391 1 35.72 242 ALA B C 1
ATOM 4909 O O . ALA B 1 242 ? 20.406 4.945 14.773 1 35.72 242 ALA B O 1
ATOM 4910 N N . PRO B 1 243 ? 20.562 7.066 15.156 1 33.44 243 PRO B N 1
ATOM 4911 C CA . PRO B 1 243 ? 19.562 7.094 16.234 1 33.44 243 PRO B CA 1
ATOM 4912 C C . PRO B 1 243 ? 18.234 6.457 15.828 1 33.44 243 PRO B C 1
ATOM 4914 O O . PRO B 1 243 ? 17.406 7.109 15.203 1 33.44 243 PRO B O 1
ATOM 4917 N N . THR B 1 244 ? 18.203 5.336 15.078 1 38.97 244 THR B N 1
ATOM 4918 C CA . THR B 1 244 ? 16.797 4.949 15.117 1 38.97 244 THR B CA 1
ATOM 4919 C C . THR B 1 244 ? 16.344 4.691 16.547 1 38.97 244 THR B C 1
ATOM 4921 O O . THR B 1 244 ? 16.969 3.904 17.266 1 38.97 244 THR B O 1
ATOM 4924 N N . ASN B 1 245 ? 16.625 5.418 17.438 1 37.69 245 ASN B N 1
ATOM 4925 C CA . ASN B 1 245 ? 16.219 4.949 18.766 1 37.69 245 ASN B CA 1
ATOM 4926 C C . ASN B 1 245 ? 15.461 3.625 18.672 1 37.69 245 ASN B C 1
ATOM 4928 O O . ASN B 1 245 ? 14.742 3.256 19.609 1 37.69 245 ASN B O 1
ATOM 4932 N N . LEU B 1 246 ? 15.094 3.273 17.625 1 36.91 246 LEU B N 1
ATOM 4933 C CA . LEU B 1 246 ? 14.539 1.926 17.594 1 36.91 246 LEU B CA 1
ATOM 4934 C C . LEU B 1 246 ? 15.617 0.884 17.875 1 36.91 246 LEU B C 1
ATOM 4936 O O . LEU B 1 246 ? 16.703 0.952 17.312 1 36.91 246 LEU B O 1
ATOM 4940 N N . LYS B 1 247 ? 15.781 0.536 19.062 1 34.78 247 LYS B N 1
ATOM 4941 C CA . LYS B 1 247 ? 16.484 -0.723 19.281 1 34.78 247 LYS B CA 1
ATOM 4942 C C . LYS B 1 247 ? 16.141 -1.744 18.203 1 34.78 247 LYS B C 1
ATOM 4944 O O . LYS B 1 247 ? 15.062 -2.332 18.219 1 34.78 247 LYS B O 1
ATOM 4949 N N . THR B 1 248 ? 16.375 -1.504 17.031 1 36.78 248 THR B N 1
ATOM 4950 C CA . THR B 1 248 ? 16.125 -2.475 15.977 1 36.78 248 THR B CA 1
ATOM 4951 C C . THR B 1 248 ? 16.703 -3.836 16.344 1 36.78 248 THR B C 1
ATOM 4953 O O . THR B 1 248 ? 17.922 -3.973 16.484 1 36.78 248 THR B O 1
ATOM 4956 N N . HIS B 1 249 ? 16.25 -4.512 17.344 1 32.81 249 HIS B N 1
ATOM 4957 C CA . HIS B 1 249 ? 16.609 -5.922 17.422 1 32.81 249 HIS B CA 1
ATOM 4958 C C . HIS B 1 249 ? 16.594 -6.574 16.047 1 32.81 249 HIS B C 1
ATOM 4960 O O . HIS B 1 249 ? 15.609 -6.48 15.312 1 32.81 249 HIS B O 1
ATOM 4966 N N . ASP B 1 250 ? 17.719 -6.934 15.383 1 34.94 250 ASP B N 1
ATOM 4967 C CA . ASP B 1 250 ? 18.344 -7.246 14.109 1 34.94 250 ASP B CA 1
ATOM 4968 C C . ASP B 1 250 ? 17.719 -8.477 13.469 1 34.94 250 ASP B C 1
ATOM 4970 O O . ASP B 1 250 ? 18.266 -9.039 12.516 1 34.94 250 ASP B O 1
ATOM 4974 N N . ARG B 1 251 ? 17.047 -9.297 13.992 1 37.59 251 ARG B N 1
ATOM 4975 C CA . ARG B 1 251 ? 17.078 -10.445 13.094 1 37.59 251 ARG B CA 1
ATOM 4976 C C . ARG B 1 251 ? 16.734 -10.031 11.664 1 37.59 251 ARG B C 1
ATOM 4978 O O . ARG B 1 251 ? 16.922 -10.812 10.727 1 37.59 251 ARG B O 1
ATOM 4985 N N . GLY B 1 252 ? 15.953 -8.875 11.438 1 43.5 252 GLY B N 1
ATOM 4986 C CA . GLY B 1 252 ? 15.797 -8.078 10.234 1 43.5 252 GLY B CA 1
ATOM 4987 C C . GLY B 1 252 ? 16.5 -6.73 10.305 1 43.5 252 GLY B C 1
ATOM 4988 O O . GLY B 1 252 ? 16.797 -6.242 11.398 1 43.5 252 GLY B O 1
ATOM 4989 N N . ASP B 1 253 ? 17.609 -6.469 9.648 1 48.44 253 ASP B N 1
ATOM 4990 C CA . ASP B 1 253 ? 18.469 -5.312 9.914 1 48.44 253 ASP B CA 1
ATOM 4991 C C . ASP B 1 253 ? 17.641 -4.027 9.961 1 48.44 253 ASP B C 1
ATOM 4993 O O . ASP B 1 253 ? 18.172 -2.951 10.234 1 48.44 253 ASP B O 1
ATOM 4997 N N . GLY B 1 254 ? 16.312 -4.27 10.055 1 54.41 254 GLY B N 1
ATOM 4998 C CA . GLY B 1 254 ? 15.469 -3.092 10.156 1 54.41 254 GLY B CA 1
ATOM 4999 C C . GLY B 1 254 ? 15.867 -1.987 9.195 1 54.41 254 GLY B C 1
ATOM 5000 O O . GLY B 1 254 ? 15.219 -0.939 9.148 1 54.41 254 GLY B O 1
ATOM 5001 N N . ASN B 1 255 ? 16.891 -2.439 8.461 1 64.62 255 ASN B N 1
ATOM 5002 C CA . ASN B 1 255 ? 17.375 -1.408 7.555 1 64.62 255 ASN B CA 1
ATOM 5003 C C . ASN B 1 255 ? 16.656 -1.455 6.215 1 64.62 255 ASN B C 1
ATOM 5005 O O . ASN B 1 255 ? 16.219 -2.523 5.77 1 64.62 255 ASN B O 1
ATOM 5009 N N . PRO B 1 256 ? 16.516 -0.33 5.711 1 76 256 PRO B N 1
ATOM 5010 C CA . PRO B 1 256 ? 15.969 -0.299 4.352 1 76 256 PRO B CA 1
ATOM 5011 C C . PRO B 1 256 ? 16.828 -1.064 3.354 1 76 256 PRO B C 1
ATOM 5013 O O . PRO B 1 256 ? 18 -1.337 3.627 1 76 256 PRO B O 1
ATOM 5016 N N . ILE B 1 257 ? 16.172 -1.479 2.293 1 82.19 257 ILE B N 1
ATOM 5017 C CA . ILE B 1 257 ? 16.906 -2.131 1.211 1 82.19 257 ILE B CA 1
ATOM 5018 C C . ILE B 1 257 ? 17.812 -1.116 0.513 1 82.19 257 ILE B C 1
ATOM 5020 O O . ILE B 1 257 ? 17.406 0.021 0.267 1 82.19 257 ILE B O 1
ATOM 5024 N N . SER B 1 258 ? 19.031 -1.532 0.221 1 78.12 258 SER B N 1
ATOM 5025 C CA . SER B 1 258 ? 19.953 -0.613 -0.438 1 78.12 258 SER B CA 1
ATOM 5026 C C . SER B 1 258 ? 19.547 -0.369 -1.888 1 78.12 258 SER B C 1
ATOM 5028 O O . SER B 1 258 ? 18.891 -1.209 -2.504 1 78.12 258 SER B O 1
ATOM 5030 N N . LEU B 1 259 ? 20 0.721 -2.422 1 75.88 259 LEU B N 1
ATOM 5031 C CA . LEU B 1 259 ? 19.719 1.045 -3.814 1 75.88 259 LEU B CA 1
ATOM 5032 C C . LEU B 1 259 ? 20.359 0.022 -4.75 1 75.88 259 LEU B C 1
ATOM 5034 O O . LEU B 1 259 ? 19.781 -0.315 -5.789 1 75.88 259 LEU B O 1
ATOM 5038 N N . ASP B 1 260 ? 21.469 -0.459 -4.363 1 76 260 ASP B N 1
ATOM 5039 C CA . ASP B 1 260 ? 22.156 -1.456 -5.18 1 76 260 ASP B CA 1
ATOM 5040 C C . ASP B 1 260 ? 21.391 -2.773 -5.199 1 76 260 ASP B C 1
ATOM 5042 O O . ASP B 1 260 ? 21.25 -3.408 -6.25 1 76 260 ASP B O 1
ATOM 5046 N N . ASP B 1 261 ? 20.969 -3.119 -4.023 1 83.81 261 ASP B N 1
ATOM 5047 C CA . ASP B 1 261 ? 20.188 -4.352 -3.949 1 83.81 261 ASP B CA 1
ATOM 5048 C C . ASP B 1 261 ? 18.906 -4.238 -4.77 1 83.81 261 ASP B C 1
ATOM 5050 O O . ASP B 1 261 ? 18.516 -5.188 -5.449 1 83.81 261 ASP B O 1
ATOM 5054 N N . LEU B 1 262 ? 18.281 -3.074 -4.676 1 87.19 262 LEU B N 1
ATOM 5055 C CA . LEU B 1 262 ? 17.062 -2.854 -5.438 1 87.19 262 LEU B CA 1
ATOM 5056 C C . LEU B 1 262 ? 17.344 -2.873 -6.938 1 87.19 262 LEU B C 1
ATOM 5058 O O . LEU B 1 262 ? 16.578 -3.445 -7.711 1 87.19 262 LEU B O 1
ATOM 5062 N N . ALA B 1 263 ? 18.406 -2.26 -7.305 1 82.56 263 ALA B N 1
ATOM 5063 C CA . ALA B 1 263 ? 18.766 -2.246 -8.719 1 82.56 263 ALA B CA 1
ATOM 5064 C C . ALA B 1 263 ? 19.062 -3.658 -9.227 1 82.56 263 ALA B C 1
ATOM 5066 O O . ALA B 1 263 ? 18.641 -4.027 -10.32 1 82.56 263 ALA B O 1
ATOM 5067 N N . TYR B 1 264 ? 19.766 -4.352 -8.43 1 85 264 TYR B N 1
ATOM 5068 C CA . TYR B 1 264 ? 20.047 -5.738 -8.781 1 85 264 TYR B CA 1
ATOM 5069 C C . TYR B 1 264 ? 18.766 -6.539 -8.922 1 85 264 TYR B C 1
ATOM 5071 O O . TYR B 1 264 ? 18.594 -7.289 -9.883 1 85 264 TYR B O 1
ATOM 5079 N N . HIS B 1 265 ? 17.938 -6.363 -8.008 1 92 265 HIS B N 1
ATOM 5080 C CA . HIS B 1 265 ? 16.672 -7.074 -8.039 1 92 265 HIS B CA 1
ATOM 5081 C C . HIS B 1 265 ? 15.867 -6.711 -9.289 1 92 265 HIS B C 1
ATOM 5083 O O . HIS B 1 265 ? 15.234 -7.574 -9.898 1 92 265 HIS B O 1
ATOM 5089 N N . ARG B 1 266 ? 15.852 -5.438 -9.656 1 91.38 266 ARG B N 1
ATOM 5090 C CA . ARG B 1 266 ? 15.133 -5.02 -10.859 1 91.38 266 ARG B CA 1
ATOM 5091 C C . ARG B 1 266 ? 15.703 -5.707 -12.094 1 91.38 266 ARG B C 1
ATOM 5093 O O . ARG B 1 266 ? 14.953 -6.125 -12.984 1 91.38 266 ARG B O 1
ATOM 5100 N N . ASN B 1 267 ? 16.969 -5.832 -12.125 1 88.62 267 ASN B N 1
ATOM 5101 C CA . ASN B 1 267 ? 17.578 -6.539 -13.242 1 88.62 267 ASN B CA 1
ATOM 5102 C C . ASN B 1 267 ? 17.172 -8.008 -13.273 1 88.62 267 ASN B C 1
ATOM 5104 O O . ASN B 1 267 ? 16.875 -8.547 -14.344 1 88.62 267 ASN B O 1
ATOM 5108 N N . ARG B 1 268 ? 17.203 -8.539 -12.141 1 93.56 268 ARG B N 1
ATOM 5109 C CA . ARG B 1 268 ? 16.797 -9.938 -12.039 1 93.56 268 ARG B CA 1
ATOM 5110 C C . ARG B 1 268 ? 15.328 -10.109 -12.438 1 93.56 268 ARG B C 1
ATOM 5112 O O . ARG B 1 268 ? 14.969 -11.094 -13.086 1 93.56 268 ARG B O 1
ATOM 5119 N N . LEU B 1 269 ? 14.516 -9.188 -12.055 1 96.75 269 LEU B N 1
ATOM 5120 C CA . LEU B 1 269 ? 13.109 -9.234 -12.43 1 96.75 269 LEU B CA 1
ATOM 5121 C C . LEU B 1 269 ? 12.945 -9.133 -13.945 1 96.75 269 LEU B C 1
ATOM 5123 O O . LEU B 1 269 ? 12.148 -9.867 -14.531 1 96.75 269 LEU B O 1
ATOM 5127 N N . ARG B 1 270 ? 13.688 -8.281 -14.562 1 94.25 270 ARG B N 1
ATOM 5128 C CA . ARG B 1 270 ? 13.656 -8.18 -16.016 1 94.25 270 ARG B CA 1
ATOM 5129 C C . ARG B 1 270 ? 14.039 -9.5 -16.672 1 94.25 270 ARG B C 1
ATOM 5131 O O . ARG B 1 270 ? 13.359 -9.961 -17.594 1 94.25 270 ARG B O 1
ATOM 5138 N N . ARG B 1 271 ? 15.055 -10.047 -16.125 1 94.31 271 ARG B N 1
ATOM 5139 C CA . ARG B 1 271 ? 15.531 -11.328 -16.641 1 94.31 271 ARG B CA 1
ATOM 5140 C C . ARG B 1 271 ? 14.484 -12.414 -16.453 1 94.31 271 ARG B C 1
ATOM 5142 O O . ARG B 1 271 ? 14.281 -13.25 -17.344 1 94.31 271 ARG B O 1
ATOM 5149 N N . PHE B 1 272 ? 13.938 -12.383 -15.367 1 97.44 272 PHE B N 1
ATOM 5150 C CA . PHE B 1 272 ? 12.906 -13.359 -15.055 1 97.44 272 PHE B CA 1
ATOM 5151 C C . PHE B 1 272 ? 11.758 -13.273 -16.062 1 97.44 272 PHE B C 1
ATOM 5153 O O . PHE B 1 272 ? 11.336 -14.289 -16.625 1 97.44 272 PHE B O 1
ATOM 5160 N N . ILE B 1 273 ? 11.219 -12.086 -16.281 1 96.69 273 ILE B N 1
ATOM 5161 C CA . ILE B 1 273 ? 10.117 -11.859 -17.219 1 96.69 273 ILE B CA 1
ATOM 5162 C C . ILE B 1 273 ? 10.523 -12.305 -18.625 1 96.69 273 ILE B C 1
ATOM 5164 O O . ILE B 1 273 ? 9.781 -13.031 -19.281 1 96.69 273 ILE B O 1
ATOM 5168 N N . MET B 1 274 ? 11.703 -11.945 -18.984 1 95.69 274 MET B N 1
ATOM 5169 C CA . MET B 1 274 ? 12.188 -12.305 -20.312 1 95.69 274 MET B CA 1
ATOM 5170 C C . MET B 1 274 ? 12.367 -13.812 -20.438 1 95.69 274 MET B C 1
ATOM 5172 O O . MET B 1 274 ? 12.039 -14.406 -21.469 1 95.69 274 MET B O 1
ATOM 5176 N N . PHE B 1 275 ? 12.906 -14.367 -19.422 1 95.62 275 PHE B N 1
ATOM 5177 C CA . PHE B 1 275 ? 13.117 -15.805 -19.391 1 95.62 275 PHE B CA 1
ATOM 5178 C C . PHE B 1 275 ? 11.797 -16.547 -19.578 1 95.62 275 PHE B C 1
ATOM 5180 O O . PHE B 1 275 ? 11.703 -17.484 -20.375 1 95.62 275 PHE B O 1
ATOM 5187 N N . LEU B 1 276 ? 10.812 -16.141 -18.844 1 96.62 276 LEU B N 1
ATOM 5188 C CA . LEU B 1 276 ? 9.5 -16.781 -18.922 1 96.62 276 LEU B CA 1
ATOM 5189 C C . LEU B 1 276 ? 8.906 -16.609 -20.328 1 96.62 276 LEU B C 1
ATOM 5191 O O . LEU B 1 276 ? 8.406 -17.578 -20.906 1 96.62 276 LEU B O 1
ATOM 5195 N N . LYS B 1 277 ? 8.977 -15.438 -20.859 1 93.75 277 LYS B N 1
ATOM 5196 C CA . LYS B 1 277 ? 8.438 -15.172 -22.203 1 93.75 277 LYS B CA 1
ATOM 5197 C C . LYS B 1 277 ? 9.125 -16.047 -23.25 1 93.75 277 LYS B C 1
ATOM 5199 O O . LYS B 1 277 ? 8.453 -16.688 -24.047 1 93.75 277 LYS B O 1
ATOM 5204 N N . LYS B 1 278 ? 10.383 -16.078 -23.156 1 92.38 278 LYS B N 1
ATOM 5205 C CA . LYS B 1 278 ? 11.148 -16.859 -24.109 1 92.38 278 LYS B CA 1
ATOM 5206 C C . LYS B 1 278 ? 10.852 -18.359 -23.984 1 92.38 278 LYS B C 1
ATOM 5208 O O . LYS B 1 278 ? 10.641 -19.047 -24.984 1 92.38 278 LYS B O 1
ATOM 5213 N N . SER B 1 279 ? 10.852 -18.828 -22.781 1 93.69 279 SER B N 1
ATOM 5214 C CA . SER B 1 279 ? 10.617 -20.25 -22.531 1 93.69 279 SER B CA 1
ATOM 5215 C C . SER B 1 279 ? 9.234 -20.672 -23.031 1 93.69 279 SER B C 1
ATOM 5217 O O . SER B 1 279 ? 9.094 -21.719 -23.672 1 93.69 279 SER B O 1
ATOM 5219 N N . LEU B 1 280 ? 8.266 -19.891 -22.797 1 91.94 280 LEU B N 1
ATOM 5220 C CA . LEU B 1 280 ? 6.902 -20.219 -23.203 1 91.94 280 LEU B CA 1
ATOM 5221 C C . LEU B 1 280 ? 6.738 -20.109 -24.703 1 91.94 280 LEU B C 1
ATOM 5223 O O . LEU B 1 280 ? 6.016 -20.906 -25.312 1 91.94 280 LEU B O 1
ATOM 5227 N N . GLU B 1 281 ? 7.402 -19.203 -25.297 1 88.12 281 GLU B N 1
ATOM 5228 C CA . GLU B 1 281 ? 7.406 -19.094 -26.75 1 88.12 281 GLU B CA 1
ATOM 5229 C C . GLU B 1 281 ? 8.023 -20.328 -27.391 1 88.12 281 GLU B C 1
ATOM 5231 O O . GLU B 1 281 ? 7.512 -20.828 -28.391 1 88.12 281 GLU B O 1
ATOM 5236 N N . GLU B 1 282 ? 9.055 -20.75 -26.844 1 87.81 282 GLU B N 1
ATOM 5237 C CA . GLU B 1 282 ? 9.742 -21.938 -27.359 1 87.81 282 GLU B CA 1
ATOM 5238 C C . GLU B 1 282 ? 8.859 -23.172 -27.25 1 87.81 282 GLU B C 1
ATOM 5240 O O . GLU B 1 282 ? 8.852 -24.016 -28.156 1 87.81 282 GLU B O 1
ATOM 5245 N N . ILE B 1 283 ? 8.211 -23.25 -26.188 1 87.44 283 ILE B N 1
ATOM 5246 C CA . ILE B 1 283 ? 7.316 -24.375 -25.984 1 87.44 283 ILE B CA 1
ATOM 5247 C C . ILE B 1 283 ? 6.188 -24.344 -27 1 87.44 283 ILE B C 1
ATOM 5249 O O . ILE B 1 283 ? 5.816 -25.375 -27.562 1 87.44 283 ILE B O 1
ATOM 5253 N N . ASP B 1 284 ? 5.695 -23.203 -27.312 1 82.75 284 ASP B N 1
ATOM 5254 C CA . ASP B 1 284 ? 4.633 -23.031 -28.297 1 82.75 284 ASP B CA 1
ATOM 5255 C C . ASP B 1 284 ? 5.109 -23.422 -29.703 1 82.75 284 ASP B C 1
ATOM 5257 O O . ASP B 1 284 ? 4.371 -24.047 -30.453 1 82.75 284 ASP B O 1
ATOM 5261 N N . LEU B 1 285 ? 6.238 -23.031 -30 1 78.06 285 LEU B N 1
ATOM 5262 C CA . LEU B 1 285 ? 6.793 -23.328 -31.312 1 78.06 285 LEU B CA 1
ATOM 5263 C C . LEU B 1 285 ? 6.973 -24.828 -31.5 1 78.06 285 LEU B C 1
ATOM 5265 O O . LEU B 1 285 ? 6.777 -25.344 -32.594 1 78.06 285 LEU B O 1
ATOM 5269 N N . ARG B 1 286 ? 7.223 -25.531 -30.516 1 75.62 286 ARG B N 1
ATOM 5270 C CA . ARG B 1 286 ? 7.457 -26.969 -30.594 1 75.62 286 ARG B CA 1
ATOM 5271 C C . ARG B 1 286 ? 6.141 -27.734 -30.672 1 75.62 286 ARG B C 1
ATOM 5273 O O . ARG B 1 286 ? 6.047 -28.75 -31.359 1 75.62 286 ARG B O 1
ATOM 5280 N N . LEU B 1 287 ? 5.25 -27.266 -29.891 1 68.44 287 LEU B N 1
ATOM 5281 C CA . LEU B 1 287 ? 3.967 -27.953 -29.844 1 68.44 287 LEU B CA 1
ATOM 5282 C C . LEU B 1 287 ? 3.182 -27.734 -31.125 1 68.44 287 LEU B C 1
ATOM 5284 O O . LEU B 1 287 ? 2.385 -28.594 -31.531 1 68.44 287 LEU B O 1
ATOM 5288 N N . ASP B 1 288 ? 3.143 -26.578 -31.688 1 60.78 288 ASP B N 1
ATOM 5289 C CA . ASP B 1 288 ? 2.379 -26.328 -32.906 1 60.78 288 ASP B CA 1
ATOM 5290 C C . ASP B 1 288 ? 3.051 -26.969 -34.125 1 60.78 288 ASP B C 1
ATOM 5292 O O . ASP B 1 288 ? 2.461 -27.047 -35.188 1 60.78 288 ASP B O 1
ATOM 5296 N N . GLY B 1 289 ? 3.871 -27.875 -33.969 1 52.12 289 GLY B N 1
ATOM 5297 C CA . GLY B 1 289 ? 4.496 -28.469 -35.156 1 52.12 289 GLY B CA 1
ATOM 5298 C C . GLY B 1 289 ? 4.672 -27.484 -36.281 1 52.12 289 GLY B C 1
ATOM 5299 O O . GLY B 1 289 ? 5.781 -27.281 -36.781 1 52.12 289 GLY B O 1
ATOM 5300 N N . ASP B 1 290 ? 3.574 -27.328 -37.312 1 45.94 290 ASP B N 1
ATOM 5301 C CA . ASP B 1 290 ? 3.576 -26.703 -38.625 1 45.94 290 ASP B CA 1
ATOM 5302 C C . ASP B 1 290 ? 3.604 -25.188 -38.531 1 45.94 290 ASP B C 1
ATOM 5304 O O . ASP B 1 290 ? 3.391 -24.484 -39.531 1 45.94 290 ASP B O 1
ATOM 5308 N N . GLY B 1 291 ? 4.27 -24.609 -37.812 1 46 291 GLY B N 1
ATOM 5309 C CA . GLY B 1 291 ? 4.602 -23.188 -37.781 1 46 291 GLY B CA 1
ATOM 5310 C C . GLY B 1 291 ? 3.383 -22.297 -37.781 1 46 291 GLY B C 1
ATOM 5311 O O . GLY B 1 291 ? 3.51 -21.062 -37.812 1 46 291 GLY B O 1
ATOM 5312 N N . ARG B 1 292 ? 2.227 -22.766 -38.438 1 43.09 292 ARG B N 1
ATOM 5313 C CA . ARG B 1 292 ? 1.15 -21.875 -38.844 1 43.09 292 ARG B CA 1
ATOM 5314 C C . ARG B 1 292 ? 0.293 -21.453 -37.656 1 43.09 292 ARG B C 1
ATOM 5316 O O . ARG B 1 292 ? -0.666 -20.688 -37.812 1 43.09 292 ARG B O 1
ATOM 5323 N N . GLU B 1 293 ? 0.214 -22.281 -36.656 1 46.41 293 GLU B N 1
ATOM 5324 C CA . GLU B 1 293 ? -0.832 -21.891 -35.719 1 46.41 293 GLU B CA 1
ATOM 5325 C C . GLU B 1 293 ? -0.384 -20.719 -34.844 1 46.41 293 GLU B C 1
ATOM 5327 O O . GLU B 1 293 ? 0.793 -20.625 -34.5 1 46.41 293 GLU B O 1
ATOM 5332 N N . LYS B 1 294 ? -1.285 -19.781 -34.656 1 48.88 294 LYS B N 1
ATOM 5333 C CA . LYS B 1 294 ? -1.257 -18.469 -34.031 1 48.88 294 LYS B CA 1
ATOM 5334 C C . LYS B 1 294 ? -0.605 -18.5 -32.656 1 48.88 294 LYS B C 1
ATOM 5336 O O . LYS B 1 294 ? -1.021 -19.281 -31.797 1 48.88 294 LYS B O 1
ATOM 5341 N N . ARG B 1 295 ? 0.644 -18.172 -32.5 1 54.06 295 ARG B N 1
ATOM 5342 C CA . ARG B 1 295 ? 1.466 -17.844 -31.344 1 54.06 295 ARG B CA 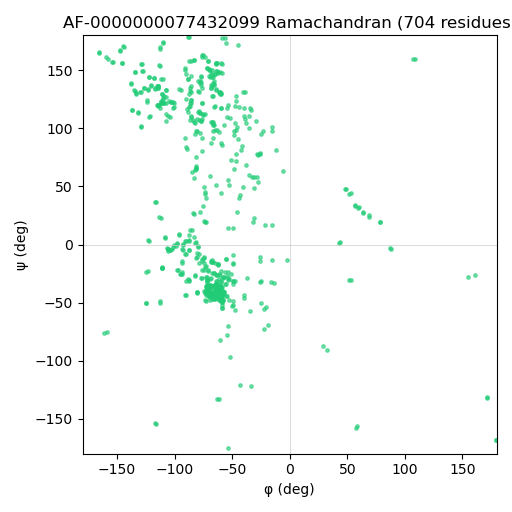1
ATOM 5343 C C . ARG B 1 295 ? 0.613 -17.297 -30.203 1 54.06 295 ARG B C 1
ATOM 5345 O O . ARG B 1 295 ? 0.122 -16.172 -30.266 1 54.06 295 ARG B O 1
ATOM 5352 N N . ARG B 1 296 ? -0.096 -18.266 -29.469 1 62.31 296 ARG B N 1
ATOM 5353 C CA . ARG B 1 296 ? -0.906 -17.719 -28.391 1 62.31 296 ARG B CA 1
ATOM 5354 C C . ARG B 1 296 ? -0.027 -17.109 -27.297 1 62.31 296 ARG B C 1
ATOM 5356 O O . ARG B 1 296 ? 0.797 -17.797 -26.703 1 62.31 296 ARG B O 1
ATOM 5363 N N . ARG B 1 297 ? 0.146 -15.836 -27.344 1 78.12 297 ARG B N 1
ATOM 5364 C CA . ARG B 1 297 ? 0.908 -15.109 -26.328 1 78.12 297 ARG B CA 1
ATOM 5365 C C . ARG B 1 297 ? 0.292 -15.297 -24.938 1 78.12 297 ARG B C 1
ATOM 5367 O O . ARG B 1 297 ? -0.922 -15.172 -24.781 1 78.12 297 ARG B O 1
ATOM 5374 N N . VAL B 1 298 ? 1.126 -15.914 -24.062 1 90.06 298 VAL B N 1
ATOM 5375 C CA . VAL B 1 298 ? 0.689 -16.047 -22.672 1 90.06 298 VAL B CA 1
ATOM 5376 C C . VAL B 1 298 ? 0.592 -14.656 -22.031 1 90.06 298 VAL B C 1
ATOM 5378 O O . VAL B 1 298 ? 1.554 -13.891 -22.062 1 90.06 298 VAL B O 1
ATOM 5381 N N . GLU B 1 299 ? -0.589 -14.352 -21.641 1 93.62 299 GLU B N 1
ATOM 5382 C CA . GLU B 1 299 ? -0.762 -13.102 -20.906 1 93.62 299 GLU B CA 1
ATOM 5383 C C . GLU B 1 299 ? -0.121 -13.18 -19.516 1 93.62 299 GLU B C 1
ATOM 5385 O O . GLU B 1 299 ? -0.086 -14.242 -18.906 1 93.62 299 GLU B O 1
ATOM 5390 N N . MET B 1 300 ? 0.43 -12.023 -19.109 1 96.81 300 MET B N 1
ATOM 5391 C CA . MET B 1 300 ? 1.058 -11.969 -17.797 1 96.81 300 MET B CA 1
ATOM 5392 C C . MET B 1 300 ? 0.412 -10.891 -16.922 1 96.81 300 MET B C 1
ATOM 5394 O O . MET B 1 300 ? 0.001 -9.844 -17.438 1 96.81 300 MET B O 1
ATOM 5398 N N . MET B 1 301 ? 0.312 -11.164 -15.633 1 97.38 301 MET B N 1
ATOM 5399 C CA . MET B 1 301 ? -0.077 -10.188 -14.617 1 97.38 301 MET B CA 1
ATOM 5400 C C . MET B 1 301 ? 0.844 -10.258 -13.406 1 97.38 301 MET B C 1
ATOM 5402 O O . MET B 1 301 ? 1.4 -11.312 -13.109 1 97.38 301 MET B O 1
ATOM 5406 N N . TYR B 1 302 ? 0.996 -9.109 -12.812 1 97.88 302 TYR B N 1
ATOM 5407 C CA . TYR B 1 302 ? 1.768 -9.023 -11.578 1 97.88 302 TYR B CA 1
ATOM 5408 C C . TYR B 1 302 ? 0.849 -8.898 -10.367 1 97.88 302 TYR B C 1
ATOM 5410 O O . TYR B 1 302 ? 0.011 -7.996 -10.312 1 97.88 302 TYR B O 1
ATOM 5418 N N . ARG B 1 303 ? 0.975 -9.836 -9.406 1 96 303 ARG B N 1
ATOM 5419 C CA . ARG B 1 303 ? 0.237 -9.719 -8.156 1 96 303 ARG B CA 1
ATOM 5420 C C . ARG B 1 303 ? 0.996 -8.867 -7.148 1 96 303 ARG B C 1
ATOM 5422 O O . ARG B 1 303 ? 2.104 -9.219 -6.734 1 96 303 ARG B O 1
ATOM 5429 N N . SER B 1 304 ? 0.394 -7.848 -6.648 1 93.19 304 SER B N 1
ATOM 5430 C CA . SER B 1 304 ? 1.035 -6.941 -5.699 1 93.19 304 SER B CA 1
ATOM 5431 C C . SER B 1 304 ? 1.389 -7.66 -4.402 1 93.19 304 SER B C 1
ATOM 5433 O O . SER B 1 304 ? 0.758 -8.656 -4.047 1 93.19 304 SER B O 1
ATOM 5435 N N . ILE B 1 305 ? 2.387 -7.094 -3.709 1 90.88 305 ILE B N 1
ATOM 5436 C CA . ILE B 1 305 ? 2.93 -7.738 -2.518 1 90.88 305 ILE B CA 1
ATOM 5437 C C . ILE B 1 305 ? 1.979 -7.531 -1.34 1 90.88 305 ILE B C 1
ATOM 5439 O O . ILE B 1 305 ? 1.448 -6.434 -1.147 1 90.88 305 ILE B O 1
ATOM 5443 N N . GLN B 1 306 ? 1.827 -8.578 -0.564 1 81.75 306 GLN B N 1
ATOM 5444 C CA . GLN B 1 306 ? 1.013 -8.492 0.644 1 81.75 306 GLN B CA 1
ATOM 5445 C C . GLN B 1 306 ? 1.688 -7.625 1.703 1 81.75 306 GLN B C 1
ATOM 5447 O O . GLN B 1 306 ? 2.918 -7.547 1.757 1 81.75 306 GLN B O 1
ATOM 5452 N N . LEU B 1 307 ? 0.664 -7.039 2.445 1 71.5 307 LEU B N 1
ATOM 5453 C CA . LEU B 1 307 ? 1.176 -6.328 3.613 1 71.5 307 LEU B CA 1
ATOM 5454 C C . LEU B 1 307 ? 1.261 -7.258 4.82 1 71.5 307 LEU B C 1
ATOM 5456 O O . LEU B 1 307 ? 0.287 -7.938 5.156 1 71.5 307 LEU B O 1
ATOM 5460 N N . GLY B 1 308 ? 2.291 -8.062 4.973 1 61.34 308 GLY B N 1
ATOM 5461 C CA . GLY B 1 308 ? 2.453 -9.016 6.059 1 61.34 308 GLY B CA 1
ATOM 5462 C C . GLY B 1 308 ? 2.385 -8.375 7.43 1 61.34 308 GLY B C 1
ATOM 5463 O O . GLY B 1 308 ? 1.916 -7.242 7.57 1 61.34 308 GLY B O 1
ATOM 5464 N N . ASN B 1 309 ? 2.496 -9.281 8.312 1 63.09 309 ASN B N 1
ATOM 5465 C CA . ASN B 1 309 ? 2.713 -8.789 9.672 1 63.09 309 ASN B CA 1
ATOM 5466 C C . ASN B 1 309 ? 3.982 -7.949 9.766 1 63.09 309 ASN B C 1
ATOM 5468 O O . ASN B 1 309 ? 5.078 -8.484 9.945 1 63.09 309 ASN B O 1
ATOM 5472 N N . THR B 1 310 ? 3.693 -6.727 9.477 1 62.22 310 THR B N 1
ATOM 5473 C CA . THR B 1 310 ? 4.836 -5.828 9.391 1 62.22 310 THR B CA 1
ATOM 5474 C C . THR B 1 310 ? 5.273 -5.375 10.781 1 62.22 310 THR B C 1
ATOM 5476 O O . THR B 1 310 ? 4.457 -4.879 11.562 1 62.22 310 THR B O 1
ATOM 5479 N N . VAL B 1 311 ? 6.398 -5.945 11.125 1 62.97 311 VAL B N 1
ATOM 5480 C CA . VAL B 1 311 ? 7.07 -5.367 12.281 1 62.97 311 VAL B CA 1
ATOM 5481 C C . VAL B 1 311 ? 8.398 -4.75 11.852 1 62.97 311 VAL B C 1
ATOM 5483 O O . VAL B 1 311 ? 9.086 -5.281 10.977 1 62.97 311 VAL B O 1
ATOM 5486 N N . PRO B 1 312 ? 8.602 -3.594 12.352 1 60.91 312 PRO B N 1
ATOM 5487 C CA . PRO B 1 312 ? 9.781 -2.855 11.898 1 60.91 312 PRO B CA 1
ATOM 5488 C C . PRO B 1 312 ? 11.055 -3.699 11.938 1 60.91 312 PRO B C 1
ATOM 5490 O O . PRO B 1 312 ? 12 -3.432 11.188 1 60.91 312 PRO B O 1
ATOM 5493 N N . LYS B 1 313 ? 10.984 -4.742 12.625 1 61.38 313 LYS B N 1
ATOM 5494 C CA . LYS B 1 313 ? 12.258 -5.422 12.867 1 61.38 313 LYS B CA 1
ATOM 5495 C C . LYS B 1 313 ? 12.344 -6.727 12.078 1 61.38 313 LYS B C 1
ATOM 5497 O O . LYS B 1 313 ? 13.359 -7.418 12.125 1 61.38 313 LYS B O 1
ATOM 5502 N N . ASN B 1 314 ? 11.422 -6.902 11.328 1 71.5 314 ASN B N 1
ATOM 5503 C CA . ASN B 1 314 ? 11.508 -8.164 10.594 1 71.5 314 ASN B CA 1
ATOM 5504 C C . ASN B 1 314 ? 11.742 -7.934 9.102 1 71.5 314 ASN B C 1
ATOM 5506 O O . ASN B 1 314 ? 11.883 -6.793 8.664 1 71.5 314 ASN B O 1
ATOM 5510 N N . ALA B 1 315 ? 12.062 -8.969 8.391 1 78.06 315 ALA B N 1
ATOM 5511 C CA . ALA B 1 315 ? 12.352 -8.93 6.957 1 78.06 315 ALA B CA 1
ATOM 5512 C C . ALA B 1 315 ? 11.195 -8.297 6.188 1 78.06 315 ALA B C 1
ATOM 5514 O O . ALA B 1 315 ? 11.367 -7.871 5.039 1 78.06 315 ALA B O 1
ATOM 5515 N N . PHE B 1 316 ? 10.133 -8.188 6.922 1 80.38 316 PHE B N 1
ATOM 5516 C CA . PHE B 1 316 ? 8.922 -7.754 6.234 1 80.38 316 PHE B CA 1
ATOM 5517 C C . PHE B 1 316 ? 8.453 -6.402 6.766 1 80.38 316 PHE B C 1
ATOM 5519 O O . PHE B 1 316 ? 7.25 -6.16 6.883 1 80.38 316 PHE B O 1
ATOM 5526 N N . ALA B 1 317 ? 9.438 -5.598 7.066 1 78.25 317 ALA B N 1
ATOM 5527 C CA . ALA B 1 317 ? 9.109 -4.242 7.496 1 78.25 317 ALA B CA 1
ATOM 5528 C C . ALA B 1 317 ? 8.383 -3.479 6.391 1 78.25 317 ALA B C 1
ATOM 5530 O O . ALA B 1 317 ? 8.68 -3.654 5.207 1 78.25 317 ALA B O 1
ATOM 5531 N N . ALA B 1 318 ? 7.488 -2.582 6.82 1 77.88 318 ALA B N 1
ATOM 5532 C CA . ALA B 1 318 ? 6.652 -1.836 5.887 1 77.88 318 ALA B CA 1
ATOM 5533 C C . ALA B 1 318 ? 7.504 -1.066 4.883 1 77.88 318 ALA B C 1
ATOM 5535 O O . ALA B 1 318 ? 7.168 -1.001 3.697 1 77.88 318 ALA B O 1
ATOM 5536 N N . GLU B 1 319 ? 8.57 -0.483 5.344 1 79.31 319 GLU B N 1
ATOM 5537 C CA . GLU B 1 319 ? 9.445 0.295 4.469 1 79.31 319 GLU B CA 1
ATOM 5538 C C . GLU B 1 319 ? 10.047 -0.578 3.373 1 79.31 319 GLU B C 1
ATOM 5540 O O . GLU B 1 319 ? 10.102 -0.172 2.209 1 79.31 319 GLU B O 1
ATOM 5545 N N . ARG B 1 320 ? 10.406 -1.77 3.717 1 84.62 320 ARG B N 1
ATOM 5546 C CA . ARG B 1 320 ? 11.023 -2.68 2.752 1 84.62 320 ARG B CA 1
ATOM 5547 C C . ARG B 1 320 ? 10 -3.172 1.736 1 84.62 320 ARG B C 1
ATOM 5549 O O . ARG B 1 320 ? 10.305 -3.297 0.548 1 84.62 320 ARG B O 1
ATOM 5556 N N . ILE B 1 321 ? 8.867 -3.49 2.246 1 87.06 321 ILE B N 1
ATOM 5557 C CA . ILE B 1 321 ? 7.801 -3.928 1.356 1 87.06 321 ILE B CA 1
ATOM 5558 C C . ILE B 1 321 ? 7.488 -2.826 0.346 1 87.06 321 ILE B C 1
ATOM 5560 O O . ILE B 1 321 ? 7.359 -3.09 -0.852 1 87.06 321 ILE B O 1
ATOM 5564 N N . CYS B 1 322 ? 7.414 -1.591 0.844 1 86.62 322 CYS B N 1
ATOM 5565 C CA . CYS B 1 322 ? 7.117 -0.468 -0.037 1 86.62 322 CYS B CA 1
ATOM 5566 C C . CYS B 1 322 ? 8.227 -0.268 -1.062 1 86.62 322 CYS B C 1
ATOM 5568 O O . CYS B 1 322 ? 7.953 -0.042 -2.242 1 86.62 322 CYS B O 1
ATOM 5570 N N . GLN B 1 323 ? 9.469 -0.361 -0.615 1 87.31 323 GLN B N 1
ATOM 5571 C CA . GLN B 1 323 ? 10.609 -0.203 -1.519 1 87.31 323 GLN B CA 1
ATOM 5572 C C . GLN B 1 323 ? 10.57 -1.246 -2.633 1 87.31 323 GLN B C 1
ATOM 5574 O O . GLN B 1 323 ? 10.68 -0.905 -3.812 1 87.31 323 GLN B O 1
ATOM 5579 N N . LEU B 1 324 ? 10.383 -2.424 -2.205 1 92.62 324 LEU B N 1
ATOM 5580 C CA . LEU B 1 324 ? 10.43 -3.508 -3.18 1 92.62 324 LEU B CA 1
ATOM 5581 C C . LEU B 1 324 ? 9.234 -3.441 -4.121 1 92.62 324 LEU B C 1
ATOM 5583 O O . LEU B 1 324 ? 9.375 -3.67 -5.324 1 92.62 324 LEU B O 1
ATOM 5587 N N . GLU B 1 325 ? 8.117 -3.166 -3.568 1 93.94 325 GLU B N 1
ATOM 5588 C CA . GLU B 1 325 ? 6.91 -3.053 -4.387 1 93.94 325 GLU B CA 1
ATOM 5589 C C . GLU B 1 325 ? 7.062 -1.966 -5.445 1 93.94 325 GLU B C 1
ATOM 5591 O O . GLU B 1 325 ? 6.77 -2.191 -6.621 1 93.94 325 GLU B O 1
ATOM 5596 N N . GLU B 1 326 ? 7.488 -0.804 -5.043 1 93.06 326 GLU B N 1
ATOM 5597 C CA . GLU B 1 326 ? 7.684 0.282 -6 1 93.06 326 GLU B CA 1
ATOM 5598 C C . GLU B 1 326 ? 8.734 -0.082 -7.043 1 93.06 326 GLU B C 1
ATOM 5600 O O . GLU B 1 326 ? 8.602 0.268 -8.219 1 93.06 326 GLU B O 1
ATOM 5605 N N . SER B 1 327 ? 9.719 -0.711 -6.566 1 93.5 327 SER B N 1
ATOM 5606 C CA . SER B 1 327 ? 10.773 -1.169 -7.461 1 93.5 327 SER B CA 1
ATOM 5607 C C . SER B 1 327 ? 10.242 -2.15 -8.5 1 93.5 327 SER B C 1
ATOM 5609 O O . SER B 1 327 ? 10.523 -2.018 -9.688 1 93.5 327 SER B O 1
ATOM 5611 N N . ASN B 1 328 ? 9.492 -3.096 -8.062 1 97.19 328 ASN B N 1
ATOM 5612 C CA . ASN B 1 328 ? 8.891 -4.074 -8.953 1 97.19 328 ASN B CA 1
ATOM 5613 C C . ASN B 1 328 ? 7.941 -3.416 -9.953 1 97.19 328 ASN B C 1
ATOM 5615 O O . ASN B 1 328 ? 7.941 -3.762 -11.133 1 97.19 328 ASN B O 1
ATOM 5619 N N . ARG B 1 329 ? 7.172 -2.529 -9.477 1 96.06 329 ARG B N 1
ATOM 5620 C CA . ARG B 1 329 ? 6.191 -1.847 -10.312 1 96.06 329 ARG B CA 1
ATOM 5621 C C . ARG B 1 329 ? 6.875 -1.133 -11.477 1 96.06 329 ARG B C 1
ATOM 5623 O O . ARG B 1 329 ? 6.367 -1.142 -12.602 1 96.06 329 ARG B O 1
ATOM 5630 N N . MET B 1 330 ? 7.941 -0.523 -11.203 1 92.69 330 MET B N 1
ATOM 5631 C CA . MET B 1 330 ? 8.672 0.167 -12.258 1 92.69 330 MET B CA 1
ATOM 5632 C C . MET B 1 330 ? 8.992 -0.783 -13.406 1 92.69 330 MET B C 1
ATOM 5634 O O . MET B 1 330 ? 8.758 -0.454 -14.57 1 92.69 330 MET B O 1
ATOM 5638 N N . VAL B 1 331 ? 9.438 -1.946 -13.062 1 95.06 331 VAL B N 1
ATOM 5639 C CA . VAL B 1 331 ? 9.852 -2.914 -14.07 1 95.06 331 VAL B CA 1
ATOM 5640 C C . VAL B 1 331 ? 8.617 -3.482 -14.781 1 95.06 331 VAL B C 1
ATOM 5642 O O . VAL B 1 331 ? 8.594 -3.57 -16.016 1 95.06 331 VAL B O 1
ATOM 5645 N N . VAL B 1 332 ? 7.641 -3.893 -14.008 1 97.25 332 VAL B N 1
ATOM 5646 C CA . VAL B 1 332 ? 6.445 -4.52 -14.57 1 97.25 332 VAL B CA 1
ATOM 5647 C C . VAL B 1 332 ? 5.754 -3.555 -15.523 1 97.25 332 VAL B C 1
ATOM 5649 O O . VAL B 1 332 ? 5.246 -3.965 -16.578 1 97.25 332 VAL B O 1
ATOM 5652 N N . GLU B 1 333 ? 5.754 -2.311 -15.203 1 93.38 333 GLU B N 1
ATOM 5653 C CA . GLU B 1 333 ? 5.148 -1.302 -16.078 1 93.38 333 GLU B CA 1
ATOM 5654 C C . GLU B 1 333 ? 5.957 -1.124 -17.359 1 93.38 333 GLU B C 1
ATOM 5656 O O . GLU B 1 333 ? 5.391 -0.89 -18.422 1 93.38 333 GLU B O 1
ATOM 5661 N N . GLN B 1 334 ? 7.211 -1.244 -17.234 1 91.31 334 GLN B N 1
ATOM 5662 C CA . GLN B 1 334 ? 8.07 -1.185 -18.422 1 91.31 334 GLN B CA 1
ATOM 5663 C C . GLN B 1 334 ? 7.707 -2.279 -19.422 1 91.31 334 GLN B C 1
ATOM 5665 O O . GLN B 1 334 ? 7.824 -2.084 -20.625 1 91.31 334 GLN B O 1
ATOM 5670 N N . PHE B 1 335 ? 7.273 -3.357 -18.906 1 94.94 335 PHE B N 1
ATOM 5671 C CA . PHE B 1 335 ? 6.934 -4.488 -19.766 1 94.94 335 PHE B CA 1
ATOM 5672 C C . PHE B 1 335 ? 5.457 -4.457 -20.141 1 94.94 335 PHE B C 1
ATOM 5674 O O . PHE B 1 335 ? 4.965 -5.359 -20.828 1 94.94 335 PHE B O 1
ATOM 5681 N N . GLY B 1 336 ? 4.762 -3.43 -19.641 1 94.06 336 GLY B N 1
ATOM 5682 C CA . GLY B 1 336 ? 3.344 -3.33 -19.938 1 94.06 336 GLY B CA 1
ATOM 5683 C C . GLY B 1 336 ? 2.516 -4.414 -19.281 1 94.06 336 GLY B C 1
ATOM 5684 O O . GLY B 1 336 ? 1.464 -4.801 -19.797 1 94.06 336 GLY B O 1
ATOM 5685 N N . ILE B 1 337 ? 2.965 -4.945 -18.219 1 96.75 337 ILE B N 1
ATOM 5686 C CA . ILE B 1 337 ? 2.273 -6.008 -17.5 1 96.75 337 ILE B CA 1
ATOM 5687 C C . ILE B 1 337 ? 1.278 -5.402 -16.516 1 96.75 337 ILE B C 1
ATOM 5689 O O . ILE B 1 337 ? 1.653 -4.598 -15.664 1 96.75 337 ILE B O 1
ATOM 5693 N N . PRO B 1 338 ? -0.01 -5.758 -16.656 1 95.5 338 PRO B N 1
ATOM 5694 C CA . PRO B 1 338 ? -0.994 -5.238 -15.703 1 95.5 338 PRO B CA 1
ATOM 5695 C C . PRO B 1 338 ? -0.742 -5.711 -14.273 1 95.5 338 PRO B C 1
ATOM 5697 O O . PRO B 1 338 ? -0.241 -6.82 -14.062 1 95.5 338 PRO B O 1
ATOM 5700 N N . ILE B 1 339 ? -1.131 -4.852 -13.336 1 94.88 339 ILE B N 1
ATOM 5701 C CA . ILE B 1 339 ? -0.929 -5.133 -11.914 1 94.88 339 ILE B CA 1
ATOM 5702 C C . ILE B 1 339 ? -2.271 -5.43 -11.258 1 94.88 339 ILE B C 1
ATOM 5704 O O . ILE B 1 339 ? -3.24 -4.691 -11.438 1 94.88 339 ILE B O 1
ATOM 5708 N N . VAL B 1 340 ? -2.287 -6.578 -10.562 1 93.38 340 VAL B N 1
ATOM 5709 C CA . VAL B 1 340 ? -3.43 -6.875 -9.703 1 93.38 340 VAL B CA 1
ATOM 5710 C C . VAL B 1 340 ? -3.275 -6.152 -8.367 1 93.38 340 VAL B C 1
ATOM 5712 O O . VAL B 1 340 ? -2.711 -6.699 -7.422 1 93.38 340 VAL B O 1
ATOM 5715 N N . GLU B 1 341 ? -3.936 -4.992 -8.242 1 88.25 341 GLU B N 1
ATOM 5716 C CA . GLU B 1 341 ? -3.752 -4.113 -7.09 1 88.25 341 GLU B CA 1
ATOM 5717 C C . GLU B 1 341 ? -4.273 -4.766 -5.812 1 88.25 341 GLU B C 1
ATOM 5719 O O . GLU B 1 341 ? -3.68 -4.609 -4.742 1 88.25 341 GLU B O 1
ATOM 5724 N N . TRP B 1 342 ? -5.328 -5.484 -5.941 1 86.38 342 TRP B N 1
ATOM 5725 C CA . TRP B 1 342 ? -5.934 -6.082 -4.754 1 86.38 342 TRP B CA 1
ATOM 5726 C C . TRP B 1 342 ? -5.211 -7.367 -4.363 1 86.38 342 TRP B C 1
ATOM 5728 O O . TRP B 1 342 ? -5.594 -8.023 -3.393 1 86.38 342 TRP B O 1
ATOM 5738 N N . GLY B 1 343 ? -4.148 -7.703 -5.121 1 87.81 343 GLY B N 1
ATOM 5739 C CA . GLY B 1 343 ? -3.328 -8.852 -4.773 1 87.81 343 GLY B CA 1
ATOM 5740 C C . GLY B 1 343 ? -2.734 -8.766 -3.381 1 87.81 343 GLY B C 1
ATOM 5741 O O . GLY B 1 343 ? -2.529 -9.781 -2.721 1 87.81 343 GLY B O 1
ATOM 5742 N N . ARG B 1 344 ? -2.527 -7.578 -2.93 1 84.94 344 ARG B N 1
ATOM 5743 C CA . ARG B 1 344 ? -1.933 -7.34 -1.617 1 84.94 344 ARG B CA 1
ATOM 5744 C C . ARG B 1 344 ? -2.879 -7.77 -0.501 1 84.94 344 ARG B C 1
ATOM 5746 O O . ARG B 1 344 ? -2.465 -7.91 0.651 1 84.94 344 ARG B O 1
ATOM 5753 N N . MET B 1 345 ? -4.098 -7.992 -0.833 1 78.69 345 MET B N 1
ATOM 5754 C CA . MET B 1 345 ? -5.086 -8.375 0.171 1 78.69 345 MET B CA 1
ATOM 5755 C C . MET B 1 345 ? -5.348 -9.875 0.131 1 78.69 345 MET B C 1
ATOM 5757 O O . MET B 1 345 ? -6.09 -10.406 0.959 1 78.69 345 MET B O 1
ATOM 5761 N N . THR B 1 346 ? -4.691 -10.484 -0.786 1 77.5 346 THR B N 1
ATOM 5762 C CA . THR B 1 346 ? -4.93 -11.914 -0.925 1 77.5 346 THR B CA 1
ATOM 5763 C C . THR B 1 346 ? -4.148 -12.695 0.124 1 77.5 346 THR B C 1
ATOM 5765 O O . THR B 1 346 ? -2.926 -12.57 0.218 1 77.5 346 THR B O 1
ATOM 5768 N N . ILE B 1 347 ? -4.824 -13.375 1.078 1 63.38 347 ILE B N 1
ATOM 5769 C CA . ILE B 1 347 ? -4.113 -14.18 2.068 1 63.38 347 ILE B CA 1
ATOM 5770 C C . ILE B 1 347 ? -4.594 -15.633 1.999 1 63.38 347 ILE B C 1
ATOM 5772 O O . ILE B 1 347 ? -4.031 -16.516 2.654 1 63.38 347 ILE B O 1
ATOM 5776 N N . GLY B 1 348 ? -5.445 -15.906 1.101 1 59 348 GLY B N 1
ATOM 5777 C CA . GLY B 1 348 ? -6.07 -17.219 1.143 1 59 348 GLY B CA 1
ATOM 5778 C C . GLY B 1 348 ? -6.801 -17.484 2.445 1 59 348 GLY B C 1
ATOM 5779 O O . GLY B 1 348 ? -7.363 -16.562 3.049 1 59 348 GLY B O 1
ATOM 5780 N N . LEU B 1 349 ? -6.965 -18.688 2.754 1 56.31 349 LEU B N 1
ATOM 5781 C CA . LEU B 1 349 ? -7.637 -19.062 3.992 1 56.31 349 LEU B CA 1
ATOM 5782 C C . LEU B 1 349 ? -6.629 -19.281 5.113 1 56.31 349 LEU B C 1
ATOM 5784 O O . LEU B 1 349 ? -7.016 -19.547 6.254 1 56.31 349 LEU B O 1
ATOM 5788 N N . ASN B 1 350 ? -5.379 -19.156 4.688 1 57.66 350 ASN B N 1
ATOM 5789 C CA . ASN B 1 350 ? -4.316 -19.312 5.672 1 57.66 350 ASN B CA 1
ATOM 5790 C C . ASN B 1 350 ? -3.658 -17.984 6.016 1 57.66 350 ASN B C 1
ATOM 5792 O O . ASN B 1 350 ? -3.295 -17.219 5.125 1 57.66 350 ASN B O 1
ATOM 5796 N N . TYR B 1 351 ? -3.73 -17.688 7.293 1 54.81 351 TYR B N 1
ATOM 5797 C CA . TYR B 1 351 ? -3.195 -16.406 7.746 1 54.81 351 TYR B CA 1
ATOM 5798 C C . TYR B 1 351 ? -1.671 -16.422 7.73 1 54.81 351 TYR B C 1
ATOM 5800 O O . TYR B 1 351 ? -1.034 -15.375 7.848 1 54.81 351 TYR B O 1
ATOM 5808 N N . GLN B 1 352 ? -1.237 -17.609 7.719 1 45.12 352 GLN B N 1
ATOM 5809 C CA . GLN B 1 352 ? 0.221 -17.641 7.754 1 45.12 352 GLN B CA 1
ATOM 5810 C C . GLN B 1 352 ? 0.815 -17.062 6.469 1 45.12 352 GLN B C 1
ATOM 5812 O O . GLN B 1 352 ? 0.55 -17.578 5.379 1 45.12 352 GLN B O 1
ATOM 5817 N N . LEU B 1 353 ? 1.27 -15.789 6.727 1 42.69 353 LEU B N 1
ATOM 5818 C CA . LEU B 1 353 ? 2.023 -15.148 5.656 1 42.69 353 LEU B CA 1
ATOM 5819 C C . LEU B 1 353 ? 3.506 -15.492 5.754 1 42.69 353 LEU B C 1
ATOM 5821 O O . LEU B 1 353 ? 4.074 -15.492 6.848 1 42.69 353 LEU B O 1
ATOM 5825 N N . ASP B 1 354 ? 4.324 -16 4.641 1 44.31 354 ASP B N 1
ATOM 5826 C CA . ASP B 1 354 ? 5.637 -16.562 4.336 1 44.31 354 ASP B CA 1
ATOM 5827 C C . ASP B 1 354 ? 6.039 -17.609 5.375 1 44.31 354 ASP B C 1
ATOM 5829 O O . ASP B 1 354 ? 5.484 -17.641 6.477 1 44.31 354 ASP B O 1
#

Organism: Phakopsora pachyrhizi (NCBI:txid170000)